Protein AF-A0A7M5UTU7-F1 (afdb_monomer)

pLDDT: mean 77.47, std 24.58, range [28.0, 98.56]

Organism: NCBI:txid252671

Sequence (375 aa):
MSNNKKKNNASLMHKEQEFKDLNAALEEKTASLINDVESVLRGQELFFNDLHSTEKDLSDMSLGTQSIDGTEANTTEDSLRKPPAKKKLSVKKRPLSGPVTGAKKREMKQNGRPKTSINTIHGKETSPLNLVSDRAAFADRINTLEMEAADDLYTPSHLNEGVLPEAANELSSDATIRFLKAKLRVMQEELENVANECRQKASKVTELQSEMKESNMQQTNLLKKNEQLQKTIEKQKKLQTDLQTKNSDLESDVTSLKKELDGTKRSNKQSSANRNTLEVRLNRALEEVEKYKQALKKSKESTKAVNDTDRKCLDQLQNENKRLESQKNDLMIAFKKQLKLIDILKRQKMHIEAAKMLEFTEEEFIRALDWNNTT

Structure (mmCIF, N/CA/C/O backbone):
data_AF-A0A7M5UTU7-F1
#
_entry.id   AF-A0A7M5UTU7-F1
#
loop_
_atom_site.group_PDB
_atom_site.id
_atom_site.type_symbol
_atom_site.label_atom_id
_atom_site.label_alt_id
_atom_site.label_comp_id
_atom_site.label_asym_id
_atom_site.label_entity_id
_atom_site.label_seq_id
_atom_site.pdbx_PDB_ins_code
_atom_site.Cartn_x
_atom_site.Cartn_y
_atom_site.Cartn_z
_atom_site.occupancy
_atom_site.B_iso_or_equiv
_atom_site.auth_seq_id
_atom_site.auth_comp_id
_atom_site.auth_asym_id
_atom_site.auth_atom_id
_atom_site.pdbx_PDB_model_num
ATOM 1 N N . MET A 1 1 ? 11.670 21.113 -30.546 1.00 51.75 1 MET A N 1
ATOM 2 C CA . MET A 1 1 ? 11.857 20.486 -29.210 1.00 51.75 1 MET A CA 1
ATOM 3 C C . MET A 1 1 ? 11.512 21.396 -28.020 1.00 51.75 1 MET A C 1
ATOM 5 O O . MET A 1 1 ? 11.200 20.862 -26.964 1.00 51.75 1 MET A O 1
ATOM 9 N N . SER A 1 2 ? 11.493 22.730 -28.161 1.00 57.00 2 SER A N 1
ATOM 10 C CA . SER A 1 2 ? 11.210 23.659 -27.044 1.00 57.00 2 SER A CA 1
ATOM 11 C C . SER A 1 2 ? 9.762 23.595 -26.502 1.00 57.00 2 SER A C 1
ATOM 13 O O . SER A 1 2 ? 9.550 23.632 -25.292 1.00 57.00 2 SER A O 1
ATOM 15 N N . ASN A 1 3 ? 8.759 23.375 -27.364 1.00 57.94 3 ASN A N 1
ATOM 16 C CA . ASN A 1 3 ? 7.345 23.350 -26.947 1.00 57.94 3 ASN A CA 1
ATOM 17 C C . ASN A 1 3 ? 6.944 22.137 -26.088 1.00 57.94 3 ASN A C 1
ATOM 19 O O . ASN A 1 3 ? 6.090 22.275 -25.216 1.00 57.94 3 ASN A O 1
ATOM 23 N N . ASN A 1 4 ? 7.573 20.970 -26.272 1.00 61.31 4 ASN A N 1
ATOM 24 C CA . ASN A 1 4 ? 7.255 19.778 -25.469 1.00 61.31 4 ASN A CA 1
ATOM 25 C C . ASN A 1 4 ? 7.809 19.868 -24.041 1.00 61.31 4 ASN A C 1
ATOM 27 O O . ASN A 1 4 ? 7.148 19.440 -23.102 1.00 61.31 4 ASN A O 1
ATOM 31 N N . LYS A 1 5 ? 8.986 20.485 -23.854 1.00 67.00 5 LYS A N 1
ATOM 32 C CA . LYS A 1 5 ? 9.524 20.761 -22.511 1.00 67.00 5 LYS A CA 1
ATOM 33 C C . LYS A 1 5 ? 8.656 21.763 -21.748 1.00 67.00 5 LYS A C 1
ATOM 35 O O . LYS A 1 5 ? 8.398 21.551 -20.569 1.00 67.00 5 LYS A O 1
ATOM 40 N N . LYS A 1 6 ? 8.153 22.807 -22.421 1.00 68.12 6 LYS A N 1
ATOM 41 C CA . LYS A 1 6 ? 7.229 23.777 -21.806 1.00 68.12 6 LYS A CA 1
ATOM 42 C C . LYS A 1 6 ? 5.901 23.137 -21.386 1.00 68.12 6 LYS A C 1
ATOM 44 O O . LYS A 1 6 ? 5.458 23.384 -20.271 1.00 68.12 6 LYS A O 1
ATOM 49 N N . LYS A 1 7 ? 5.308 22.272 -22.221 1.00 69.81 7 LYS A N 1
ATOM 50 C CA . LYS A 1 7 ? 4.089 21.520 -21.858 1.00 69.81 7 LYS A CA 1
ATOM 51 C C . LYS A 1 7 ? 4.307 20.566 -20.680 1.00 69.81 7 LYS A C 1
ATOM 53 O O . LYS A 1 7 ? 3.471 20.525 -19.784 1.00 69.81 7 LYS A O 1
ATOM 58 N N . ASN A 1 8 ? 5.430 19.849 -20.649 1.00 72.94 8 ASN A N 1
ATOM 59 C CA . ASN A 1 8 ? 5.733 18.938 -19.542 1.00 72.94 8 ASN A CA 1
ATOM 60 C C . ASN A 1 8 ? 5.975 19.686 -18.227 1.00 72.94 8 ASN A C 1
ATOM 62 O O . ASN A 1 8 ? 5.466 19.252 -17.202 1.00 72.94 8 ASN A O 1
ATOM 66 N N . ASN A 1 9 ? 6.670 20.829 -18.253 1.00 76.69 9 ASN A N 1
ATOM 67 C CA . ASN A 1 9 ? 6.831 21.664 -17.059 1.00 76.69 9 ASN A CA 1
ATOM 68 C C . ASN A 1 9 ? 5.498 22.247 -16.579 1.00 76.69 9 ASN A C 1
ATOM 70 O O . ASN A 1 9 ? 5.234 22.215 -15.386 1.00 76.69 9 ASN A O 1
ATOM 74 N N . ALA A 1 10 ? 4.631 22.713 -17.482 1.00 80.31 10 ALA A N 1
ATOM 75 C CA . ALA A 1 10 ? 3.303 23.195 -17.100 1.00 80.31 10 ALA A CA 1
ATOM 76 C C . ALA A 1 10 ? 2.449 22.086 -16.454 1.00 80.31 10 ALA A C 1
ATOM 78 O O . ALA A 1 10 ? 1.782 22.323 -15.452 1.00 80.31 10 ALA A O 1
ATOM 79 N N . SER A 1 11 ? 2.520 20.857 -16.978 1.00 84.69 11 SER A N 1
ATOM 80 C CA . SER A 1 11 ? 1.837 19.702 -16.383 1.00 84.69 11 SER A CA 1
ATOM 81 C C . SER A 1 11 ? 2.428 19.293 -15.029 1.00 84.69 11 SER A C 1
ATOM 83 O O . SER A 1 11 ? 1.681 18.857 -14.157 1.00 84.69 11 SER A O 1
ATOM 85 N N . LEU A 1 12 ? 3.744 19.442 -14.840 1.00 88.00 12 LEU A N 1
ATOM 86 C CA . LEU A 1 12 ? 4.406 19.166 -13.565 1.00 88.00 12 LEU A CA 1
ATOM 87 C C . LEU A 1 12 ? 3.997 20.186 -12.494 1.00 88.00 12 LEU A C 1
ATOM 89 O O . LEU A 1 12 ? 3.637 19.788 -11.394 1.00 88.00 12 LEU A O 1
ATOM 93 N N . MET A 1 13 ? 3.977 21.474 -12.852 1.00 88.94 13 MET A N 1
ATOM 94 C CA . MET A 1 13 ? 3.534 22.563 -11.973 1.00 88.94 13 MET A CA 1
ATOM 95 C C . MET A 1 13 ? 2.068 22.397 -11.558 1.00 88.94 13 MET A C 1
ATOM 97 O O . MET A 1 13 ? 1.734 22.612 -10.400 1.00 88.94 13 MET A O 1
ATOM 101 N N . HIS A 1 14 ? 1.198 21.965 -12.478 1.00 91.75 14 HIS A N 1
ATOM 102 C CA . HIS A 1 14 ? -0.205 21.690 -12.158 1.00 91.75 14 HIS A CA 1
ATOM 103 C C . HIS A 1 14 ? -0.348 20.550 -11.143 1.00 91.75 14 HIS A C 1
ATOM 105 O O . HIS A 1 14 ? -1.090 20.674 -10.178 1.00 91.75 14 HIS A O 1
ATOM 111 N N . LYS A 1 15 ? 0.401 19.454 -11.324 1.00 90.94 15 LYS A N 1
ATOM 112 C CA . LYS A 1 15 ? 0.405 18.342 -10.361 1.00 90.94 15 LYS A CA 1
ATOM 113 C C . LYS A 1 15 ? 0.988 18.745 -9.012 1.00 90.94 15 LYS A C 1
ATOM 115 O O . LYS A 1 15 ? 0.496 18.300 -7.985 1.00 90.94 15 LYS A O 1
ATOM 120 N N . GLU A 1 16 ? 2.032 19.570 -9.000 1.00 91.44 16 GLU A N 1
ATOM 121 C CA . GLU A 1 16 ? 2.596 20.097 -7.756 1.00 91.44 16 GLU A CA 1
ATOM 122 C C . GLU A 1 16 ? 1.570 20.948 -6.998 1.00 91.44 16 GLU A C 1
ATOM 124 O O . GLU A 1 16 ? 1.455 20.820 -5.780 1.00 91.44 16 GLU A O 1
ATOM 129 N N . GLN A 1 17 ? 0.792 21.765 -7.714 1.00 93.50 17 GLN A N 1
ATOM 130 C CA . GLN A 1 17 ? -0.285 22.548 -7.116 1.00 93.50 17 GLN A CA 1
ATOM 131 C C . GLN A 1 17 ? -1.398 21.649 -6.560 1.00 93.50 17 GLN A C 1
ATOM 133 O O . GLN A 1 17 ? -1.771 21.806 -5.404 1.00 93.50 17 GLN A O 1
ATOM 138 N N . GLU A 1 18 ? -1.847 20.643 -7.317 1.00 93.38 18 GLU A N 1
ATOM 139 C CA . GLU A 1 18 ? -2.837 19.666 -6.836 1.00 93.38 18 GLU A CA 1
ATOM 140 C C . GLU A 1 18 ? -2.362 18.927 -5.574 1.00 93.38 18 GLU A C 1
ATOM 142 O O . GLU A 1 18 ? -3.146 18.711 -4.651 1.00 93.38 18 GLU A O 1
ATOM 147 N N . PHE A 1 19 ? -1.078 18.556 -5.495 1.00 94.31 19 PHE A N 1
ATOM 148 C CA . PHE A 1 19 ? -0.524 17.927 -4.294 1.00 94.31 19 PHE A CA 1
ATOM 149 C C . PHE A 1 19 ? -0.458 18.882 -3.101 1.00 94.31 19 PHE A C 1
ATOM 151 O O . PHE A 1 19 ? -0.683 18.447 -1.972 1.00 94.31 19 PHE A O 1
ATOM 158 N N . LYS A 1 20 ? -0.170 20.168 -3.329 1.00 95.12 20 LYS A N 1
ATOM 159 C CA . LYS A 1 20 ? -0.205 21.192 -2.275 1.00 95.12 20 LYS A CA 1
ATOM 160 C C . LYS A 1 20 ? -1.618 21.389 -1.740 1.00 95.12 20 LYS A C 1
ATOM 162 O O . LYS A 1 20 ? -1.795 21.382 -0.526 1.00 95.12 20 LYS A O 1
ATOM 167 N N . ASP A 1 21 ? -2.606 21.479 -2.622 1.00 94.50 21 ASP A N 1
ATOM 168 C CA . ASP A 1 21 ? -4.006 21.654 -2.233 1.00 94.50 21 ASP A CA 1
ATOM 169 C C . ASP A 1 21 ? -4.535 20.409 -1.494 1.00 94.50 21 ASP A C 1
ATOM 171 O O . ASP A 1 21 ? -5.223 20.522 -0.479 1.00 94.50 21 ASP A O 1
ATOM 175 N N . LEU A 1 22 ? -4.148 19.206 -1.938 1.00 94.88 22 LEU A N 1
ATOM 176 C CA . LEU A 1 22 ? -4.498 17.957 -1.257 1.00 94.88 22 LEU A CA 1
ATOM 177 C C . LEU A 1 22 ? -3.845 17.846 0.129 1.00 94.88 22 LEU A C 1
ATOM 179 O O . LEU A 1 22 ? -4.496 17.399 1.073 1.00 94.88 22 LEU A O 1
ATOM 183 N N . ASN A 1 23 ? -2.582 18.257 0.269 1.00 92.38 23 ASN A N 1
ATOM 184 C CA . ASN A 1 23 ? -1.909 18.300 1.568 1.00 92.38 23 ASN A CA 1
ATOM 185 C C . ASN A 1 23 ? -2.560 19.318 2.508 1.00 92.38 23 ASN A C 1
ATOM 187 O O . ASN A 1 23 ? -2.799 18.984 3.663 1.00 92.38 23 ASN A O 1
ATOM 191 N N . ALA A 1 24 ? -2.918 20.505 2.014 1.00 95.81 24 ALA A N 1
ATOM 192 C CA . ALA A 1 24 ? -3.636 21.505 2.802 1.00 95.81 24 ALA A CA 1
ATOM 193 C C . ALA A 1 24 ? -4.990 20.969 3.304 1.00 95.81 24 ALA A C 1
ATOM 195 O O . ALA A 1 24 ? -5.310 21.102 4.483 1.00 95.81 24 ALA A O 1
ATOM 196 N N . ALA A 1 25 ? -5.747 20.269 2.452 1.00 93.69 25 ALA A N 1
ATOM 197 C CA . ALA A 1 25 ? -7.003 19.633 2.855 1.00 93.69 25 ALA A CA 1
ATOM 198 C C . ALA A 1 25 ? -6.799 18.494 3.878 1.00 93.69 25 ALA A C 1
ATOM 200 O O . ALA A 1 25 ? -7.634 18.280 4.760 1.00 93.69 25 ALA A O 1
ATOM 201 N N . LEU A 1 26 ? -5.693 17.747 3.780 1.00 93.62 26 LEU A N 1
ATOM 202 C CA . LEU A 1 26 ? -5.329 16.728 4.770 1.00 93.62 26 LEU A CA 1
ATOM 203 C C . LEU A 1 26 ? -4.947 17.350 6.116 1.00 93.62 26 LEU A C 1
ATOM 205 O O . LEU A 1 26 ? -5.345 16.824 7.157 1.00 93.62 26 LEU A O 1
ATOM 209 N N . GLU A 1 27 ? -4.211 18.458 6.106 1.00 93.31 27 GLU A N 1
ATOM 210 C CA . GLU A 1 27 ? -3.860 19.216 7.309 1.00 93.31 27 GLU A CA 1
ATOM 211 C C . GLU A 1 27 ? -5.110 19.791 7.982 1.00 93.31 27 GLU A C 1
ATOM 213 O O . GLU A 1 27 ? -5.290 19.600 9.183 1.00 93.31 27 GLU A O 1
ATOM 218 N N . GLU A 1 28 ? -6.032 20.380 7.215 1.00 95.19 28 GLU A N 1
ATOM 219 C CA . GLU A 1 28 ? -7.314 20.885 7.726 1.00 95.19 28 GLU A CA 1
ATOM 220 C C . GLU A 1 28 ? -8.158 19.766 8.350 1.00 95.19 28 GLU A C 1
ATOM 222 O O . GLU A 1 28 ? -8.670 19.901 9.463 1.00 95.19 28 GLU A O 1
ATOM 227 N N . LYS A 1 29 ? -8.247 18.608 7.684 1.00 94.25 29 LYS A N 1
ATOM 228 C CA . LYS A 1 29 ? -8.978 17.451 8.216 1.00 94.25 29 LYS A CA 1
ATOM 229 C C . LYS A 1 29 ? -8.326 16.883 9.478 1.00 94.25 29 LYS A C 1
ATOM 231 O O . LYS A 1 29 ? -9.030 16.432 10.380 1.00 94.25 29 LYS A O 1
ATOM 236 N N . THR A 1 30 ? -6.996 16.916 9.554 1.00 93.62 30 THR A N 1
ATOM 237 C CA . THR A 1 30 ? -6.245 16.504 10.747 1.00 93.62 30 THR A CA 1
ATOM 238 C C . THR A 1 30 ? -6.485 17.481 11.897 1.00 93.62 30 THR A C 1
ATOM 240 O O . THR A 1 30 ? -6.751 17.041 13.011 1.00 93.62 30 THR A O 1
ATOM 243 N N . ALA A 1 31 ? -6.481 18.788 11.628 1.00 94.44 31 ALA A N 1
ATOM 244 C CA . ALA A 1 31 ? -6.791 19.817 12.617 1.00 94.44 31 ALA A CA 1
ATOM 245 C C . ALA A 1 31 ? -8.235 19.706 13.133 1.00 94.44 31 ALA A C 1
ATOM 247 O O . ALA A 1 31 ? -8.459 19.772 14.339 1.00 94.44 31 ALA A O 1
ATOM 248 N N . SER A 1 32 ? -9.209 19.456 12.250 1.00 95.56 32 SER A N 1
ATOM 249 C CA . SER A 1 32 ? -10.602 19.210 12.647 1.00 95.56 32 SER A CA 1
ATOM 250 C C . SER A 1 32 ? -10.727 17.978 13.541 1.00 95.56 32 SER A C 1
ATOM 252 O O . SER A 1 32 ? -11.394 18.037 14.566 1.00 95.56 32 SER A O 1
ATOM 254 N N . LEU A 1 33 ? -10.059 16.874 13.188 1.00 95.50 33 LEU A N 1
ATOM 255 C CA . LEU A 1 33 ? -10.097 15.653 13.991 1.00 95.50 33 LEU A CA 1
ATOM 256 C C . LEU A 1 33 ? -9.450 15.854 15.369 1.00 95.50 33 LEU A C 1
ATOM 258 O O . LEU A 1 33 ? -9.954 15.332 16.358 1.00 95.50 33 LEU A O 1
ATOM 262 N N . ILE A 1 34 ? -8.353 16.613 15.444 1.00 93.12 34 ILE A N 1
ATOM 263 C CA . ILE A 1 34 ? -7.711 16.969 16.716 1.00 93.12 34 ILE A CA 1
ATOM 264 C C . ILE A 1 34 ? -8.658 17.821 17.565 1.00 93.12 34 ILE A C 1
ATOM 266 O O . ILE A 1 34 ? -8.868 17.488 18.726 1.00 93.12 34 ILE A O 1
ATOM 270 N N . ASN A 1 35 ? -9.296 18.841 16.988 1.00 94.00 35 ASN A N 1
ATOM 271 C CA . ASN A 1 35 ? -10.273 19.671 17.698 1.00 94.00 35 ASN A CA 1
ATOM 272 C C . ASN A 1 35 ? -11.475 18.859 18.208 1.00 94.00 35 ASN A C 1
ATOM 274 O O . ASN A 1 35 ? -11.934 19.082 19.328 1.00 94.00 35 ASN A O 1
ATOM 278 N N . ASP A 1 36 ? -11.970 17.898 17.425 1.00 93.12 36 ASP A N 1
ATOM 279 C CA . ASP A 1 36 ? -13.053 17.004 17.848 1.00 93.12 36 ASP A CA 1
ATOM 280 C C . ASP A 1 36 ? -12.612 16.115 19.021 1.00 93.12 36 ASP A C 1
ATOM 282 O O . ASP A 1 36 ? -13.341 15.964 20.004 1.00 93.12 36 ASP A O 1
ATOM 286 N N . VAL A 1 37 ? -11.394 15.564 18.959 1.00 91.69 37 VAL A N 1
ATOM 287 C CA . VAL A 1 37 ? -10.805 14.780 20.056 1.00 91.69 37 VAL A CA 1
ATOM 288 C C . VAL A 1 37 ? -10.619 15.642 21.304 1.00 91.69 37 VAL A C 1
ATOM 290 O O . VAL A 1 37 ? -10.985 15.210 22.395 1.00 91.69 37 VAL A O 1
ATOM 293 N N . GLU A 1 38 ? -10.114 16.866 21.167 1.00 90.56 38 GLU A N 1
ATOM 294 C CA . GLU A 1 38 ? -9.971 17.816 22.273 1.00 90.56 38 GLU A CA 1
ATOM 295 C C . GLU A 1 38 ? -11.325 18.208 22.873 1.00 90.56 38 GLU A C 1
ATOM 297 O O . GLU A 1 38 ? -11.450 18.302 24.092 1.00 90.56 38 GLU A O 1
ATOM 302 N N . SER A 1 39 ? -12.364 18.377 22.051 1.00 90.81 39 SER A N 1
ATOM 303 C CA . SER A 1 39 ? -13.727 18.644 22.522 1.00 90.81 39 SER A CA 1
ATOM 304 C C . SER A 1 39 ? -14.281 17.477 23.343 1.00 90.81 39 SER A C 1
ATOM 306 O O . SER A 1 39 ? -14.841 17.691 24.421 1.00 90.81 39 SER A O 1
ATOM 308 N N . VAL A 1 40 ? -14.070 16.239 22.886 1.00 92.06 40 VAL A N 1
ATOM 309 C CA . VAL A 1 40 ? -14.475 15.028 23.617 1.00 92.06 40 VAL A CA 1
ATOM 310 C C . VAL A 1 40 ? -13.688 14.880 24.917 1.00 92.06 40 VAL A C 1
ATOM 312 O O . VAL A 1 40 ? -14.289 14.593 25.952 1.00 92.06 40 VAL A O 1
ATOM 315 N N . LEU A 1 41 ? -12.373 15.106 24.892 1.00 87.50 41 LEU A N 1
ATOM 316 C CA . LEU A 1 41 ? -11.527 15.053 26.085 1.00 87.50 41 LEU A CA 1
ATOM 317 C C . LEU A 1 41 ? -11.923 16.125 27.096 1.00 87.50 41 LEU A C 1
ATOM 319 O O . LEU A 1 41 ? -12.088 15.811 28.269 1.00 87.50 41 LEU A O 1
ATOM 323 N N . ARG A 1 42 ? -12.177 17.357 26.648 1.00 90.12 42 ARG A N 1
ATOM 324 C CA . ARG A 1 42 ? -12.664 18.440 27.509 1.00 90.12 42 ARG A CA 1
ATOM 325 C C . ARG A 1 42 ? -14.051 18.121 28.075 1.00 90.12 42 ARG A C 1
ATOM 327 O O . ARG A 1 42 ? -14.310 18.400 29.239 1.00 90.12 42 ARG A O 1
ATOM 334 N N . GLY A 1 43 ? -14.936 17.505 27.291 1.00 86.88 43 GLY A N 1
ATOM 335 C CA . GLY A 1 43 ? -16.237 17.030 27.770 1.00 86.88 43 GLY A CA 1
ATOM 336 C C . GLY A 1 43 ? -16.114 15.936 28.836 1.00 86.88 43 GLY A C 1
ATOM 337 O O . GLY A 1 43 ? -16.825 15.969 29.838 1.00 86.88 43 GLY A O 1
ATOM 338 N N . GLN A 1 44 ? -15.180 14.998 28.656 1.00 83.19 44 GLN A N 1
ATOM 339 C CA . GLN A 1 44 ? -14.869 13.974 29.655 1.00 83.19 44 GLN A CA 1
ATOM 340 C C . GLN A 1 44 ? -14.235 14.583 30.909 1.00 83.19 44 GLN A C 1
ATOM 342 O O . GLN A 1 44 ? -14.630 14.224 32.010 1.00 83.19 44 GLN A O 1
ATOM 347 N N . GLU A 1 45 ? -13.310 15.529 30.767 1.00 80.81 45 GLU A N 1
ATOM 348 C CA . GLU A 1 45 ? -12.659 16.221 31.883 1.00 80.81 45 GLU A CA 1
ATOM 349 C C . GLU A 1 45 ? -13.664 17.036 32.706 1.00 80.81 45 GLU A C 1
ATOM 351 O O . GLU A 1 45 ? -13.642 16.980 33.932 1.00 80.81 45 GLU A O 1
ATOM 356 N N . LEU A 1 46 ? -14.612 17.716 32.054 1.00 78.56 46 LEU A N 1
ATOM 357 C CA . LEU A 1 46 ? -15.725 18.377 32.739 1.00 78.56 46 LEU A CA 1
ATOM 358 C C . LEU A 1 46 ? -16.619 17.371 33.473 1.00 78.56 46 LEU A C 1
ATOM 360 O O . LEU A 1 46 ? -17.001 17.628 34.609 1.00 78.56 46 LEU A O 1
ATOM 364 N N . PHE A 1 47 ? -16.902 16.211 32.873 1.00 77.88 47 PHE A N 1
ATOM 365 C CA . PHE A 1 47 ? -17.684 15.150 33.513 1.00 77.88 47 PHE A CA 1
ATOM 366 C C . PHE A 1 47 ? -16.964 14.532 34.725 1.00 77.88 47 PHE A C 1
ATOM 368 O O . PHE A 1 47 ? -17.592 14.276 35.750 1.00 77.88 47 PHE A O 1
ATOM 375 N N . PHE A 1 48 ? -15.646 14.326 34.641 1.00 74.19 48 PHE A N 1
ATOM 376 C CA . PHE A 1 48 ? -14.828 13.842 35.758 1.00 74.19 48 PHE A CA 1
ATOM 377 C C . PHE A 1 48 ? -14.674 14.890 36.865 1.00 74.19 48 PHE A C 1
ATOM 379 O O . PHE A 1 48 ? -14.732 14.539 38.041 1.00 74.19 48 PHE A O 1
ATOM 386 N N . ASN A 1 49 ? -14.538 16.170 36.514 1.00 74.19 49 ASN A N 1
ATOM 387 C CA . ASN A 1 49 ? -14.475 17.255 37.492 1.00 74.19 49 ASN A CA 1
ATOM 388 C C . ASN A 1 49 ? -15.813 17.455 38.220 1.00 74.19 49 ASN A C 1
ATOM 390 O O . ASN A 1 49 ? -15.807 17.713 39.420 1.00 74.19 49 ASN A O 1
ATOM 394 N N . ASP A 1 50 ? -16.951 17.275 37.545 1.00 71.00 50 ASP A N 1
ATOM 395 C CA . ASP A 1 50 ? -18.283 17.332 38.170 1.00 71.00 50 ASP A CA 1
ATOM 396 C C . ASP A 1 50 ? -18.520 16.138 39.121 1.00 71.00 50 ASP A C 1
ATOM 398 O O . ASP A 1 50 ? -19.090 16.284 40.208 1.00 71.00 50 ASP A O 1
ATOM 402 N N . LEU A 1 51 ? -17.974 14.963 38.772 1.00 61.69 51 LEU A N 1
ATOM 403 C CA . LEU A 1 51 ? -17.929 13.787 39.649 1.00 61.69 51 LEU A CA 1
ATOM 404 C C . LEU A 1 51 ? -17.046 14.015 40.886 1.00 61.69 51 LEU A C 1
ATOM 406 O O . LEU A 1 51 ? -17.433 13.657 41.996 1.00 61.69 51 LEU A O 1
ATOM 410 N N . HIS A 1 52 ? -15.880 14.644 40.725 1.00 57.62 52 HIS A N 1
ATOM 411 C CA . HIS A 1 52 ? -15.010 14.968 41.857 1.00 57.62 52 HIS A CA 1
ATOM 412 C C . HIS A 1 52 ? -15.545 16.121 42.717 1.00 57.62 52 HIS A C 1
ATOM 414 O O . HIS A 1 52 ? -15.311 16.125 43.925 1.00 57.62 52 HIS A O 1
ATOM 420 N N . SER A 1 53 ? -16.312 17.059 42.155 1.00 56.59 53 SER A N 1
ATOM 421 C CA . SER A 1 53 ? -17.028 18.071 42.944 1.00 56.59 53 SER A CA 1
ATOM 422 C C . SER A 1 53 ? -18.145 17.461 43.796 1.00 56.59 53 SER A C 1
ATOM 424 O O . SER A 1 53 ? -18.333 17.888 44.931 1.00 56.59 53 SER A O 1
ATOM 426 N N . THR A 1 54 ? -18.828 16.419 43.310 1.00 54.28 54 THR A N 1
ATOM 427 C CA . THR A 1 54 ? -19.825 15.672 44.103 1.00 54.28 54 THR A CA 1
ATOM 428 C C . THR A 1 54 ? -19.200 14.706 45.116 1.00 54.28 54 THR A C 1
ATOM 430 O O . THR A 1 54 ? -19.816 14.402 46.136 1.00 54.28 54 THR A O 1
ATOM 433 N N . GLU A 1 55 ? -17.967 14.252 44.888 1.00 50.31 55 GLU A N 1
ATOM 434 C CA . GLU A 1 55 ? -17.214 13.417 45.833 1.00 50.31 55 GLU A CA 1
ATOM 435 C C . GLU A 1 55 ? -16.596 14.240 46.979 1.00 50.31 55 GLU A C 1
ATOM 437 O O . GLU A 1 55 ? -16.500 13.764 48.115 1.00 50.31 55 GLU A O 1
ATOM 442 N N . LYS A 1 56 ? -16.250 15.510 46.723 1.00 50.06 56 LYS A N 1
ATOM 443 C CA . LYS A 1 56 ? -15.692 16.417 47.738 1.00 50.06 56 LYS A CA 1
ATOM 444 C C . LYS A 1 56 ? -16.689 16.729 48.862 1.00 50.06 56 LYS A C 1
ATOM 446 O O . LYS A 1 56 ? -16.270 16.777 50.016 1.00 50.06 56 LYS A O 1
ATOM 451 N N . ASP A 1 57 ? -17.988 16.790 48.561 1.00 47.38 57 ASP A N 1
ATOM 452 C CA . ASP A 1 57 ? -19.064 16.976 49.554 1.00 47.38 57 ASP A CA 1
ATOM 453 C C . ASP A 1 57 ? -19.353 15.724 50.415 1.00 47.38 57 ASP A C 1
ATOM 455 O O . ASP A 1 57 ? -20.066 15.805 51.414 1.00 47.38 57 ASP A O 1
ATOM 459 N N . LEU A 1 58 ? -18.786 14.557 50.073 1.00 48.34 58 LEU A N 1
ATOM 460 C CA . LEU A 1 58 ? -18.962 13.296 50.816 1.00 48.34 58 LEU A CA 1
ATOM 461 C C . LEU A 1 58 ? -17.738 12.893 51.657 1.00 48.34 58 LEU A C 1
ATOM 463 O O . LEU A 1 58 ? -17.819 11.955 52.451 1.00 48.34 58 LEU A O 1
ATOM 467 N N . SER A 1 59 ? -16.615 13.597 51.508 1.00 45.31 59 SER A N 1
ATOM 468 C CA . SER A 1 59 ? -15.336 13.256 52.149 1.00 45.31 59 SER A CA 1
ATOM 469 C C . SER A 1 59 ? -15.114 13.839 53.557 1.00 45.31 59 SER A C 1
ATOM 471 O O . SER A 1 59 ? -14.086 13.548 54.164 1.00 45.31 59 SER A O 1
ATOM 473 N N . ASP A 1 60 ? -16.078 14.572 54.131 1.00 42.56 60 ASP A N 1
ATOM 474 C CA . ASP A 1 60 ? -15.958 15.173 55.480 1.00 42.56 60 ASP A CA 1
ATOM 475 C C . ASP A 1 60 ? -16.482 14.274 56.628 1.00 42.56 60 ASP A C 1
ATOM 477 O O . ASP A 1 60 ? -16.699 14.725 57.749 1.00 42.56 60 ASP A O 1
ATOM 481 N N . MET A 1 61 ? -16.715 12.976 56.377 1.00 47.12 61 MET A N 1
ATOM 482 C CA . MET A 1 61 ? -17.314 12.057 57.365 1.00 47.12 61 MET A CA 1
ATOM 483 C C . MET A 1 61 ? -16.679 10.656 57.434 1.00 47.12 61 MET A C 1
ATOM 485 O O . MET A 1 61 ? -17.386 9.677 57.662 1.00 47.12 61 MET A O 1
ATOM 489 N N . SER A 1 62 ? -15.353 10.514 57.309 1.00 39.50 62 SER A N 1
ATOM 490 C CA . SER A 1 62 ? -14.665 9.382 57.963 1.00 39.50 62 SER A CA 1
ATOM 491 C C . SER A 1 62 ? -13.149 9.550 58.041 1.00 39.50 62 SER A C 1
ATOM 493 O O . SER A 1 62 ? -12.456 9.652 57.033 1.00 39.50 62 SER A O 1
ATOM 495 N N . LEU A 1 63 ? -12.638 9.472 59.270 1.00 44.09 63 LEU A N 1
ATOM 496 C CA . LEU A 1 63 ? -11.225 9.353 59.609 1.00 44.09 63 LEU A CA 1
ATOM 497 C C . LEU A 1 63 ? -10.574 8.094 59.015 1.00 44.09 63 LEU A C 1
ATOM 499 O O . LEU A 1 63 ? -11.141 7.004 59.070 1.00 44.09 63 LEU A O 1
ATOM 503 N N . GLY A 1 64 ? -9.298 8.261 58.659 1.00 41.16 64 GLY A N 1
ATOM 504 C CA . GLY A 1 64 ? -8.251 7.261 58.841 1.00 41.16 64 GLY A CA 1
ATOM 505 C C . GLY A 1 64 ? -7.960 6.390 57.624 1.00 41.16 64 GLY A C 1
ATOM 506 O O . GLY A 1 64 ? -8.708 5.467 57.338 1.00 41.16 64 GLY A O 1
ATOM 507 N N . THR A 1 65 ? -6.814 6.611 56.972 1.00 36.75 65 THR A N 1
ATOM 508 C CA . THR A 1 65 ? -5.681 5.659 56.955 1.00 36.75 65 THR A CA 1
ATOM 509 C C . THR A 1 65 ? -4.485 6.276 56.209 1.00 36.75 65 THR A C 1
ATOM 511 O O . THR A 1 65 ? -4.523 6.485 55.007 1.00 36.75 65 THR A O 1
ATOM 514 N N . GLN A 1 66 ? -3.445 6.581 56.989 1.00 38.03 66 GLN A N 1
ATOM 515 C CA . GLN A 1 66 ? -2.000 6.560 56.704 1.00 38.03 66 GLN A CA 1
ATOM 516 C C . GLN A 1 66 ? -1.447 7.087 55.361 1.00 38.03 66 GLN A C 1
ATOM 518 O O . GLN A 1 66 ? -1.413 6.412 54.339 1.00 38.03 66 GLN A O 1
ATOM 523 N N . SER A 1 67 ? -0.841 8.270 55.492 1.00 37.09 67 SER A N 1
ATOM 524 C CA . SER A 1 67 ? 0.412 8.731 54.876 1.00 37.09 67 SER A CA 1
ATOM 525 C C . SER A 1 67 ? 1.423 7.628 54.539 1.00 37.09 67 SER A C 1
ATOM 527 O O . SER A 1 67 ? 1.861 6.953 55.469 1.00 37.09 67 SER A O 1
ATOM 529 N N . ILE A 1 68 ? 1.914 7.602 53.289 1.00 37.84 68 ILE A N 1
ATOM 530 C CA . ILE A 1 68 ? 3.346 7.467 52.945 1.00 37.84 68 ILE A CA 1
ATOM 531 C C . ILE A 1 68 ? 3.633 8.291 51.666 1.00 37.84 68 ILE A C 1
ATOM 533 O O . ILE A 1 68 ? 3.112 7.980 50.599 1.00 37.84 68 ILE A O 1
ATOM 537 N N . ASP A 1 69 ? 4.401 9.373 51.843 1.00 32.09 69 ASP A N 1
ATOM 538 C CA . ASP A 1 69 ? 5.549 9.861 51.042 1.00 32.09 69 ASP A CA 1
ATOM 539 C C . ASP A 1 69 ? 5.739 9.233 49.635 1.00 32.09 69 ASP A C 1
ATOM 541 O O . ASP A 1 69 ? 5.799 8.018 49.492 1.00 32.09 69 ASP A O 1
ATOM 545 N N . GLY A 1 70 ? 5.865 9.952 48.516 1.00 36.50 70 GLY A N 1
ATOM 546 C CA . GLY A 1 70 ? 6.682 11.144 48.303 1.00 36.50 70 GLY A CA 1
ATOM 547 C C . GLY A 1 70 ? 8.061 10.753 47.755 1.00 36.50 70 GLY A C 1
ATOM 548 O O . GLY A 1 70 ? 8.984 10.564 48.535 1.00 36.50 70 GLY A O 1
ATOM 549 N N . THR A 1 71 ? 8.232 10.615 46.429 1.00 36.91 71 THR A N 1
ATOM 550 C CA . THR A 1 71 ? 9.485 11.009 45.739 1.00 36.91 71 THR A CA 1
ATOM 551 C C . THR A 1 71 ? 9.377 11.013 44.213 1.00 36.91 71 THR A C 1
ATOM 553 O O . THR A 1 71 ? 8.787 10.135 43.586 1.00 36.91 71 THR A O 1
ATOM 556 N N . GLU A 1 72 ? 9.976 12.058 43.652 1.00 34.44 72 GLU A N 1
ATOM 557 C CA . GLU A 1 72 ? 10.016 12.456 42.253 1.00 34.44 72 GLU A CA 1
ATOM 558 C C . GLU A 1 72 ? 11.047 11.685 41.406 1.00 34.44 72 GLU A C 1
ATOM 560 O O . GLU A 1 72 ? 11.905 10.950 41.891 1.00 34.44 72 GLU A O 1
ATOM 565 N N . ALA A 1 73 ? 10.915 11.921 40.102 1.00 34.97 73 ALA A N 1
ATOM 566 C CA . ALA A 1 73 ? 11.705 11.505 38.953 1.00 34.97 73 ALA A CA 1
ATOM 567 C C . ALA A 1 73 ? 13.232 11.352 39.124 1.00 34.97 73 ALA A C 1
ATOM 569 O O . ALA A 1 73 ? 13.896 12.185 39.734 1.00 34.97 73 ALA A O 1
ATOM 570 N N . ASN A 1 74 ? 13.810 10.404 38.370 1.00 30.78 74 ASN A N 1
ATOM 571 C CA . ASN A 1 74 ? 14.880 10.749 37.426 1.00 30.78 74 ASN A CA 1
ATOM 572 C C . ASN A 1 74 ? 15.140 9.679 36.352 1.00 30.78 74 ASN A C 1
ATOM 574 O O . ASN A 1 74 ? 15.208 8.480 36.606 1.00 30.78 74 ASN A O 1
ATOM 578 N N . THR A 1 75 ? 15.315 10.180 35.133 1.00 33.69 75 THR A N 1
ATOM 579 C CA . THR A 1 75 ? 15.839 9.535 33.925 1.00 33.69 75 THR A CA 1
ATOM 580 C C . THR A 1 75 ? 17.342 9.260 34.024 1.00 33.69 75 THR A C 1
ATOM 582 O O . THR A 1 75 ? 18.065 10.122 34.515 1.00 33.69 75 THR A O 1
ATOM 585 N N . THR A 1 76 ? 17.837 8.143 33.471 1.00 33.00 76 THR A N 1
ATOM 586 C CA . THR A 1 76 ? 19.072 8.062 32.646 1.00 33.00 76 THR A CA 1
ATOM 587 C C . THR A 1 76 ? 19.316 6.646 32.108 1.00 33.00 76 THR A C 1
ATOM 589 O O . THR A 1 76 ? 18.827 5.656 32.646 1.00 33.00 76 THR A O 1
ATOM 592 N N . GLU A 1 77 ? 20.016 6.597 30.977 1.00 34.22 77 GLU A N 1
ATOM 593 C CA . GLU A 1 77 ? 20.190 5.477 30.055 1.00 34.22 77 GLU A CA 1
ATOM 594 C C . GLU A 1 77 ? 21.300 4.462 30.423 1.00 34.22 77 GLU A C 1
ATOM 596 O O . GLU A 1 77 ? 22.243 4.763 31.144 1.00 34.22 77 GLU A O 1
ATOM 601 N N . ASP A 1 78 ? 21.201 3.306 29.751 1.00 28.16 78 ASP A N 1
ATOM 602 C CA . ASP A 1 78 ? 22.266 2.622 28.989 1.00 28.16 78 ASP A CA 1
ATOM 603 C C . ASP A 1 78 ? 22.921 1.312 29.517 1.00 28.16 78 ASP A C 1
ATOM 605 O O . ASP A 1 78 ? 23.660 1.257 30.493 1.00 28.16 78 ASP A O 1
ATOM 609 N N . SER A 1 79 ? 22.686 0.258 28.716 1.00 34.88 79 SER A N 1
ATOM 610 C CA . SER A 1 79 ? 23.641 -0.744 28.200 1.00 34.88 79 SER A CA 1
ATOM 611 C C . SER A 1 79 ? 24.365 -1.799 29.071 1.00 34.88 79 SER A C 1
ATOM 613 O O . SER A 1 79 ? 25.398 -1.543 29.672 1.00 34.88 79 SER A O 1
ATOM 615 N N . LEU A 1 80 ? 23.951 -3.078 28.900 1.00 31.78 80 LEU A N 1
ATOM 616 C CA . LEU A 1 80 ? 24.654 -4.174 28.159 1.00 31.78 80 LEU A CA 1
ATOM 617 C C . LEU A 1 80 ? 24.608 -5.597 28.801 1.00 31.78 80 LEU A C 1
ATOM 619 O O . LEU A 1 80 ? 25.194 -5.863 29.839 1.00 31.78 80 LEU A O 1
ATOM 623 N N . ARG A 1 81 ? 24.068 -6.540 27.995 1.00 32.41 81 ARG A N 1
ATOM 624 C CA . ARG A 1 81 ? 24.480 -7.957 27.728 1.00 32.41 81 ARG A CA 1
ATOM 625 C C . ARG A 1 81 ? 24.180 -9.128 28.716 1.00 32.41 81 ARG A C 1
ATOM 627 O O . ARG A 1 81 ? 24.963 -9.402 29.607 1.00 32.41 81 ARG A O 1
ATOM 634 N N . LYS A 1 82 ? 23.119 -9.911 28.385 1.00 31.58 82 LYS A N 1
ATOM 635 C CA . LYS A 1 82 ? 23.026 -11.343 27.893 1.00 31.58 82 LYS A CA 1
ATOM 636 C C . LYS A 1 82 ? 23.921 -12.466 28.520 1.00 31.58 82 LYS A C 1
ATOM 638 O O . LYS A 1 82 ? 25.051 -12.142 28.845 1.00 31.58 82 LYS A O 1
ATOM 643 N N . PRO A 1 83 ? 23.575 -13.801 28.499 1.00 39.75 83 PRO A N 1
ATOM 644 C CA . PRO A 1 83 ? 22.592 -14.532 27.657 1.00 39.75 83 PRO A CA 1
ATOM 645 C C . PRO A 1 83 ? 21.824 -15.706 28.401 1.00 39.75 83 PRO A C 1
ATOM 647 O O . PRO A 1 83 ? 21.533 -15.533 29.578 1.00 39.75 83 PRO A O 1
ATOM 650 N N . PRO A 1 84 ? 21.355 -16.837 27.790 1.00 37.62 84 PRO A N 1
ATOM 651 C CA . PRO A 1 84 ? 19.918 -17.173 27.756 1.00 37.62 84 PRO A CA 1
ATOM 652 C C . PRO A 1 84 ? 19.515 -18.560 28.332 1.00 37.62 84 PRO A C 1
ATOM 654 O O . PRO A 1 84 ? 20.246 -19.544 28.228 1.00 37.62 84 PRO A O 1
ATOM 657 N N . ALA A 1 85 ? 18.273 -18.703 28.811 1.00 33.50 85 ALA A N 1
ATOM 658 C CA . ALA A 1 85 ? 17.709 -19.996 29.215 1.00 33.50 85 ALA A CA 1
ATOM 659 C C . ALA A 1 85 ? 16.588 -20.482 28.270 1.00 33.50 85 ALA A C 1
ATOM 661 O O . ALA A 1 85 ? 15.479 -19.966 28.248 1.00 33.50 85 ALA A O 1
ATOM 662 N N . LYS A 1 86 ? 16.952 -21.504 27.488 1.00 34.53 86 LYS A N 1
ATOM 663 C CA . LYS A 1 86 ? 16.202 -22.707 27.070 1.00 34.53 86 LYS A CA 1
ATOM 664 C C . LYS A 1 86 ? 14.730 -22.588 26.615 1.00 34.53 86 LYS A C 1
ATOM 666 O O . LYS A 1 86 ? 13.790 -22.463 27.387 1.00 34.53 86 LYS A O 1
ATOM 671 N N . LYS A 1 87 ? 14.586 -22.869 25.315 1.00 33.22 87 LYS A N 1
ATOM 672 C CA . LYS A 1 87 ? 13.412 -23.363 24.577 1.00 33.22 87 LYS A CA 1
ATOM 673 C C . LYS A 1 87 ? 12.590 -24.407 25.356 1.00 33.22 87 LYS A C 1
ATOM 675 O O . LYS A 1 87 ? 13.143 -25.422 25.776 1.00 33.22 87 LYS A O 1
ATOM 680 N N . LYS A 1 88 ? 11.260 -24.271 25.343 1.00 31.19 88 LYS A N 1
ATOM 681 C CA . LYS A 1 88 ? 10.343 -25.417 25.220 1.00 31.19 88 LYS A CA 1
ATOM 682 C C . LYS A 1 88 ? 9.284 -25.126 24.165 1.00 31.19 88 LYS A C 1
ATOM 684 O O . LYS A 1 88 ? 8.624 -24.094 24.177 1.00 31.19 88 LYS A O 1
ATOM 689 N N . LEU A 1 89 ? 9.207 -26.062 23.230 1.00 29.89 89 LEU A N 1
ATOM 690 C CA . LEU A 1 89 ? 8.233 -26.145 22.161 1.00 29.89 89 LEU A CA 1
ATOM 691 C C . LEU A 1 89 ? 6.898 -26.681 22.695 1.00 29.89 89 LEU A C 1
ATOM 693 O O . LEU A 1 89 ? 6.845 -27.550 23.562 1.00 29.89 89 LEU A O 1
ATOM 697 N N . SER A 1 90 ? 5.856 -26.129 22.091 1.00 28.00 90 SER A N 1
ATOM 698 C CA . SER A 1 90 ? 4.483 -26.592 21.883 1.00 28.00 90 SER A CA 1
ATOM 699 C C . SER A 1 90 ? 4.254 -28.111 21.751 1.00 28.00 90 SER A C 1
ATOM 701 O O . SER A 1 90 ? 5.103 -28.815 21.211 1.00 28.00 90 SER A O 1
ATOM 703 N N . VAL A 1 91 ? 3.054 -28.601 22.100 1.00 29.23 91 VAL A N 1
ATOM 704 C CA . VAL A 1 91 ? 1.914 -28.920 21.189 1.00 29.23 91 VAL A CA 1
ATOM 705 C C . VAL A 1 91 ? 0.875 -29.795 21.937 1.00 29.23 91 VAL A C 1
ATOM 707 O O . VAL A 1 91 ? 1.247 -30.677 22.706 1.00 29.23 91 VAL A O 1
ATOM 710 N N . LYS A 1 92 ? -0.409 -29.598 21.576 1.00 31.22 92 LYS A N 1
ATOM 711 C CA . LYS A 1 92 ? -1.645 -30.416 21.743 1.00 31.22 92 LYS A CA 1
ATOM 712 C C . LYS A 1 92 ? -2.641 -29.731 22.699 1.00 31.22 92 LYS A C 1
ATOM 714 O O . LYS A 1 92 ? -2.312 -29.499 23.847 1.00 31.22 92 LYS A O 1
ATOM 719 N N . LYS A 1 93 ? -3.874 -29.379 22.307 1.00 30.80 93 LYS A N 1
ATOM 720 C CA . LYS A 1 93 ? -4.829 -30.092 21.436 1.00 30.80 93 LYS A CA 1
ATOM 721 C C . LYS A 1 93 ? -5.763 -29.125 20.678 1.00 30.80 93 LYS A C 1
ATOM 723 O O . LYS A 1 93 ? -6.180 -28.111 21.222 1.00 30.80 93 LYS A O 1
ATOM 728 N N . ARG A 1 94 ? -6.117 -29.495 19.441 1.00 33.53 94 ARG A N 1
ATOM 729 C CA . ARG A 1 94 ? -7.310 -29.025 18.709 1.00 33.53 94 ARG A CA 1
ATOM 730 C C . ARG A 1 94 ? -8.567 -29.740 19.244 1.00 33.53 94 ARG A C 1
ATOM 732 O O . ARG A 1 94 ? -8.429 -30.898 19.646 1.00 33.53 94 ARG A O 1
ATOM 739 N N . PRO A 1 95 ? -9.767 -29.137 19.172 1.00 35.41 95 PRO A N 1
ATOM 740 C CA . PRO A 1 95 ? -11.029 -29.859 19.285 1.00 35.41 95 PRO A CA 1
ATOM 741 C C . PRO A 1 95 ? -11.439 -30.444 17.923 1.00 35.41 95 PRO A C 1
ATOM 743 O O . PRO A 1 95 ? -11.228 -29.830 16.876 1.00 35.41 95 PRO A O 1
ATOM 746 N N . LEU A 1 96 ? -12.003 -31.652 17.953 1.00 35.72 96 LEU A N 1
ATOM 747 C CA . LEU A 1 96 ? -12.661 -32.302 16.824 1.00 35.72 96 LEU A CA 1
ATOM 748 C C . LEU A 1 96 ? -14.170 -32.073 16.930 1.00 35.72 96 LEU A C 1
ATOM 750 O O . LEU A 1 96 ? -14.769 -32.207 17.993 1.00 35.72 96 LEU A O 1
ATOM 754 N N . SER A 1 97 ? -14.730 -31.716 15.785 1.00 33.16 97 SER A N 1
ATOM 755 C CA . SER A 1 97 ? -16.138 -31.627 15.422 1.00 33.16 97 SER A CA 1
ATOM 756 C C . SER A 1 97 ? -16.850 -32.983 15.417 1.00 33.16 97 SER A C 1
ATOM 758 O O . SER A 1 97 ? -16.264 -33.969 14.974 1.00 33.16 97 SER A O 1
ATOM 760 N N . GLY A 1 98 ? -18.152 -32.982 15.712 1.00 30.50 98 GLY A N 1
ATOM 761 C CA . GLY A 1 98 ? -19.113 -33.869 15.041 1.00 30.50 98 GLY A CA 1
ATOM 762 C C . GLY A 1 98 ? -20.243 -34.421 15.924 1.00 30.50 98 GLY A C 1
ATOM 763 O O . GLY A 1 98 ? -19.998 -34.670 17.099 1.00 30.50 98 GLY A O 1
ATOM 764 N N . PRO A 1 99 ? -21.473 -34.589 15.393 1.00 44.78 99 PRO A N 1
ATOM 765 C CA . PRO A 1 99 ? -22.728 -34.558 16.152 1.00 44.78 99 PRO A CA 1
ATOM 766 C C . PRO A 1 99 ? -23.408 -35.939 16.269 1.00 44.78 99 PRO A C 1
ATOM 768 O O . PRO A 1 99 ? -22.899 -36.917 15.735 1.00 44.78 99 PRO A O 1
ATOM 771 N N . VAL A 1 100 ? -24.609 -35.955 16.881 1.00 31.47 100 VAL A N 1
ATOM 772 C CA . VAL A 1 100 ? -25.803 -36.783 16.547 1.00 31.47 100 VAL A CA 1
ATOM 773 C C . VAL A 1 100 ? -26.443 -37.522 17.748 1.00 31.47 100 VAL A C 1
ATOM 775 O O . VAL A 1 100 ? -25.969 -38.539 18.230 1.00 31.47 100 VAL A O 1
ATOM 778 N N . THR A 1 101 ? -27.583 -36.946 18.162 1.00 31.03 101 THR A N 1
ATOM 779 C CA . THR A 1 101 ? -28.888 -37.527 18.561 1.00 31.03 101 THR A CA 1
ATOM 780 C C . THR A 1 101 ? -29.027 -38.563 19.679 1.00 31.03 101 THR A C 1
ATOM 782 O O . THR A 1 101 ? -28.469 -39.652 19.638 1.00 31.03 101 THR A O 1
ATOM 785 N N . GLY A 1 102 ? -29.999 -38.296 20.557 1.00 30.92 102 GLY A N 1
ATOM 786 C CA . GLY A 1 102 ? -30.630 -39.300 21.413 1.00 30.92 102 GLY A CA 1
ATOM 787 C C . GLY A 1 102 ? -31.719 -38.693 22.292 1.00 30.92 102 GLY A C 1
ATOM 788 O O . GLY A 1 102 ? -31.495 -38.415 23.463 1.00 30.92 102 GLY A O 1
ATOM 789 N N . ALA A 1 103 ? -32.890 -38.442 21.709 1.00 32.75 103 ALA A N 1
ATOM 790 C CA . ALA A 1 103 ? -34.069 -37.934 22.398 1.00 32.75 103 ALA A CA 1
ATOM 791 C C . ALA A 1 103 ? -34.544 -38.871 23.522 1.00 32.75 103 ALA A C 1
ATOM 793 O O . ALA A 1 103 ? -34.629 -40.079 23.315 1.00 32.75 103 ALA A O 1
ATOM 794 N N . LYS A 1 104 ? -34.989 -38.300 24.650 1.00 35.06 104 LYS A N 1
ATOM 795 C CA . LYS A 1 104 ? -36.145 -38.797 25.415 1.00 35.06 104 LYS A CA 1
ATOM 796 C C . LYS A 1 104 ? -36.737 -37.681 26.282 1.00 35.06 104 LYS A C 1
ATOM 798 O O . LYS A 1 104 ? -36.078 -37.108 27.140 1.00 35.06 104 LYS A O 1
ATOM 803 N N . LYS A 1 105 ? -38.006 -37.386 25.989 1.00 33.22 105 LYS A N 1
ATOM 804 C CA . LYS A 1 105 ? -38.930 -36.518 26.728 1.00 33.22 105 LYS A CA 1
ATOM 805 C C . LYS A 1 105 ? -39.040 -36.952 28.192 1.00 33.22 105 LYS A C 1
ATOM 807 O O . LYS A 1 105 ? -39.148 -38.152 28.438 1.00 33.22 105 LYS A O 1
ATOM 812 N N . ARG A 1 106 ? -39.175 -35.986 29.110 1.00 34.72 106 ARG A N 1
ATOM 813 C CA . ARG A 1 106 ? -40.110 -36.059 30.249 1.00 34.72 106 ARG A CA 1
ATOM 814 C C . ARG A 1 106 ? -40.267 -34.697 30.940 1.00 34.72 106 ARG A C 1
ATOM 816 O O . ARG A 1 106 ? -39.361 -34.208 31.594 1.00 34.72 106 ARG A O 1
ATOM 823 N N . GLU A 1 107 ? -41.428 -34.108 30.670 1.00 34.50 107 GLU A N 1
ATOM 824 C CA . GLU A 1 107 ? -42.318 -33.338 31.550 1.00 34.50 107 GLU A CA 1
ATOM 825 C C . GLU A 1 107 ? -41.717 -32.468 32.669 1.00 34.50 107 GLU A C 1
ATOM 827 O O . GLU A 1 107 ? -41.245 -32.945 33.699 1.00 34.50 107 GLU A O 1
ATOM 832 N N . MET A 1 108 ? -41.895 -31.154 32.493 1.00 32.53 108 MET A N 1
ATOM 833 C CA . MET A 1 108 ? -41.893 -30.152 33.556 1.00 32.53 108 MET A CA 1
ATOM 834 C C . MET A 1 108 ? -43.019 -30.443 34.557 1.00 32.53 108 MET A C 1
ATOM 836 O O . MET A 1 108 ? -44.196 -30.379 34.208 1.00 32.53 108 MET A O 1
ATOM 840 N N . LYS A 1 109 ? -42.660 -30.654 35.825 1.00 33.81 109 LYS A N 1
ATOM 841 C CA . LYS A 1 109 ? -43.532 -30.339 36.961 1.00 33.81 109 LYS A CA 1
ATOM 842 C C . LYS A 1 109 ? -42.906 -29.194 37.745 1.00 33.81 109 LYS A C 1
ATOM 844 O O . LYS A 1 109 ? -41.868 -29.349 38.382 1.00 33.81 109 LYS A O 1
ATOM 849 N N . GLN A 1 110 ? -43.552 -28.036 37.658 1.00 36.75 110 GLN A N 1
ATOM 850 C CA . GLN A 1 110 ? -43.373 -26.934 38.589 1.00 36.75 110 GLN A CA 1
ATOM 851 C C . GLN A 1 110 ? -44.021 -27.332 39.921 1.00 36.75 110 GLN A C 1
ATOM 853 O O . GLN A 1 110 ? -45.240 -27.389 40.017 1.00 36.75 110 GLN A O 1
ATOM 858 N N . ASN A 1 111 ? -43.207 -27.582 40.944 1.00 32.31 111 ASN A N 1
ATOM 859 C CA . ASN A 1 111 ? -43.616 -27.473 42.343 1.00 32.31 111 ASN A CA 1
ATOM 860 C C . ASN A 1 111 ? -42.831 -26.260 42.873 1.00 32.31 111 ASN A C 1
ATOM 862 O O . ASN A 1 111 ? -41.607 -26.286 42.920 1.00 32.31 111 ASN A O 1
ATOM 866 N N . GLY A 1 112 ? -43.441 -25.103 43.122 1.00 31.12 112 GLY A N 1
ATOM 867 C CA . GLY A 1 112 ? -44.560 -24.950 44.045 1.00 31.12 112 GLY A CA 1
ATOM 868 C C . GLY A 1 112 ? -44.015 -24.886 45.472 1.00 31.12 112 GLY A C 1
ATOM 869 O O . GLY A 1 112 ? -44.309 -25.753 46.285 1.00 31.12 112 GLY A O 1
ATOM 870 N N . ARG A 1 113 ? -43.138 -23.911 45.753 1.00 33.53 113 ARG A N 1
ATOM 871 C CA . ARG A 1 113 ? -42.612 -23.651 47.099 1.00 33.53 113 ARG A CA 1
ATOM 872 C C . ARG A 1 113 ? -43.761 -23.073 47.942 1.00 33.53 113 ARG A C 1
ATOM 874 O O . ARG A 1 113 ? -44.326 -22.057 47.528 1.00 33.53 113 ARG A O 1
ATOM 881 N N . PRO A 1 114 ? -44.143 -23.689 49.073 1.00 38.44 114 PRO A N 1
ATOM 882 C CA . PRO A 1 114 ? -45.280 -23.223 49.848 1.00 38.44 114 PRO A CA 1
ATOM 883 C C . PRO A 1 114 ? -44.930 -21.892 50.516 1.00 38.44 114 PRO A C 1
ATOM 885 O O . PRO A 1 114 ? -43.969 -21.788 51.277 1.00 38.44 114 PRO A O 1
ATOM 888 N N . LYS A 1 115 ? -45.721 -20.863 50.202 1.00 33.81 115 LYS A N 1
ATOM 889 C CA . LYS A 1 115 ? -45.803 -19.638 50.99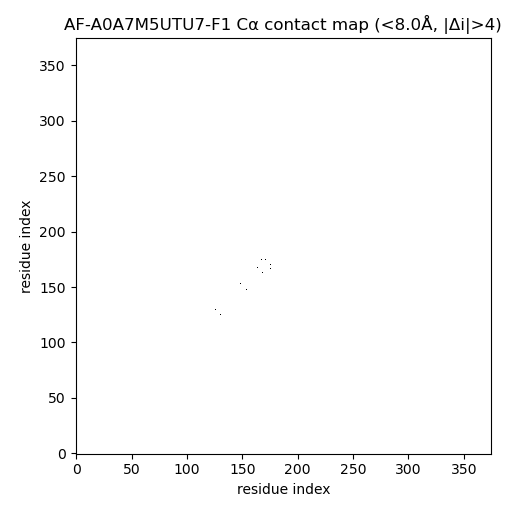3 1.00 33.81 115 LYS A CA 1
ATOM 890 C C . LYS A 1 115 ? -46.456 -20.018 52.320 1.00 33.81 115 LYS A C 1
ATOM 892 O O . LYS A 1 115 ? -47.645 -20.318 52.350 1.00 33.81 115 LYS A O 1
ATOM 897 N N . THR A 1 116 ? -45.691 -20.023 53.404 1.00 32.38 116 THR A N 1
ATOM 898 C CA . THR A 1 116 ? -46.247 -20.014 54.757 1.00 32.38 116 THR A CA 1
ATOM 899 C C . THR A 1 116 ? -46.932 -18.668 54.959 1.00 32.38 116 THR A C 1
ATOM 901 O O . THR A 1 116 ? -46.272 -17.640 55.117 1.00 32.38 116 THR A O 1
ATOM 904 N N . SER A 1 117 ? -48.261 -18.674 54.866 1.00 32.22 117 SER A N 1
ATOM 905 C CA . SER A 1 117 ? -49.109 -17.554 55.243 1.00 32.22 117 SER A CA 1
ATOM 906 C C . SER A 1 117 ? -48.943 -17.303 56.735 1.00 32.22 117 SER A C 1
ATOM 908 O O . SER A 1 117 ? -49.247 -18.158 57.567 1.00 32.22 117 SER A O 1
ATOM 910 N N . ILE A 1 118 ? -48.447 -16.118 57.057 1.00 34.97 118 ILE A N 1
ATOM 911 C CA . ILE A 1 118 ? -48.523 -15.537 58.387 1.00 34.97 118 ILE A CA 1
ATOM 912 C C . ILE A 1 118 ? -50.013 -15.456 58.739 1.00 34.97 118 ILE A C 1
ATOM 914 O O . ILE A 1 118 ? -50.759 -14.698 58.122 1.00 34.97 118 ILE A O 1
ATOM 918 N N . ASN A 1 119 ? -50.450 -16.264 59.708 1.00 32.94 119 ASN A N 1
ATOM 919 C CA . ASN A 1 119 ? -51.730 -16.081 60.383 1.00 32.94 119 ASN A CA 1
ATOM 920 C C . ASN A 1 119 ? -51.625 -14.816 61.241 1.00 32.94 119 ASN A C 1
ATOM 922 O O . ASN A 1 119 ? -51.383 -14.867 62.444 1.00 32.94 119 ASN A O 1
ATOM 926 N N . THR A 1 120 ? -51.802 -13.660 60.609 1.00 33.84 120 THR A N 1
ATOM 927 C CA . THR A 1 120 ? -52.271 -12.469 61.303 1.00 33.84 120 THR A CA 1
ATOM 928 C C . THR A 1 120 ? -53.746 -12.712 61.581 1.00 33.84 120 THR A C 1
ATOM 930 O O . THR A 1 120 ? -54.590 -12.485 60.715 1.00 33.84 120 THR A O 1
ATOM 933 N N . ILE A 1 121 ? -54.060 -13.214 62.777 1.00 34.72 121 ILE A N 1
ATOM 934 C CA . ILE A 1 121 ? -55.416 -13.129 63.317 1.00 34.72 121 ILE A CA 1
ATOM 935 C C . ILE A 1 121 ? -55.685 -11.634 63.477 1.00 34.72 121 ILE A C 1
ATOM 937 O O . ILE A 1 121 ? -55.263 -10.999 64.441 1.00 34.72 121 ILE A O 1
ATOM 941 N N . HIS A 1 122 ? -56.303 -11.064 62.445 1.00 34.66 122 HIS A N 1
ATOM 942 C CA . HIS A 1 122 ? -56.974 -9.785 62.529 1.00 34.66 122 HIS A CA 1
ATOM 943 C C . HIS A 1 122 ? -57.969 -9.882 63.676 1.00 34.66 122 HIS A C 1
ATOM 945 O O . HIS A 1 122 ? -58.754 -10.832 63.759 1.00 34.66 122 HIS A O 1
ATOM 951 N N . GLY A 1 123 ? -57.890 -8.895 64.568 1.00 37.88 123 GLY A N 1
ATOM 952 C CA . GLY A 1 123 ? -58.939 -8.619 65.526 1.00 37.88 123 GLY A CA 1
ATOM 953 C C . GLY A 1 123 ? -60.269 -8.673 64.795 1.00 37.88 123 GLY A C 1
ATOM 954 O O . GLY A 1 123 ? -60.425 -8.090 63.723 1.00 37.88 123 GLY A O 1
ATOM 955 N N . LYS A 1 124 ? -61.188 -9.454 65.354 1.00 37.31 124 LYS A N 1
ATOM 956 C CA . LYS A 1 124 ? -62.582 -9.480 64.944 1.00 37.31 124 LYS A CA 1
ATOM 957 C C . LYS A 1 124 ? -63.074 -8.038 65.056 1.00 37.31 124 LYS A C 1
ATOM 959 O O . LYS A 1 124 ? -63.373 -7.574 66.152 1.00 37.31 124 LYS A O 1
ATOM 964 N N . GLU A 1 125 ? -63.093 -7.324 63.936 1.00 38.16 125 GLU A N 1
ATOM 965 C CA . GLU A 1 125 ? -63.953 -6.168 63.767 1.00 38.16 125 GLU A CA 1
ATOM 966 C C . GLU A 1 125 ? -65.364 -6.699 63.984 1.00 38.16 125 GLU A C 1
ATOM 968 O O . GLU A 1 125 ? -65.942 -7.410 63.159 1.00 38.16 125 GLU A O 1
ATOM 973 N N . THR A 1 126 ? -65.871 -6.461 65.185 1.00 44.97 126 THR A N 1
ATOM 974 C CA . THR A 1 126 ? -67.263 -6.668 65.515 1.00 44.97 126 THR A CA 1
ATOM 975 C C . THR A 1 126 ? -68.043 -5.723 64.618 1.00 44.97 126 THR A C 1
ATOM 977 O O . THR A 1 126 ? -68.048 -4.508 64.802 1.00 44.97 126 THR A O 1
ATOM 980 N N . SER A 1 127 ? -68.658 -6.280 63.575 1.00 42.62 127 SER A N 1
ATOM 981 C CA . SER A 1 127 ? -69.597 -5.543 62.742 1.00 42.62 127 SER A CA 1
ATOM 982 C C . SER A 1 127 ? -70.592 -4.825 63.667 1.00 42.62 127 SER A C 1
ATOM 984 O O . SER A 1 127 ? -71.099 -5.462 64.596 1.00 42.62 127 SER A O 1
ATOM 986 N N . PRO A 1 128 ? -70.905 -3.536 63.449 1.00 50.75 128 PRO A N 1
ATOM 987 C CA . PRO A 1 128 ? -71.764 -2.761 64.350 1.00 50.75 128 PRO A CA 1
ATOM 988 C C . PRO A 1 128 ? -73.177 -3.353 64.516 1.00 50.75 128 PRO A C 1
ATOM 990 O O . PRO A 1 128 ? -73.875 -2.999 65.460 1.00 50.75 128 PRO A O 1
ATOM 993 N N . LEU A 1 129 ? -73.579 -4.305 63.660 1.00 51.62 129 LEU A N 1
ATOM 994 C CA . LEU A 1 129 ? -74.808 -5.088 63.820 1.00 51.62 129 LEU A CA 1
ATOM 995 C C . LEU A 1 129 ? -74.777 -6.115 64.971 1.00 51.62 129 LEU A C 1
ATOM 997 O O . LEU A 1 129 ? -75.835 -6.402 65.521 1.00 51.62 129 LEU A O 1
ATOM 1001 N N . ASN A 1 130 ? -73.616 -6.652 65.371 1.00 58.66 130 ASN A N 1
ATOM 1002 C CA . ASN A 1 130 ? -73.549 -7.645 66.459 1.00 58.66 130 ASN A CA 1
ATOM 1003 C C . ASN A 1 130 ? -73.547 -7.008 67.854 1.00 58.66 130 ASN A C 1
ATOM 1005 O O . ASN A 1 130 ? -74.083 -7.599 68.781 1.00 58.66 130 ASN A O 1
ATOM 1009 N N . LEU A 1 131 ? -73.052 -5.773 68.008 1.00 59.53 131 LEU A N 1
ATOM 1010 C CA . LEU A 1 131 ? -73.137 -5.076 69.299 1.00 59.53 131 LEU A CA 1
ATOM 1011 C C . LEU A 1 131 ? -74.580 -4.756 69.699 1.00 59.53 131 LEU A C 1
ATOM 1013 O O . LEU A 1 131 ? -74.883 -4.715 70.885 1.00 59.53 131 LEU A O 1
ATOM 1017 N N . VAL A 1 132 ? -75.469 -4.520 68.730 1.00 70.88 132 VAL A N 1
ATOM 1018 C CA . VAL A 1 132 ? -76.889 -4.255 69.005 1.00 70.88 132 VAL A CA 1
ATOM 1019 C C . VAL A 1 132 ? -77.590 -5.529 69.469 1.00 70.88 132 VAL A C 1
ATOM 1021 O O . VAL A 1 132 ? -78.343 -5.476 70.435 1.00 70.88 132 VAL A O 1
ATOM 1024 N N . SER A 1 133 ? -77.298 -6.670 68.838 1.00 72.81 133 SER A N 1
ATOM 1025 C CA . SER A 1 133 ? -77.865 -7.965 69.229 1.00 72.81 133 SER A CA 1
ATOM 1026 C C . SER A 1 133 ? -77.329 -8.442 70.583 1.00 72.81 133 SER A C 1
ATOM 1028 O O . SER A 1 133 ? -78.108 -8.899 71.415 1.00 72.81 133 SER A O 1
ATOM 1030 N N . ASP A 1 134 ? -76.031 -8.263 70.846 1.00 72.44 134 ASP A N 1
ATOM 1031 C CA . ASP A 1 134 ? -75.417 -8.603 72.136 1.00 72.44 134 ASP A CA 1
ATOM 1032 C C . ASP A 1 134 ? -75.900 -7.667 73.258 1.00 72.44 134 ASP A C 1
ATOM 1034 O O . ASP A 1 134 ? -76.123 -8.103 74.387 1.00 72.44 134 ASP A O 1
ATOM 1038 N N . ARG A 1 135 ? -76.133 -6.381 72.954 1.00 76.25 135 ARG A N 1
ATOM 1039 C CA . ARG A 1 135 ? -76.704 -5.415 73.905 1.00 76.25 135 ARG A CA 1
ATOM 1040 C C . ARG A 1 135 ? -78.191 -5.654 74.163 1.00 76.25 135 ARG A C 1
ATOM 1042 O O . ARG A 1 135 ? -78.622 -5.454 75.292 1.00 76.25 135 ARG A O 1
ATOM 1049 N N . ALA A 1 136 ? -78.951 -6.092 73.160 1.00 79.12 136 ALA A N 1
ATOM 1050 C CA . ALA A 1 136 ? -80.345 -6.499 73.325 1.00 79.12 136 ALA A CA 1
ATOM 1051 C C . ALA A 1 136 ? -80.449 -7.765 74.187 1.00 79.12 136 ALA A C 1
ATOM 1053 O O . ALA A 1 136 ? -81.173 -7.764 75.174 1.00 79.12 136 ALA A O 1
ATOM 1054 N N . ALA A 1 137 ? -79.629 -8.785 73.913 1.00 81.94 137 ALA A N 1
ATOM 1055 C CA . ALA A 1 137 ? -79.571 -9.995 74.733 1.00 81.94 137 ALA A CA 1
ATOM 1056 C C . ALA A 1 137 ? -79.125 -9.708 76.179 1.00 81.94 137 ALA A C 1
ATOM 1058 O O . ALA A 1 137 ? -79.592 -10.344 77.121 1.00 81.94 137 ALA A O 1
ATOM 1059 N N . PH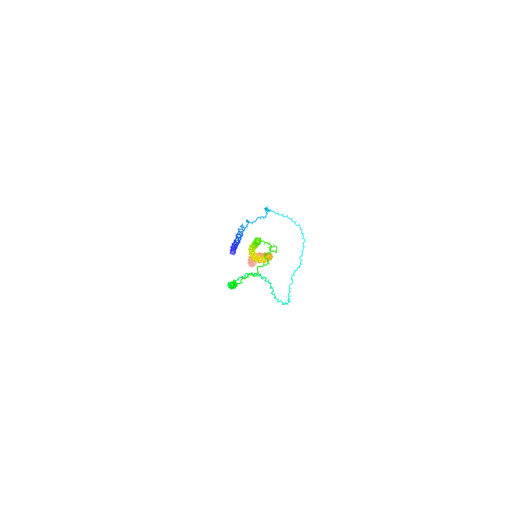E A 1 138 ? -78.229 -8.737 76.374 1.00 80.31 138 PHE A N 1
ATOM 1060 C CA . PHE A 1 138 ? -77.829 -8.289 77.705 1.00 80.31 138 PHE A CA 1
ATOM 1061 C C . PHE A 1 138 ? -78.943 -7.513 78.423 1.00 80.31 138 PHE A C 1
ATOM 1063 O O . PHE A 1 138 ? -79.152 -7.726 79.614 1.00 80.31 138 PHE A O 1
ATOM 1070 N N . ALA A 1 139 ? -79.682 -6.659 77.708 1.00 83.06 139 ALA A N 1
ATOM 1071 C CA . ALA A 1 139 ? -80.831 -5.940 78.253 1.00 83.06 139 ALA A CA 1
ATOM 1072 C C . ALA A 1 139 ? -81.964 -6.897 78.653 1.00 83.06 139 ALA A C 1
ATOM 1074 O O . ALA A 1 139 ? -82.499 -6.759 79.748 1.00 83.06 139 ALA A O 1
ATOM 1075 N N . ASP A 1 140 ? -82.257 -7.910 77.833 1.00 83.94 140 ASP A N 1
ATOM 1076 C CA . ASP A 1 140 ? -83.226 -8.961 78.167 1.00 83.94 140 ASP A CA 1
ATOM 1077 C C . ASP A 1 140 ? -82.797 -9.724 79.422 1.00 83.94 140 ASP A C 1
ATOM 1079 O O . ASP A 1 140 ? -83.617 -9.988 80.300 1.00 83.94 140 ASP A O 1
ATOM 1083 N N . ARG A 1 141 ? -81.493 -10.006 79.554 1.00 81.94 141 ARG A N 1
ATOM 1084 C CA . ARG A 1 141 ? -80.940 -10.689 80.726 1.00 81.94 141 ARG A CA 1
ATOM 1085 C C . ARG A 1 141 ? -81.025 -9.845 81.999 1.00 81.94 141 ARG A C 1
ATOM 1087 O O . ARG A 1 141 ? -81.319 -10.397 83.057 1.00 81.94 141 ARG A O 1
ATOM 1094 N N . ILE A 1 142 ? -80.804 -8.531 81.900 1.00 79.44 142 ILE A N 1
ATOM 1095 C CA . ILE A 1 142 ? -81.031 -7.588 83.007 1.00 79.44 142 ILE A CA 1
ATOM 1096 C C . ILE A 1 142 ? -82.509 -7.575 83.390 1.00 79.44 142 ILE A C 1
ATOM 1098 O O . ILE A 1 142 ? -82.811 -7.706 84.567 1.00 79.44 142 ILE A O 1
ATOM 1102 N N . ASN A 1 143 ? -83.420 -7.510 82.420 1.00 81.06 143 ASN A N 1
ATOM 1103 C CA . ASN A 1 143 ? -84.858 -7.475 82.687 1.00 81.06 143 ASN A CA 1
ATOM 1104 C C . ASN A 1 143 ? -85.347 -8.763 83.380 1.00 81.06 143 ASN A C 1
ATOM 1106 O O . ASN A 1 143 ? -86.156 -8.701 84.300 1.00 81.06 143 ASN A O 1
ATOM 1110 N N . THR A 1 144 ? -84.813 -9.935 83.004 1.00 80.31 144 THR A N 1
ATOM 1111 C CA . THR A 1 144 ? -85.077 -11.189 83.736 1.00 80.31 144 THR A CA 1
ATOM 1112 C C . THR A 1 144 ? -84.518 -11.184 85.154 1.00 80.31 144 THR A C 1
ATOM 1114 O O . THR A 1 144 ? -85.186 -11.683 86.050 1.00 80.31 144 THR A O 1
ATOM 1117 N N . LEU A 1 145 ? -83.331 -10.613 85.375 1.00 71.75 145 LEU A N 1
ATOM 1118 C CA . LEU A 1 145 ? -82.741 -10.515 86.714 1.00 71.75 145 LEU A CA 1
ATOM 1119 C C . LEU A 1 145 ? -83.486 -9.500 87.592 1.00 71.75 145 LEU A C 1
ATOM 1121 O O . LEU A 1 145 ? -83.632 -9.721 88.787 1.00 71.75 145 LEU A O 1
ATOM 1125 N N . GLU A 1 146 ? -83.982 -8.407 87.011 1.00 73.38 146 GLU A N 1
ATOM 1126 C CA . GLU A 1 146 ? -84.831 -7.431 87.699 1.00 73.38 146 GLU A CA 1
ATOM 1127 C C . GLU A 1 146 ? -86.217 -8.016 88.010 1.00 73.38 146 GLU A C 1
ATOM 1129 O O . GLU A 1 146 ? -86.742 -7.763 89.090 1.00 73.38 146 GLU A O 1
ATOM 1134 N N . MET A 1 147 ? -86.779 -8.862 87.135 1.00 67.81 147 MET A N 1
ATOM 1135 C CA . MET A 1 147 ? -87.991 -9.640 87.433 1.00 67.81 147 MET A CA 1
ATOM 1136 C C . MET A 1 147 ? -87.767 -10.707 88.516 1.00 67.81 147 MET A C 1
ATOM 1138 O O . MET A 1 147 ? -88.628 -10.860 89.375 1.00 67.81 147 MET A O 1
ATOM 1142 N N . GLU A 1 148 ? -86.631 -11.416 88.512 1.00 65.62 148 GLU A N 1
ATOM 1143 C CA . GLU A 1 148 ? -86.259 -12.363 89.580 1.00 65.62 148 GLU A CA 1
ATOM 1144 C C . GLU A 1 148 ? -85.992 -11.659 90.919 1.00 65.62 148 GLU A C 1
ATOM 1146 O O . GLU A 1 148 ? -86.244 -12.237 91.971 1.00 65.62 148 GLU A O 1
ATOM 1151 N N . ALA A 1 149 ? -85.500 -10.416 90.900 1.00 62.91 149 ALA A N 1
ATOM 1152 C CA . ALA A 1 149 ? -85.266 -9.620 92.105 1.00 62.91 149 ALA A CA 1
ATOM 1153 C C . ALA A 1 149 ? -86.527 -8.903 92.627 1.00 62.91 149 ALA A C 1
ATOM 1155 O O . ALA A 1 149 ? -86.573 -8.550 93.804 1.00 62.91 149 ALA A O 1
ATOM 1156 N N . ALA A 1 150 ? -87.523 -8.659 91.767 1.00 61.88 150 ALA A N 1
ATOM 1157 C CA . ALA A 1 150 ? -88.809 -8.056 92.127 1.00 61.88 150 ALA A CA 1
ATOM 1158 C C . ALA A 1 150 ? -89.826 -9.072 92.678 1.00 61.88 150 ALA A C 1
ATOM 1160 O O . ALA A 1 150 ? -90.838 -8.664 93.253 1.00 61.88 150 ALA A O 1
ATOM 1161 N N . ASP A 1 151 ? -89.569 -10.374 92.515 1.00 52.25 151 ASP A N 1
ATOM 1162 C CA . ASP A 1 151 ? -90.294 -11.422 93.226 1.00 52.25 151 ASP A CA 1
ATOM 1163 C C . ASP A 1 151 ? -89.774 -11.443 94.674 1.00 52.25 151 ASP A C 1
ATOM 1165 O O . ASP A 1 151 ? -88.672 -11.901 94.972 1.00 52.25 151 ASP A O 1
ATOM 1169 N N . ASP A 1 152 ? -90.555 -10.835 95.566 1.00 53.12 152 ASP A N 1
ATOM 1170 C CA . ASP A 1 152 ? -90.229 -10.425 96.941 1.00 53.12 152 ASP A CA 1
ATOM 1171 C C . ASP A 1 152 ? -90.083 -11.617 97.924 1.00 53.12 152 ASP A C 1
ATOM 1173 O O . ASP A 1 152 ? -90.515 -11.581 99.079 1.00 53.12 152 ASP A O 1
ATOM 1177 N N . LEU A 1 153 ? -89.477 -12.717 97.465 1.00 55.50 153 LEU A N 1
ATOM 1178 C CA . LEU A 1 153 ? -89.168 -13.916 98.243 1.00 55.50 153 LEU A CA 1
ATOM 1179 C C . LEU A 1 153 ? -87.670 -14.249 98.201 1.00 55.50 153 LEU A C 1
ATOM 1181 O O . LEU A 1 153 ? -87.263 -15.401 98.053 1.00 55.50 153 LEU A O 1
ATOM 1185 N N . TYR A 1 154 ? -86.824 -13.239 98.409 1.00 49.50 154 TYR A N 1
ATOM 1186 C CA . TYR A 1 154 ? -85.444 -13.463 98.834 1.00 49.50 154 TYR A CA 1
ATOM 1187 C C . TYR A 1 154 ? -85.406 -13.680 100.352 1.00 49.50 154 TYR A C 1
ATOM 1189 O O . TYR A 1 154 ? -85.073 -12.793 101.138 1.00 49.50 154 TYR A O 1
ATOM 1197 N N . THR A 1 155 ? -85.751 -14.889 100.789 1.00 49.22 155 THR A N 1
ATOM 1198 C CA . THR A 1 155 ? -85.290 -15.393 102.087 1.00 49.22 155 THR A CA 1
ATOM 1199 C C . THR A 1 155 ? -83.814 -15.768 101.953 1.00 49.22 155 THR A C 1
ATOM 1201 O O . THR A 1 155 ? -83.509 -16.680 101.180 1.00 49.22 155 THR A O 1
ATOM 1204 N N . PRO A 1 156 ? -82.877 -15.153 102.703 1.00 45.22 156 PRO A N 1
ATOM 1205 C CA . PRO A 1 156 ? -81.507 -15.638 102.781 1.00 45.22 156 PRO A CA 1
ATOM 1206 C C . PRO A 1 156 ? -81.490 -16.920 103.628 1.00 45.22 156 PRO A C 1
ATOM 1208 O O . PRO A 1 156 ? -81.073 -16.933 104.784 1.00 45.22 156 PRO A O 1
ATOM 1211 N N . SER A 1 157 ? -81.967 -18.027 103.063 1.00 46.84 157 SER A N 1
ATOM 1212 C CA . SER A 1 157 ? -81.871 -19.363 103.654 1.00 46.84 157 SER A CA 1
ATOM 1213 C C . SER A 1 157 ? -80.489 -19.953 103.399 1.00 46.84 157 SER A C 1
ATOM 1215 O O . SER A 1 157 ? -80.363 -20.962 102.723 1.00 46.84 157 SER A O 1
ATOM 1217 N N . HIS A 1 158 ? -79.459 -19.271 103.896 1.00 50.12 158 HIS A N 1
ATOM 1218 C CA . HIS A 1 158 ? -78.168 -19.811 104.331 1.00 50.12 158 HIS A CA 1
ATOM 1219 C C . HIS A 1 158 ? -77.236 -18.616 104.551 1.00 50.12 158 HIS A C 1
ATOM 1221 O O . HIS A 1 158 ? -76.538 -18.164 103.641 1.00 50.12 158 HIS A O 1
ATOM 1227 N N . LEU A 1 159 ? -77.173 -18.107 105.783 1.00 50.16 159 LEU A N 1
ATOM 1228 C CA . LEU A 1 159 ? -75.902 -17.560 106.246 1.00 50.16 159 LEU A CA 1
ATOM 1229 C C . LEU A 1 159 ? -74.942 -18.744 106.228 1.00 50.16 159 LEU A C 1
ATOM 1231 O O . LEU A 1 159 ? -75.037 -19.643 107.054 1.00 50.16 159 LEU A O 1
ATOM 1235 N N . ASN A 1 160 ? -74.129 -18.808 105.179 1.00 48.66 160 ASN A N 1
ATOM 1236 C CA . ASN A 1 160 ? -73.223 -19.911 104.940 1.00 48.66 160 ASN A CA 1
ATOM 1237 C C . ASN A 1 160 ? -72.266 -20.028 106.139 1.00 48.66 160 ASN A C 1
ATOM 1239 O O . ASN A 1 160 ? -71.401 -19.173 106.352 1.00 48.66 160 ASN A O 1
ATOM 1243 N N . GLU A 1 161 ? -72.490 -21.073 106.930 1.00 49.84 161 GLU A N 1
ATOM 1244 C CA . GLU A 1 161 ? -71.673 -21.601 108.020 1.00 49.84 161 GLU A CA 1
ATOM 1245 C C . GLU A 1 161 ? -70.269 -21.932 107.481 1.00 49.84 161 GLU A C 1
ATOM 1247 O O . GLU A 1 161 ? -69.961 -23.055 107.095 1.00 49.84 161 GLU A O 1
ATOM 1252 N N . GLY A 1 162 ? -69.436 -20.908 107.317 1.00 56.88 162 GLY A N 1
ATOM 1253 C CA . GLY A 1 162 ? -68.118 -21.050 106.689 1.00 56.88 162 GLY A CA 1
ATOM 1254 C C . GLY A 1 162 ? -67.375 -19.740 106.436 1.00 56.88 162 GLY A C 1
ATOM 1255 O O . GLY A 1 162 ? -66.249 -19.745 105.940 1.00 56.88 162 GLY A O 1
ATOM 1256 N N . VAL A 1 163 ? -67.967 -18.590 106.773 1.00 57.75 163 VAL A N 1
ATOM 1257 C CA . VAL A 1 163 ? -67.281 -17.290 106.662 1.00 57.75 163 VAL A CA 1
ATOM 1258 C C . VAL A 1 163 ? -66.227 -17.109 107.767 1.00 57.75 163 VAL A C 1
ATOM 1260 O O . VAL A 1 163 ? -65.220 -16.415 107.555 1.00 57.75 163 VAL A O 1
ATOM 1263 N N . LEU A 1 164 ? -66.435 -17.760 108.916 1.00 53.56 164 LEU A N 1
ATOM 1264 C CA . LEU A 1 164 ? -65.627 -17.665 110.128 1.00 53.56 164 LEU A CA 1
ATOM 1265 C C . LEU A 1 164 ? -64.899 -18.997 110.404 1.00 53.56 164 LEU A C 1
ATOM 1267 O O . LEU A 1 164 ? -65.512 -20.052 110.259 1.00 53.56 164 LEU A O 1
ATOM 1271 N N . PRO A 1 165 ? -63.609 -18.978 110.791 1.00 59.41 165 PRO A N 1
ATOM 1272 C CA . PRO A 1 165 ? -62.932 -20.167 111.306 1.00 59.41 165 PRO A CA 1
ATOM 1273 C C . PRO A 1 165 ? -63.650 -20.674 112.560 1.00 59.41 165 PRO A C 1
ATOM 1275 O O . PRO A 1 165 ? -64.144 -19.864 113.337 1.00 59.41 165 PRO A O 1
ATOM 1278 N N . GLU A 1 166 ? -63.649 -21.981 112.804 1.00 58.81 166 GLU A N 1
ATOM 1279 C CA . GLU A 1 166 ? -64.350 -22.627 113.931 1.00 58.81 166 GLU A CA 1
ATOM 1280 C C . GLU A 1 166 ? -64.000 -22.011 115.308 1.00 58.81 166 GLU A C 1
ATOM 1282 O O . GLU A 1 166 ? -64.845 -21.918 116.192 1.00 58.81 166 GLU A O 1
ATOM 1287 N N . ALA A 1 167 ? -62.793 -21.446 115.450 1.00 59.16 167 ALA A N 1
ATOM 1288 C CA . ALA A 1 167 ? -62.334 -20.703 116.630 1.00 59.16 167 ALA A CA 1
ATOM 1289 C C . ALA A 1 167 ? -63.011 -19.328 116.857 1.00 59.16 167 ALA A C 1
ATOM 1291 O O . ALA A 1 167 ? -62.823 -18.716 117.905 1.00 59.16 167 ALA A O 1
ATOM 1292 N N . ALA A 1 168 ? -63.765 -18.803 115.889 1.00 54.16 168 ALA A N 1
ATOM 1293 C CA . ALA A 1 168 ? -64.449 -17.509 115.970 1.00 54.16 168 ALA A CA 1
ATOM 1294 C C . ALA A 1 168 ? -65.936 -17.630 116.360 1.00 54.16 168 ALA A C 1
ATOM 1296 O O . ALA A 1 168 ? -66.589 -16.606 116.558 1.00 54.16 168 ALA A O 1
ATOM 1297 N N . ASN A 1 169 ? -66.450 -18.854 116.529 1.00 59.12 169 ASN A N 1
ATOM 1298 C CA . ASN A 1 169 ? -67.811 -19.108 117.012 1.00 59.12 169 ASN A CA 1
ATOM 1299 C C . ASN A 1 169 ? -67.973 -18.851 118.530 1.00 59.12 169 ASN A C 1
ATOM 1301 O O . ASN A 1 169 ? -69.096 -18.674 118.993 1.00 59.12 169 ASN A O 1
ATOM 1305 N N . GLU A 1 170 ? -66.874 -18.761 119.295 1.00 57.66 170 GLU A N 1
ATOM 1306 C CA . GLU A 1 170 ? -66.855 -18.441 120.741 1.00 57.66 170 GLU A CA 1
ATOM 1307 C C . GLU A 1 170 ? -66.509 -16.966 121.052 1.00 57.66 170 GLU A C 1
ATOM 1309 O O . GLU A 1 170 ? -66.386 -16.566 122.212 1.00 57.66 170 GLU A O 1
ATOM 1314 N N . LEU A 1 171 ? -66.336 -16.127 120.025 1.00 59.00 171 LEU A N 1
ATOM 1315 C CA . LEU A 1 171 ? -65.997 -14.708 120.175 1.00 59.00 171 LEU A CA 1
ATOM 1316 C C . LEU A 1 171 ? -67.256 -13.842 120.389 1.00 59.00 171 LEU A C 1
ATOM 1318 O O . LEU A 1 171 ? -68.299 -14.066 119.778 1.00 59.00 171 LEU A O 1
ATOM 1322 N N . SER A 1 172 ? -67.163 -12.802 121.232 1.00 67.56 172 SER A N 1
ATOM 1323 C CA . SER A 1 172 ? -68.251 -11.824 121.407 1.00 67.56 172 SER A CA 1
ATOM 1324 C C . SER A 1 172 ? -68.536 -11.067 120.102 1.00 67.56 172 SER A C 1
ATOM 1326 O O . SER A 1 172 ? -67.655 -10.920 119.253 1.00 67.56 172 SER A O 1
ATOM 1328 N N . SER A 1 173 ? -69.752 -10.536 119.932 1.00 71.75 173 SER A N 1
ATOM 1329 C CA . SER A 1 173 ? -70.169 -9.854 118.693 1.00 71.75 173 SER A CA 1
ATOM 1330 C C . SER A 1 173 ? -69.216 -8.728 118.253 1.00 71.75 173 SER A C 1
ATOM 1332 O O . SER A 1 173 ? -68.970 -8.577 117.056 1.00 71.75 173 SER A O 1
ATOM 1334 N N . ASP A 1 174 ? -68.604 -7.993 119.193 1.00 75.38 174 ASP A N 1
ATOM 1335 C CA . ASP A 1 174 ? -67.580 -6.974 118.894 1.00 75.38 174 ASP A CA 1
ATOM 1336 C C . ASP A 1 174 ? -66.282 -7.584 118.327 1.00 75.38 174 ASP A C 1
ATOM 1338 O O . ASP A 1 174 ? -65.678 -7.037 117.401 1.00 75.38 174 ASP A O 1
ATOM 1342 N N . ALA A 1 175 ? -65.861 -8.749 118.827 1.00 77.31 175 ALA A N 1
ATOM 1343 C CA . ALA A 1 175 ? -64.656 -9.436 118.368 1.00 77.31 175 ALA A CA 1
ATOM 1344 C C . ALA A 1 175 ? -64.841 -10.049 116.964 1.00 77.31 175 ALA A C 1
ATOM 1346 O O . ALA A 1 175 ? -63.946 -9.942 116.119 1.00 77.31 175 ALA A O 1
ATOM 1347 N N . THR A 1 176 ? -66.030 -10.577 116.663 1.00 76.44 176 THR A N 1
ATOM 1348 C CA . THR A 1 176 ? -66.391 -11.081 115.325 1.00 76.44 176 THR A CA 1
ATOM 1349 C C . THR A 1 176 ? -66.459 -9.955 114.287 1.00 76.44 176 THR A C 1
ATOM 1351 O O . THR A 1 176 ? -65.940 -10.099 113.177 1.00 76.44 176 THR A O 1
ATOM 1354 N N . ILE A 1 177 ? -67.002 -8.783 114.648 1.00 81.31 177 ILE A N 1
ATOM 1355 C CA . ILE A 1 177 ? -67.011 -7.589 113.780 1.00 81.31 177 ILE A CA 1
ATOM 1356 C C . ILE A 1 177 ? -65.582 -7.099 113.491 1.00 81.31 177 ILE A C 1
ATOM 1358 O O . ILE A 1 177 ? -65.281 -6.721 112.354 1.00 81.31 177 ILE A O 1
ATOM 1362 N N . ARG A 1 178 ? -64.678 -7.115 114.483 1.00 85.12 178 ARG A N 1
ATOM 1363 C CA . ARG A 1 178 ? -63.258 -6.762 114.282 1.00 85.12 178 ARG A CA 1
ATOM 1364 C C . ARG A 1 178 ? -62.551 -7.733 113.334 1.00 85.12 178 ARG A C 1
ATOM 1366 O O . ARG A 1 178 ? -61.839 -7.270 112.443 1.00 85.12 178 ARG A O 1
ATOM 1373 N N . PHE A 1 179 ? -62.777 -9.040 113.477 1.00 84.19 179 PHE A N 1
ATOM 1374 C CA . PHE A 1 179 ? -62.221 -10.058 112.578 1.00 84.19 179 PHE A CA 1
ATOM 1375 C C . PHE A 1 179 ? -62.720 -9.892 111.135 1.00 84.19 179 PHE A C 1
ATOM 1377 O O . PHE A 1 179 ? -61.915 -9.862 110.206 1.00 84.19 179 PHE A O 1
ATOM 1384 N N . LEU A 1 180 ? -64.029 -9.706 110.935 1.00 84.06 180 LEU A N 1
ATOM 1385 C CA . LEU A 1 180 ? -64.604 -9.495 109.601 1.00 84.06 180 LEU A CA 1
ATOM 1386 C C . LEU A 1 180 ? -64.089 -8.207 108.946 1.00 84.06 180 LEU A C 1
ATOM 1388 O O . LEU A 1 180 ? -63.766 -8.219 107.762 1.00 84.06 180 LEU A O 1
ATOM 1392 N N . LYS A 1 181 ? -63.930 -7.114 109.706 1.00 88.19 181 LYS A N 1
ATOM 1393 C CA . LYS A 1 181 ? -63.293 -5.880 109.206 1.00 88.19 181 LYS A CA 1
ATOM 1394 C C . LYS A 1 181 ? -61.828 -6.093 108.823 1.00 88.19 181 LYS A C 1
ATOM 1396 O O . LYS A 1 181 ? -61.387 -5.532 107.823 1.00 88.19 181 LYS A O 1
ATOM 1401 N N . ALA A 1 182 ? -61.082 -6.890 109.590 1.00 87.75 182 ALA A N 1
ATOM 1402 C CA . ALA A 1 182 ? -59.703 -7.241 109.257 1.00 87.75 182 ALA A CA 1
ATOM 1403 C C . ALA A 1 182 ? -59.634 -8.087 107.976 1.00 87.75 182 ALA A C 1
ATOM 1405 O O . ALA A 1 182 ? -58.872 -7.752 107.076 1.00 87.75 182 ALA A O 1
ATOM 1406 N N . LYS A 1 183 ? -60.488 -9.110 107.839 1.00 90.00 183 LYS A N 1
ATOM 1407 C CA . LYS A 1 183 ? -60.589 -9.939 106.626 1.00 90.00 183 LYS A CA 1
ATOM 1408 C C . LYS A 1 183 ? -61.012 -9.123 105.403 1.00 90.00 183 LYS A C 1
ATOM 1410 O O . LYS A 1 183 ? -60.451 -9.309 104.332 1.00 90.00 183 LYS A O 1
ATOM 1415 N N . LEU A 1 184 ? -61.944 -8.186 105.567 1.00 89.25 184 LEU A N 1
ATOM 1416 C CA . LEU A 1 184 ? -62.375 -7.278 104.504 1.00 89.25 184 LEU A CA 1
ATOM 1417 C C . LEU A 1 184 ? -61.243 -6.336 104.078 1.00 89.25 184 LEU A C 1
ATOM 1419 O O . LEU A 1 184 ? -61.057 -6.147 102.882 1.00 89.25 184 LEU A O 1
ATOM 1423 N N . ARG A 1 185 ? -60.447 -5.804 105.021 1.00 92.12 185 ARG A N 1
ATOM 1424 C CA . ARG A 1 185 ? -59.236 -5.034 104.685 1.00 92.12 185 ARG A CA 1
ATOM 1425 C C . ARG A 1 185 ? -58.203 -5.874 103.940 1.00 92.12 185 ARG A C 1
ATOM 1427 O O . ARG A 1 185 ? -57.707 -5.405 102.929 1.00 92.12 185 ARG A O 1
ATOM 1434 N N . VAL A 1 186 ? -57.915 -7.093 104.404 1.00 92.25 186 VAL A N 1
ATOM 1435 C CA . VAL A 1 186 ? -56.976 -8.002 103.721 1.00 92.25 186 VAL A CA 1
ATOM 1436 C C . VAL A 1 186 ? -57.471 -8.313 102.309 1.00 92.25 186 VAL A C 1
ATOM 1438 O O . VAL A 1 186 ? -56.712 -8.182 101.360 1.00 92.25 186 VAL A O 1
ATOM 1441 N N . MET A 1 187 ? -58.759 -8.623 102.136 1.00 91.62 187 MET A N 1
ATOM 1442 C CA . MET A 1 187 ? -59.336 -8.841 100.807 1.00 91.62 187 MET A CA 1
ATOM 1443 C C . MET A 1 187 ? -59.311 -7.581 99.932 1.00 91.62 187 MET A C 1
ATOM 1445 O O . MET A 1 187 ? -59.104 -7.701 98.730 1.00 91.62 187 MET A O 1
ATOM 1449 N N . GLN A 1 188 ? -59.525 -6.385 100.494 1.00 93.31 188 GLN A N 1
ATOM 1450 C CA . GLN A 1 188 ? -59.398 -5.116 99.764 1.00 93.31 188 GLN A CA 1
ATOM 1451 C C . GLN A 1 188 ? -57.956 -4.867 99.316 1.00 93.31 188 GLN A C 1
ATOM 1453 O O . GLN A 1 188 ? -57.745 -4.482 98.171 1.00 93.31 188 GLN A O 1
ATOM 1458 N N . GLU A 1 189 ? -56.980 -5.128 100.185 1.00 94.06 189 GLU A N 1
ATOM 1459 C CA . GLU A 1 189 ? -55.552 -5.015 99.886 1.00 94.06 189 GLU A CA 1
ATOM 1460 C C . GLU A 1 189 ? -55.115 -6.041 98.829 1.00 94.06 189 GLU A C 1
ATOM 1462 O O . GLU A 1 189 ? -54.384 -5.698 97.904 1.00 94.06 189 GLU A O 1
ATOM 1467 N N . GLU A 1 190 ? -55.620 -7.278 98.887 1.00 92.69 190 GLU A N 1
ATOM 1468 C CA . GLU A 1 190 ? -55.406 -8.290 97.846 1.00 92.69 190 GLU A CA 1
ATOM 1469 C C . GLU A 1 190 ? -56.044 -7.883 96.509 1.00 92.69 190 GLU A C 1
ATOM 1471 O O . GLU A 1 190 ? -55.404 -8.005 95.465 1.00 92.69 190 GLU A O 1
ATOM 1476 N N . LEU A 1 191 ? -57.267 -7.341 96.521 1.00 93.62 191 LEU A N 1
ATOM 1477 C CA . LEU A 1 191 ? -57.927 -6.807 95.323 1.00 93.62 191 LEU A CA 1
ATOM 1478 C C . LEU A 1 191 ? -57.143 -5.642 94.718 1.00 93.62 191 LEU A C 1
ATOM 1480 O O . LEU A 1 191 ? -56.990 -5.574 93.499 1.00 93.62 191 LEU A O 1
ATOM 1484 N N . GLU A 1 192 ? -56.644 -4.734 95.554 1.00 94.81 192 GLU A N 1
ATOM 1485 C CA . GLU A 1 192 ? -55.842 -3.594 95.120 1.00 94.81 192 GLU A CA 1
ATOM 1486 C C . GLU A 1 192 ? -54.474 -4.041 94.590 1.00 94.81 192 GLU A C 1
ATOM 1488 O O . GLU A 1 192 ? -54.049 -3.564 93.537 1.00 94.81 192 GLU A O 1
ATOM 1493 N N . ASN A 1 193 ? -53.834 -5.029 95.222 1.00 95.25 193 ASN A N 1
ATOM 1494 C CA . ASN A 1 193 ? -52.609 -5.654 94.721 1.00 95.25 193 ASN A CA 1
ATOM 1495 C C . ASN A 1 193 ? -52.822 -6.323 93.360 1.00 95.25 193 ASN A C 1
ATOM 1497 O O . ASN A 1 193 ? -52.064 -6.052 92.428 1.00 95.25 193 ASN A O 1
ATOM 1501 N N . VAL A 1 194 ? -53.877 -7.128 93.201 1.00 94.62 194 VAL A N 1
ATOM 1502 C CA . VAL A 1 194 ? -54.218 -7.752 91.912 1.00 94.62 194 VAL A CA 1
ATOM 1503 C C . VAL A 1 194 ? -54.557 -6.688 90.867 1.00 94.62 194 VAL A C 1
ATOM 1505 O O . VAL A 1 194 ? -54.101 -6.777 89.729 1.00 94.62 194 VAL A O 1
ATOM 1508 N N . ALA A 1 195 ? -55.299 -5.639 91.231 1.00 94.62 195 ALA A N 1
ATOM 1509 C CA . ALA A 1 195 ? -55.607 -4.535 90.325 1.00 94.62 195 ALA A CA 1
ATOM 1510 C C . ALA A 1 195 ? -54.343 -3.773 89.890 1.00 94.62 195 ALA A C 1
ATOM 1512 O O . ALA A 1 195 ? -54.230 -3.386 88.724 1.00 94.62 195 ALA A O 1
ATOM 1513 N N . ASN A 1 196 ? -53.385 -3.567 90.796 1.00 94.38 196 ASN A N 1
ATOM 1514 C CA . ASN A 1 196 ? -52.094 -2.949 90.498 1.00 94.38 196 ASN A CA 1
ATOM 1515 C C . ASN A 1 196 ? -51.234 -3.846 89.601 1.00 94.38 196 ASN A C 1
ATOM 1517 O O . ASN A 1 196 ? -50.657 -3.359 88.628 1.00 94.38 196 ASN A O 1
ATOM 1521 N N . GLU A 1 197 ? -51.210 -5.155 89.851 1.00 96.06 197 GLU A N 1
ATOM 1522 C CA . GLU A 1 197 ? -50.533 -6.128 88.992 1.00 96.06 197 GLU A CA 1
ATOM 1523 C C . GLU A 1 197 ? -51.171 -6.177 87.592 1.00 96.06 197 GLU A C 1
ATOM 1525 O O . GLU A 1 197 ? -50.463 -6.172 86.583 1.00 96.06 197 GLU A O 1
ATOM 1530 N N . CYS A 1 198 ? -52.504 -6.136 87.500 1.00 94.44 198 CYS A N 1
ATOM 1531 C CA . CYS A 1 198 ? -53.227 -6.017 86.233 1.00 94.44 198 CYS A CA 1
ATOM 1532 C C . CYS A 1 198 ? -52.873 -4.723 85.492 1.00 94.44 198 CYS A C 1
ATOM 1534 O O . CYS A 1 198 ? -52.633 -4.768 84.284 1.00 94.44 198 CYS A O 1
ATOM 1536 N N . ARG A 1 199 ? -52.787 -3.581 86.190 1.00 95.31 199 ARG A N 1
ATOM 1537 C CA . ARG A 1 199 ? -52.358 -2.304 85.593 1.00 95.31 199 ARG A CA 1
ATOM 1538 C C . ARG A 1 199 ? -50.911 -2.360 85.097 1.00 95.31 199 ARG A C 1
ATOM 1540 O O . ARG A 1 199 ? -50.649 -1.923 83.979 1.00 95.31 199 ARG A O 1
ATOM 1547 N N . GLN A 1 200 ? -49.988 -2.938 85.869 1.00 96.44 200 GLN A N 1
ATOM 1548 C CA . GLN A 1 200 ? -48.596 -3.117 85.440 1.00 96.44 200 GLN A CA 1
ATOM 1549 C C . GLN A 1 200 ? -48.491 -4.032 84.219 1.00 96.44 200 GLN A C 1
ATOM 1551 O O . GLN A 1 200 ? -47.824 -3.681 83.244 1.00 96.44 200 GLN A O 1
ATOM 1556 N N . LYS A 1 201 ? -49.185 -5.176 84.229 1.00 95.75 201 LYS A N 1
ATOM 1557 C CA . LYS A 1 201 ? -49.231 -6.090 83.079 1.00 95.75 201 LYS A CA 1
ATOM 1558 C C . LYS A 1 201 ? -49.821 -5.404 81.850 1.00 95.75 201 LYS A C 1
ATOM 1560 O O . LYS A 1 201 ? -49.260 -5.548 80.769 1.00 95.75 201 LYS A O 1
ATOM 1565 N N . ALA A 1 202 ? -50.888 -4.619 82.003 1.00 95.56 202 ALA A N 1
ATOM 1566 C CA . ALA A 1 202 ? -51.464 -3.841 80.908 1.00 95.56 202 ALA A CA 1
ATOM 1567 C C . ALA A 1 202 ? -50.457 -2.827 80.337 1.00 95.56 202 ALA A C 1
ATOM 1569 O O . ALA A 1 202 ? -50.264 -2.794 79.122 1.00 95.56 202 ALA A O 1
ATOM 1570 N N . SER A 1 203 ? -49.747 -2.083 81.195 1.00 96.12 203 SER A N 1
ATOM 1571 C CA . SER A 1 203 ? -48.673 -1.170 80.773 1.00 96.12 203 SER A CA 1
ATOM 1572 C C . SER A 1 203 ? -47.580 -1.911 80.000 1.00 96.12 203 SER A C 1
ATOM 1574 O O . SER A 1 203 ? -47.224 -1.518 78.887 1.00 96.12 203 SER A O 1
ATOM 1576 N N . LYS A 1 204 ? -47.105 -3.052 80.517 1.00 96.62 204 LYS A N 1
ATOM 1577 C CA . LYS A 1 204 ? -46.067 -3.847 79.849 1.00 96.62 204 LYS A CA 1
ATOM 1578 C C . LYS A 1 204 ? -46.532 -4.412 78.506 1.00 96.62 204 LYS A C 1
ATOM 1580 O O . LYS A 1 204 ? -45.754 -4.435 77.556 1.00 96.62 204 LYS A O 1
ATOM 1585 N N . VAL A 1 205 ? -47.794 -4.828 78.394 1.00 95.81 205 VAL A N 1
ATOM 1586 C CA . VAL A 1 205 ? -48.383 -5.260 77.117 1.00 95.81 205 VAL A CA 1
ATOM 1587 C C . VAL A 1 205 ? -48.398 -4.110 76.114 1.00 95.81 205 VAL A C 1
ATOM 1589 O O . VAL A 1 205 ? -48.031 -4.325 74.960 1.00 95.81 205 VAL A O 1
ATOM 1592 N N . THR A 1 206 ? -48.765 -2.894 76.532 1.00 96.12 206 THR A N 1
ATOM 1593 C CA . THR A 1 206 ? -48.744 -1.731 75.629 1.00 96.12 206 THR A CA 1
ATOM 1594 C C . THR A 1 206 ? -47.330 -1.367 75.171 1.00 96.12 206 THR A C 1
ATOM 1596 O O . THR A 1 206 ? -47.135 -1.104 73.984 1.00 96.12 206 THR A O 1
ATOM 1599 N N . GLU A 1 207 ? -46.333 -1.438 76.059 1.00 96.88 207 GLU A N 1
ATOM 1600 C CA . GLU A 1 207 ? -44.919 -1.237 75.709 1.00 96.88 207 GLU A CA 1
ATOM 1601 C C . GLU A 1 207 ? -44.437 -2.276 74.691 1.00 96.88 207 GLU A C 1
ATOM 1603 O O . GLU A 1 207 ? -43.961 -1.914 73.616 1.00 96.88 207 GLU A O 1
ATOM 1608 N N . LEU A 1 208 ? -44.640 -3.568 74.977 1.00 95.69 208 LEU A N 1
ATOM 1609 C CA . LEU A 1 208 ? -44.233 -4.656 74.082 1.00 95.69 208 LEU A CA 1
ATOM 1610 C C . LEU A 1 208 ? -44.946 -4.579 72.725 1.00 95.69 208 LEU A C 1
ATOM 1612 O O . LEU A 1 208 ? -44.355 -4.892 71.694 1.00 95.69 208 LEU A O 1
ATOM 1616 N N . GLN A 1 209 ? -46.207 -4.140 72.689 1.00 96.31 209 GLN A N 1
ATOM 1617 C CA . GLN A 1 209 ? -46.919 -3.898 71.432 1.00 96.31 209 GLN A CA 1
ATOM 1618 C C . GLN A 1 209 ? -46.312 -2.742 70.628 1.00 96.31 209 GLN A C 1
ATOM 1620 O O . GLN A 1 209 ? -46.281 -2.820 69.397 1.00 96.31 209 GLN A O 1
ATOM 1625 N N . SER A 1 210 ? -45.842 -1.681 71.291 1.00 96.25 210 SER A N 1
ATOM 1626 C CA . SER A 1 210 ? -45.147 -0.569 70.634 1.00 96.25 210 SER A CA 1
ATOM 1627 C C . SER A 1 210 ? -43.808 -1.024 70.053 1.00 96.25 210 SER A C 1
ATOM 1629 O O . SER A 1 210 ? -43.561 -0.821 68.864 1.00 96.25 210 SER A O 1
ATOM 1631 N N . GLU A 1 211 ? -42.998 -1.731 70.844 1.00 97.12 211 GLU A N 1
ATOM 1632 C CA . GLU A 1 211 ? -41.717 -2.300 70.400 1.00 97.12 211 GLU A CA 1
ATOM 1633 C C . GLU A 1 211 ? -41.905 -3.283 69.234 1.00 97.12 211 GLU A C 1
ATOM 1635 O O . GLU A 1 211 ? -41.180 -3.228 68.240 1.00 97.12 211 GLU A O 1
ATOM 1640 N N . MET A 1 212 ? -42.931 -4.140 69.293 1.00 95.56 212 MET A N 1
ATOM 1641 C CA . MET A 1 212 ? -43.263 -5.070 68.209 1.00 95.56 212 MET A CA 1
ATOM 1642 C C . MET A 1 212 ? -43.635 -4.332 66.914 1.00 95.56 212 MET A C 1
ATOM 1644 O O . MET A 1 212 ? -43.254 -4.757 65.822 1.00 95.56 212 MET A O 1
ATOM 1648 N N . LYS A 1 213 ? -44.380 -3.222 67.004 1.00 97.19 213 LYS A N 1
ATOM 1649 C CA . LYS A 1 213 ? -44.728 -2.394 65.836 1.00 97.19 213 LYS A CA 1
ATOM 1650 C C . LYS A 1 213 ? -43.500 -1.706 65.250 1.00 97.19 213 LYS A C 1
ATOM 1652 O O . LYS A 1 213 ? -43.330 -1.726 64.031 1.00 97.19 213 LYS A O 1
ATOM 1657 N N . GLU A 1 214 ? -42.649 -1.134 66.095 1.00 96.56 214 GLU A N 1
ATOM 1658 C CA . GLU A 1 214 ? -41.417 -0.479 65.660 1.00 96.56 214 GLU A CA 1
ATOM 1659 C C . GLU A 1 214 ? -40.463 -1.478 64.993 1.00 96.56 214 GLU A C 1
ATOM 1661 O O . GLU A 1 214 ? -40.000 -1.238 63.876 1.00 96.56 214 GLU A O 1
ATOM 1666 N N . SER A 1 215 ? -40.265 -2.649 65.604 1.00 94.94 215 SER A N 1
ATOM 1667 C CA . SER A 1 215 ? -39.457 -3.733 65.039 1.00 94.94 215 SER A CA 1
ATOM 1668 C C . SER A 1 215 ? -40.015 -4.234 63.699 1.00 94.94 215 SER A C 1
ATOM 1670 O O . SER A 1 215 ? -39.268 -4.363 62.726 1.00 94.94 215 SER A O 1
ATOM 1672 N N . ASN A 1 216 ? -41.336 -4.421 63.584 1.00 95.25 216 ASN A N 1
ATOM 1673 C CA . ASN A 1 216 ? -41.978 -4.799 62.318 1.00 95.25 216 ASN A CA 1
ATOM 1674 C C . ASN A 1 216 ? -41.772 -3.743 61.219 1.00 95.25 216 ASN A C 1
ATOM 1676 O O . ASN A 1 216 ? -41.521 -4.094 60.061 1.00 95.25 216 ASN A O 1
ATOM 1680 N N . MET A 1 217 ? -41.855 -2.453 61.562 1.00 96.38 217 MET A N 1
ATOM 1681 C CA . MET A 1 217 ? -41.616 -1.354 60.622 1.00 96.38 217 MET A CA 1
ATOM 1682 C C . MET A 1 217 ? -40.150 -1.316 60.167 1.00 96.38 217 MET A C 1
ATOM 1684 O O . MET A 1 217 ? -39.866 -1.173 58.974 1.00 96.38 217 MET A O 1
ATOM 1688 N N . GLN A 1 218 ? -39.207 -1.519 61.091 1.00 96.69 218 GLN A N 1
ATOM 1689 C CA . GLN A 1 218 ? -37.786 -1.642 60.763 1.00 96.69 218 GLN A CA 1
ATOM 1690 C C . GLN A 1 218 ? -37.527 -2.845 59.844 1.00 96.69 218 GLN A C 1
ATOM 1692 O O . GLN A 1 218 ? -36.848 -2.702 58.825 1.00 96.69 218 GLN A O 1
ATOM 1697 N N . GLN A 1 219 ? -38.130 -4.004 60.128 1.00 96.56 219 GLN A N 1
ATOM 1698 C CA . GLN A 1 219 ? -38.024 -5.194 59.284 1.00 96.56 219 GLN A CA 1
ATOM 1699 C C . GLN A 1 219 ? -38.547 -4.933 57.865 1.00 96.56 219 GLN A C 1
ATOM 1701 O O . GLN A 1 219 ? -37.891 -5.300 56.889 1.00 96.56 219 GLN A O 1
ATOM 1706 N N . THR A 1 220 ? -39.691 -4.257 57.721 1.00 96.94 220 THR A N 1
ATOM 1707 C CA . THR A 1 220 ? -40.235 -3.918 56.392 1.00 96.94 220 THR A CA 1
ATOM 1708 C C . THR A 1 220 ? -39.338 -2.945 55.631 1.00 96.94 220 THR A C 1
ATOM 1710 O O . THR A 1 220 ? -39.142 -3.113 54.425 1.00 96.94 220 THR A O 1
ATOM 1713 N N . ASN A 1 221 ? -38.749 -1.960 56.310 1.00 97.31 221 ASN A N 1
ATOM 1714 C CA . ASN A 1 221 ? -37.804 -1.024 55.697 1.00 97.31 221 ASN A CA 1
ATOM 1715 C C . ASN A 1 221 ? -36.512 -1.720 55.243 1.00 97.31 221 ASN A C 1
ATOM 1717 O O . ASN A 1 221 ? -36.046 -1.485 54.125 1.00 97.31 221 ASN A O 1
ATOM 1721 N N . LEU A 1 222 ? -35.964 -2.623 56.061 1.00 97.31 222 LEU A N 1
ATOM 1722 C CA . LEU A 1 222 ? -34.795 -3.426 55.698 1.00 97.31 222 LEU A CA 1
ATOM 1723 C C . LEU A 1 222 ? -35.081 -4.350 54.512 1.00 97.31 222 LEU A C 1
ATOM 1725 O O . LEU A 1 222 ? -34.245 -4.453 53.615 1.00 97.31 222 LEU A O 1
ATOM 1729 N N . LEU A 1 223 ? -36.262 -4.972 54.458 1.00 97.44 223 LEU A N 1
ATOM 1730 C CA . LEU A 1 223 ? -36.670 -5.801 53.321 1.00 97.44 223 LEU A CA 1
ATOM 1731 C C . LEU A 1 223 ? -36.728 -4.991 52.020 1.00 97.44 223 LEU A C 1
ATOM 1733 O O . LEU A 1 223 ? -36.153 -5.418 51.019 1.00 97.44 223 LEU A O 1
ATOM 1737 N N . LYS A 1 224 ? -37.331 -3.793 52.042 1.00 97.69 224 LYS A N 1
ATOM 1738 C CA . LYS A 1 224 ? -37.358 -2.885 50.878 1.00 97.69 224 LYS A CA 1
ATOM 1739 C C . LYS A 1 224 ? -35.950 -2.475 50.438 1.00 97.69 224 LYS A C 1
ATOM 1741 O O . LYS A 1 224 ? -35.644 -2.506 49.247 1.00 97.69 224 LYS A O 1
ATOM 1746 N N . LYS A 1 225 ? -35.074 -2.131 51.391 1.00 97.44 225 LYS A N 1
ATOM 1747 C CA . LYS A 1 225 ? -33.679 -1.762 51.101 1.00 97.44 225 LYS A CA 1
ATOM 1748 C C . LYS A 1 225 ? -32.900 -2.934 50.502 1.00 97.44 225 LYS A C 1
ATOM 1750 O O . LYS A 1 225 ? -32.153 -2.738 49.549 1.00 97.44 225 LYS A O 1
ATOM 1755 N N . ASN A 1 226 ? -33.102 -4.148 51.012 1.00 96.06 226 ASN A N 1
ATOM 1756 C CA . ASN A 1 226 ? -32.476 -5.357 50.479 1.00 96.06 226 ASN A CA 1
ATOM 1757 C C . ASN A 1 226 ? -32.949 -5.641 49.043 1.00 96.06 226 ASN A C 1
ATOM 1759 O O . ASN A 1 226 ? -32.124 -5.868 48.165 1.00 96.06 226 ASN A O 1
ATOM 1763 N N . GLU A 1 227 ? -34.251 -5.521 48.766 1.00 98.00 227 GLU A N 1
ATOM 1764 C CA . GLU A 1 227 ? -34.789 -5.671 47.407 1.00 98.00 227 GLU A CA 1
ATOM 1765 C C . GLU A 1 227 ? -34.203 -4.626 46.438 1.00 98.00 227 GLU A C 1
ATOM 1767 O O . GLU A 1 227 ? -33.842 -4.943 45.303 1.00 98.00 227 GLU A O 1
ATOM 1772 N N . GLN A 1 228 ? -34.052 -3.376 46.884 1.00 97.50 228 GLN A N 1
ATOM 1773 C CA . GLN A 1 228 ? -33.434 -2.323 46.079 1.00 97.50 228 GLN A CA 1
ATOM 1774 C C . GLN A 1 228 ? -31.947 -2.596 45.810 1.00 97.50 228 GLN A C 1
ATOM 1776 O O . GLN A 1 228 ? -31.500 -2.455 44.671 1.00 97.50 228 GLN A O 1
ATOM 1781 N N . LEU A 1 229 ? -31.191 -3.027 46.823 1.00 97.69 229 LEU A N 1
ATOM 1782 C CA . LEU A 1 229 ? -29.785 -3.407 46.666 1.00 97.69 229 LEU A CA 1
ATOM 1783 C C . LEU A 1 229 ? -29.626 -4.606 45.722 1.00 97.69 229 LEU A C 1
ATOM 1785 O O . LEU A 1 229 ? -28.748 -4.580 44.863 1.00 97.69 229 LEU A O 1
ATOM 1789 N N . GLN A 1 230 ? -30.504 -5.609 45.810 1.00 97.94 230 GLN A N 1
ATOM 1790 C CA . GLN A 1 230 ? -30.516 -6.747 44.883 1.00 97.94 230 GLN A CA 1
ATOM 1791 C C . GLN A 1 230 ? -30.719 -6.295 43.432 1.00 97.94 230 GLN A C 1
ATOM 1793 O O . GLN A 1 230 ? -29.932 -6.674 42.565 1.00 97.94 230 GLN A O 1
ATOM 1798 N N . LYS A 1 231 ? -31.688 -5.405 43.171 1.00 98.19 231 LYS A N 1
ATOM 1799 C CA . LYS A 1 231 ? -31.908 -4.830 41.828 1.00 98.19 231 LYS A CA 1
ATOM 1800 C C . LYS A 1 231 ? -30.679 -4.075 41.312 1.00 98.19 231 LYS A C 1
ATOM 1802 O O . LYS A 1 231 ? -30.362 -4.158 40.126 1.00 98.19 231 LYS A O 1
ATOM 1807 N N . THR A 1 232 ? -29.979 -3.340 42.174 1.00 97.62 232 THR A N 1
ATOM 1808 C CA . THR A 1 232 ? -28.746 -2.632 41.793 1.00 97.62 232 THR A CA 1
ATOM 1809 C C . THR A 1 232 ? -27.612 -3.605 41.473 1.00 97.62 232 THR A C 1
ATOM 1811 O O . THR A 1 232 ? -26.947 -3.434 40.453 1.00 97.62 232 THR A O 1
ATOM 1814 N N . ILE A 1 233 ? -27.434 -4.659 42.274 1.00 98.25 233 ILE A N 1
ATOM 1815 C CA . ILE A 1 233 ? -26.426 -5.702 42.032 1.00 98.25 233 ILE A CA 1
ATOM 1816 C C . ILE A 1 233 ? -26.683 -6.406 40.696 1.00 98.25 233 ILE A C 1
ATOM 1818 O O . ILE A 1 233 ? -25.750 -6.621 39.926 1.00 98.25 233 ILE A O 1
ATOM 1822 N N . GLU A 1 234 ? -27.932 -6.752 40.387 1.00 98.06 234 GLU A N 1
ATOM 1823 C CA . GLU A 1 234 ? -28.288 -7.382 39.108 1.00 98.06 234 GLU A CA 1
ATOM 1824 C C . GLU A 1 234 ? -27.990 -6.468 37.914 1.00 98.06 234 GLU A C 1
ATOM 1826 O O . GLU A 1 234 ? -27.401 -6.916 36.926 1.00 98.06 234 GLU A O 1
ATOM 1831 N N . LYS A 1 235 ? -28.321 -5.173 38.018 1.00 98.38 235 LYS A N 1
ATOM 1832 C CA . LYS A 1 235 ? -27.981 -4.175 36.992 1.00 98.38 235 LYS A CA 1
ATOM 1833 C C . LYS A 1 235 ? -26.470 -4.052 36.792 1.00 98.38 235 LYS A C 1
ATOM 1835 O O . LYS A 1 235 ? -26.010 -4.063 35.654 1.00 98.38 235 LYS A O 1
ATOM 1840 N N . GLN A 1 236 ? -25.705 -3.964 37.879 1.00 97.31 236 GLN A N 1
ATOM 1841 C CA . GLN A 1 236 ? -24.244 -3.864 37.823 1.00 97.31 236 GLN A CA 1
ATOM 1842 C C . GLN A 1 236 ? -23.608 -5.127 37.237 1.00 97.31 236 GLN A C 1
ATOM 1844 O O . GLN A 1 236 ? -22.720 -5.018 36.398 1.00 97.31 236 GLN A O 1
ATOM 1849 N N . LYS A 1 237 ? -24.101 -6.318 37.598 1.00 98.38 237 LYS A N 1
ATOM 1850 C CA . LYS A 1 237 ? -23.644 -7.586 37.008 1.00 98.38 237 LYS A CA 1
ATOM 1851 C C . LYS A 1 237 ? -23.883 -7.632 35.503 1.00 98.38 237 LYS A C 1
ATOM 1853 O O . LYS A 1 237 ? -22.986 -8.033 34.773 1.00 98.38 237 LYS A O 1
ATOM 1858 N N . LYS A 1 238 ? -25.057 -7.191 35.039 1.00 98.12 238 LYS A N 1
ATOM 1859 C CA . LYS A 1 238 ? -25.352 -7.115 33.603 1.00 98.12 238 LYS A CA 1
ATOM 1860 C C . LYS A 1 238 ? -24.406 -6.148 32.882 1.00 98.12 238 LYS A C 1
ATOM 1862 O O . LYS A 1 238 ? -23.831 -6.501 31.860 1.00 98.12 238 LYS A O 1
ATOM 1867 N N . LEU A 1 239 ? -24.187 -4.957 33.442 1.00 98.06 239 LEU A N 1
ATOM 1868 C CA . LEU A 1 239 ? -23.244 -3.993 32.871 1.00 98.06 239 LEU A CA 1
ATOM 1869 C C . LEU A 1 239 ? -21.813 -4.555 32.830 1.00 98.06 239 LEU A C 1
ATOM 1871 O O . LEU A 1 239 ? -21.114 -4.385 31.836 1.00 98.06 239 LEU A O 1
ATOM 1875 N N . GLN A 1 240 ? -21.390 -5.257 33.882 1.00 97.94 240 GLN A N 1
ATOM 1876 C CA . GLN A 1 240 ? -20.083 -5.903 33.939 1.00 97.94 240 GLN A CA 1
ATOM 1877 C C . GLN A 1 240 ? -19.928 -6.960 32.841 1.00 97.94 240 GLN A C 1
ATOM 1879 O O . GLN A 1 240 ? -18.892 -6.983 32.179 1.00 97.94 240 GLN A O 1
ATOM 1884 N N . THR A 1 241 ? -20.939 -7.807 32.616 1.00 98.25 241 THR A N 1
ATOM 1885 C CA . THR A 1 241 ? -20.884 -8.806 31.541 1.00 98.25 241 THR A CA 1
ATOM 1886 C C . THR A 1 241 ? -20.838 -8.153 30.164 1.00 98.25 241 THR A C 1
ATOM 1888 O O . THR A 1 241 ? -20.034 -8.577 29.341 1.00 98.25 241 THR A O 1
ATOM 1891 N N . ASP A 1 242 ? -21.621 -7.094 29.935 1.00 98.06 242 ASP A N 1
ATOM 1892 C CA . ASP A 1 242 ? -21.660 -6.379 28.651 1.00 98.06 242 ASP A CA 1
ATOM 1893 C C . ASP A 1 242 ? -20.318 -5.676 28.351 1.00 98.06 242 ASP A C 1
ATOM 1895 O O . ASP A 1 242 ? -19.819 -5.693 27.221 1.00 98.06 242 ASP A O 1
ATOM 1899 N N . LEU A 1 243 ? -19.687 -5.083 29.372 1.00 97.81 243 LEU A N 1
ATOM 1900 C CA . LEU A 1 243 ? -18.347 -4.501 29.251 1.00 97.81 243 LEU A CA 1
ATOM 1901 C C . LEU A 1 243 ? -17.279 -5.576 29.036 1.00 97.81 243 LEU A C 1
ATOM 1903 O O . LEU A 1 243 ? -16.368 -5.377 28.234 1.00 97.81 243 LEU A O 1
ATOM 1907 N N . GLN A 1 244 ? -17.396 -6.721 29.707 1.00 98.38 244 GLN A N 1
ATOM 1908 C CA . GLN A 1 244 ? -16.463 -7.832 29.544 1.00 98.38 244 GLN A CA 1
ATOM 1909 C C . GLN A 1 244 ? -16.531 -8.433 28.134 1.00 98.38 244 GLN A C 1
ATOM 1911 O O . GLN A 1 244 ? -15.483 -8.698 27.544 1.00 98.38 244 GLN A O 1
ATOM 1916 N N . THR A 1 245 ? -17.730 -8.603 27.564 1.00 98.12 245 THR A N 1
ATOM 1917 C CA . THR A 1 245 ? -17.884 -9.049 26.170 1.00 98.12 245 THR A CA 1
ATOM 1918 C C . THR A 1 245 ? -17.308 -8.024 25.204 1.00 98.12 245 THR A C 1
ATOM 1920 O O . THR A 1 245 ? -16.503 -8.384 24.352 1.00 98.12 245 THR A O 1
ATOM 1923 N N . LYS A 1 246 ? -17.607 -6.734 25.404 1.00 98.38 246 LYS A N 1
ATOM 1924 C CA . LYS A 1 246 ? -17.066 -5.663 24.558 1.00 98.38 246 LYS A CA 1
ATOM 1925 C C . LYS A 1 246 ? -15.538 -5.599 24.612 1.00 98.38 246 LYS A C 1
ATOM 1927 O O . LYS A 1 246 ? -14.903 -5.382 23.586 1.00 98.38 246 LYS A O 1
ATOM 1932 N N . ASN A 1 247 ? -14.940 -5.807 25.784 1.00 97.69 247 ASN A N 1
ATOM 1933 C CA . ASN A 1 247 ? -13.487 -5.854 25.919 1.00 97.69 247 ASN A CA 1
ATOM 1934 C C . ASN A 1 247 ? -12.888 -7.068 25.190 1.00 97.69 247 ASN A C 1
ATOM 1936 O O . ASN A 1 247 ? -11.901 -6.919 24.478 1.00 97.69 247 ASN A O 1
ATOM 1940 N N . SER A 1 248 ? -13.514 -8.245 25.298 1.00 98.25 248 SER A N 1
ATOM 1941 C CA . SER A 1 248 ? -13.097 -9.439 24.548 1.00 98.25 248 SER A CA 1
ATOM 1942 C C . SER A 1 248 ? -13.168 -9.230 23.028 1.00 98.25 248 SER A C 1
ATOM 1944 O O . SER A 1 248 ? -12.276 -9.676 22.305 1.00 98.25 248 SER A O 1
ATOM 1946 N N . ASP A 1 249 ? -14.208 -8.555 22.537 1.00 98.25 249 ASP A N 1
ATOM 1947 C CA . ASP A 1 249 ? -14.367 -8.247 21.111 1.00 98.25 249 ASP A CA 1
ATOM 1948 C C . ASP A 1 249 ? -13.288 -7.263 20.637 1.00 98.25 249 ASP A C 1
ATOM 1950 O O . ASP A 1 249 ? -12.612 -7.514 19.640 1.00 98.25 249 ASP A O 1
ATOM 1954 N N . LEU A 1 250 ? -13.039 -6.195 21.406 1.00 98.19 250 LEU A N 1
ATOM 1955 C CA . LEU A 1 250 ? -11.969 -5.235 21.118 1.00 98.19 250 LEU A CA 1
ATOM 1956 C C . LEU A 1 250 ? -10.582 -5.890 21.133 1.00 98.19 250 LEU A C 1
ATOM 1958 O O . LEU A 1 250 ? -9.749 -5.595 20.277 1.00 98.19 250 LEU A O 1
ATOM 1962 N N . GLU A 1 251 ? -10.317 -6.800 22.070 1.00 98.31 251 GLU A N 1
ATOM 1963 C CA . GLU A 1 251 ? -9.074 -7.576 22.091 1.00 98.31 251 GLU A CA 1
ATOM 1964 C C . GLU A 1 251 ? -8.932 -8.437 20.827 1.00 98.31 251 GLU A C 1
ATOM 1966 O O . GLU A 1 251 ? -7.858 -8.464 20.214 1.00 98.31 251 GLU A O 1
ATOM 1971 N N . SER A 1 252 ? -10.014 -9.090 20.388 1.00 98.31 252 SER A N 1
ATOM 1972 C CA . SER A 1 252 ? -10.044 -9.838 19.128 1.00 98.31 252 SER A CA 1
ATOM 1973 C C . SER A 1 252 ? -9.733 -8.932 17.931 1.00 98.31 252 SER A C 1
ATOM 1975 O O . SER A 1 252 ? -8.822 -9.245 17.154 1.00 98.31 252 SER A O 1
ATOM 1977 N N . ASP A 1 253 ? -10.385 -7.775 17.825 1.00 98.06 253 ASP A N 1
ATOM 1978 C CA . ASP A 1 253 ? -10.166 -6.809 16.743 1.00 98.06 253 ASP A CA 1
ATOM 1979 C C . ASP A 1 253 ? -8.728 -6.286 16.725 1.00 98.06 253 ASP A C 1
ATOM 1981 O O . ASP A 1 253 ? -8.079 -6.284 15.677 1.00 98.06 253 ASP A O 1
ATOM 1985 N N . VAL A 1 254 ? -8.167 -5.940 17.888 1.00 98.31 254 VAL A N 1
ATOM 1986 C CA . VAL A 1 254 ? -6.760 -5.528 18.011 1.00 98.31 254 VAL A CA 1
ATOM 1987 C C . VAL A 1 254 ? -5.826 -6.628 17.511 1.00 98.31 254 VAL A C 1
ATOM 1989 O O . VAL A 1 254 ? -4.843 -6.341 16.820 1.00 98.31 254 VAL A O 1
ATOM 1992 N N . THR A 1 255 ? -6.101 -7.897 17.828 1.00 98.38 255 THR A N 1
ATOM 1993 C CA . THR A 1 255 ? -5.277 -9.000 17.311 1.00 98.38 255 THR A CA 1
ATOM 1994 C C . THR A 1 255 ? -5.442 -9.206 15.806 1.00 98.38 255 THR A C 1
ATOM 1996 O O . THR A 1 255 ? -4.455 -9.539 15.143 1.00 98.38 255 THR A O 1
ATOM 1999 N N . SER A 1 256 ? -6.639 -8.989 15.252 1.00 98.38 256 SER A N 1
ATOM 2000 C CA . SER A 1 256 ? -6.894 -9.069 13.809 1.00 98.38 256 SER A CA 1
ATOM 2001 C C . SER A 1 256 ? -6.177 -7.949 13.057 1.00 98.38 256 SER A C 1
ATOM 2003 O O . SER A 1 256 ? -5.364 -8.220 12.171 1.00 98.38 256 SER A O 1
ATOM 2005 N N . LEU A 1 257 ? -6.358 -6.702 13.495 1.00 98.25 257 LEU A N 1
ATOM 2006 C CA . LEU A 1 257 ? -5.720 -5.521 12.912 1.00 98.25 257 LEU A CA 1
ATOM 2007 C C . LEU A 1 257 ? -4.192 -5.612 12.964 1.00 98.25 257 LEU A C 1
ATOM 2009 O O . LEU A 1 257 ? -3.517 -5.278 11.992 1.00 98.25 257 LEU A O 1
ATOM 2013 N N . LYS A 1 258 ? -3.615 -6.137 14.055 1.00 98.31 258 LYS A N 1
ATOM 2014 C CA . LYS A 1 258 ? -2.166 -6.399 14.131 1.00 98.31 258 LYS A CA 1
ATOM 2015 C C . LYS A 1 258 ? -1.699 -7.396 13.063 1.00 98.31 258 LYS A C 1
ATOM 2017 O O . LYS A 1 258 ? -0.653 -7.181 12.451 1.00 98.31 258 LYS A O 1
ATOM 2022 N N . LYS A 1 259 ? -2.464 -8.464 12.804 1.00 98.44 259 LYS A N 1
ATOM 2023 C CA . LYS A 1 259 ? -2.138 -9.443 11.750 1.00 98.44 259 LYS A CA 1
ATOM 2024 C C . LYS A 1 259 ? -2.245 -8.833 10.353 1.00 98.44 259 LYS A C 1
ATOM 2026 O O . LYS A 1 259 ? -1.377 -9.095 9.521 1.00 98.44 259 LYS A O 1
ATOM 2031 N N . GLU A 1 260 ? -3.266 -8.021 10.097 1.00 98.12 260 GLU A N 1
ATOM 2032 C CA . GLU A 1 260 ? -3.445 -7.318 8.819 1.00 98.12 260 GLU A CA 1
ATOM 2033 C C . GLU A 1 260 ? -2.347 -6.277 8.574 1.00 98.12 260 GLU A C 1
ATOM 2035 O O . GLU A 1 260 ? -1.808 -6.197 7.466 1.00 98.12 260 GLU A O 1
ATOM 2040 N N . LEU A 1 261 ? -1.943 -5.543 9.614 1.00 98.00 261 LEU A N 1
ATOM 2041 C CA . LEU A 1 261 ? -0.823 -4.603 9.563 1.00 98.00 261 LEU A CA 1
ATOM 2042 C C . LEU A 1 261 ? 0.484 -5.320 9.204 1.00 98.00 261 LEU A C 1
ATOM 2044 O O . LEU A 1 261 ? 1.207 -4.888 8.303 1.00 98.00 261 LEU A O 1
ATOM 2048 N N . ASP A 1 262 ? 0.773 -6.445 9.860 1.00 98.12 262 ASP A N 1
ATOM 2049 C CA . ASP A 1 262 ? 1.949 -7.261 9.554 1.00 98.12 262 ASP A CA 1
ATOM 2050 C C . ASP A 1 262 ? 1.891 -7.854 8.139 1.00 98.12 262 ASP A C 1
ATOM 2052 O O . ASP A 1 262 ? 2.907 -7.880 7.434 1.00 98.12 262 ASP A O 1
ATOM 2056 N N . GLY A 1 263 ? 0.712 -8.303 7.700 1.00 98.44 263 GLY A N 1
ATOM 2057 C CA . GLY A 1 263 ? 0.474 -8.784 6.338 1.00 98.44 263 GLY A CA 1
ATOM 2058 C C . GLY A 1 263 ? 0.759 -7.704 5.295 1.00 98.44 263 GLY A C 1
ATOM 2059 O O . GLY A 1 263 ? 1.551 -7.915 4.371 1.00 98.44 263 GLY A O 1
ATOM 2060 N N . THR A 1 264 ? 0.203 -6.512 5.499 1.00 97.75 264 THR A N 1
ATOM 2061 C CA . THR A 1 264 ? 0.395 -5.345 4.628 1.00 97.75 264 THR A CA 1
ATOM 2062 C C . THR A 1 264 ? 1.856 -4.907 4.604 1.00 97.75 264 THR A C 1
ATOM 2064 O O . THR A 1 264 ? 2.420 -4.673 3.535 1.00 97.75 264 THR A O 1
ATOM 2067 N N . LYS A 1 265 ? 2.531 -4.878 5.759 1.00 98.44 265 LYS A N 1
ATOM 2068 C CA . LYS A 1 265 ? 3.954 -4.523 5.860 1.00 98.44 265 LYS A CA 1
ATOM 2069 C C . LYS A 1 265 ? 4.851 -5.503 5.101 1.00 98.44 265 LYS A C 1
ATOM 2071 O O . LYS A 1 265 ? 5.818 -5.076 4.465 1.00 98.44 265 LYS A O 1
ATOM 2076 N N . ARG A 1 266 ? 4.549 -6.806 5.140 1.00 98.06 266 ARG A N 1
ATOM 2077 C CA . ARG A 1 266 ? 5.268 -7.826 4.352 1.00 98.06 266 ARG A CA 1
ATOM 2078 C C . ARG A 1 266 ? 5.025 -7.649 2.855 1.00 98.06 266 ARG A C 1
ATOM 2080 O O . ARG A 1 266 ? 5.996 -7.616 2.101 1.00 98.06 266 ARG A O 1
ATOM 2087 N N . SER A 1 267 ? 3.769 -7.467 2.448 1.00 98.00 267 SER A N 1
ATOM 2088 C CA . SER A 1 267 ? 3.402 -7.218 1.048 1.00 98.00 267 SER A CA 1
ATOM 2089 C C . SER A 1 267 ? 4.086 -5.960 0.498 1.00 98.00 267 SER A C 1
ATOM 2091 O O . SER A 1 267 ? 4.698 -5.998 -0.566 1.00 98.00 267 SER A O 1
ATOM 2093 N N . ASN A 1 268 ? 4.112 -4.870 1.272 1.00 97.69 268 ASN A N 1
ATOM 2094 C CA . ASN A 1 268 ? 4.784 -3.630 0.884 1.00 97.69 268 ASN A CA 1
ATOM 2095 C C . ASN A 1 268 ? 6.302 -3.815 0.707 1.00 97.69 268 ASN A C 1
ATOM 2097 O O . ASN A 1 268 ? 6.878 -3.347 -0.273 1.00 97.69 268 ASN A O 1
ATOM 2101 N N . LYS A 1 269 ? 6.964 -4.554 1.611 1.00 98.12 269 LYS A N 1
ATOM 2102 C CA . LYS A 1 269 ? 8.391 -4.891 1.458 1.00 98.12 269 LYS A CA 1
ATOM 2103 C C . LYS A 1 269 ? 8.656 -5.699 0.188 1.00 98.12 269 LYS A C 1
ATOM 2105 O O . LYS A 1 269 ? 9.611 -5.404 -0.526 1.00 98.12 269 LYS A O 1
ATOM 2110 N N . GLN A 1 270 ? 7.813 -6.689 -0.104 1.00 97.69 270 GLN A N 1
ATOM 2111 C CA . GLN A 1 270 ? 7.926 -7.497 -1.318 1.00 97.69 270 GLN A CA 1
ATOM 2112 C C . GLN A 1 270 ? 7.696 -6.654 -2.580 1.00 97.69 270 GLN A C 1
ATOM 2114 O O . GLN A 1 270 ? 8.478 -6.735 -3.524 1.00 97.69 270 GLN A O 1
ATOM 2119 N N . SER A 1 271 ? 6.670 -5.801 -2.577 1.00 97.25 271 SER A N 1
ATOM 2120 C CA . SER A 1 271 ? 6.380 -4.871 -3.671 1.00 97.25 271 SER A CA 1
ATOM 2121 C C . SER A 1 271 ? 7.541 -3.901 -3.911 1.00 97.25 271 SER A C 1
ATOM 2123 O O . SER A 1 271 ? 7.977 -3.730 -5.046 1.00 97.25 271 SER A O 1
ATOM 2125 N N . SER A 1 272 ? 8.125 -3.344 -2.847 1.00 97.75 272 SER A N 1
ATOM 2126 C CA . SER A 1 272 ? 9.298 -2.466 -2.933 1.00 97.75 272 SER A CA 1
ATOM 2127 C C . SER A 1 272 ? 10.525 -3.181 -3.517 1.00 97.75 272 SER A C 1
ATOM 2129 O O . SER A 1 272 ? 11.177 -2.655 -4.418 1.00 97.75 272 SER A O 1
ATOM 2131 N N . ALA A 1 273 ? 10.805 -4.419 -3.093 1.00 97.38 273 ALA A N 1
ATOM 2132 C CA . ALA A 1 273 ? 11.891 -5.221 -3.665 1.00 97.38 273 ALA A CA 1
ATOM 2133 C C . ALA A 1 273 ? 11.665 -5.538 -5.157 1.00 97.38 273 ALA A C 1
ATOM 2135 O O . ALA A 1 273 ? 12.589 -5.429 -5.972 1.00 97.38 273 ALA A O 1
ATOM 2136 N N . ASN A 1 274 ? 10.426 -5.869 -5.535 1.00 97.75 274 ASN A N 1
ATOM 2137 C CA . ASN A 1 274 ? 10.043 -6.083 -6.930 1.00 97.75 274 ASN A CA 1
ATOM 2138 C C . ASN A 1 274 ? 10.197 -4.799 -7.754 1.00 97.75 274 ASN A C 1
ATOM 2140 O O . ASN A 1 274 ?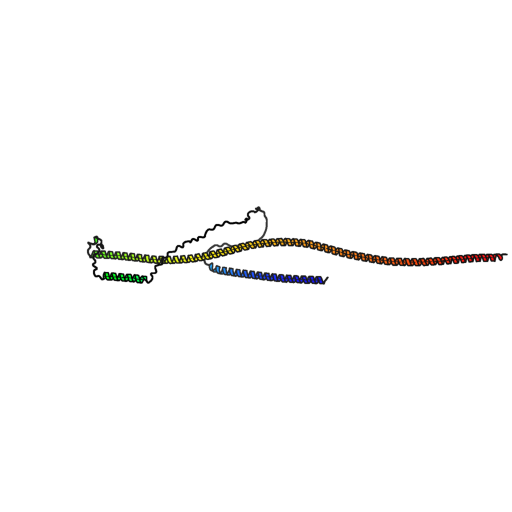 10.753 -4.842 -8.852 1.00 97.75 274 ASN A O 1
ATOM 2144 N N . ARG A 1 275 ? 9.768 -3.651 -7.214 1.00 97.88 275 ARG A N 1
ATOM 2145 C CA . ARG A 1 275 ? 9.927 -2.333 -7.838 1.00 97.88 275 ARG A CA 1
ATOM 2146 C C . ARG A 1 275 ? 11.398 -2.033 -8.108 1.00 97.88 275 ARG A C 1
ATOM 2148 O O . ARG A 1 275 ? 11.733 -1.699 -9.237 1.00 97.88 275 ARG A O 1
ATOM 2155 N N . ASN A 1 276 ? 12.275 -2.243 -7.126 1.00 98.19 276 ASN A N 1
ATOM 2156 C CA . ASN A 1 276 ? 13.717 -2.039 -7.290 1.00 98.19 276 ASN A CA 1
ATOM 2157 C C . ASN A 1 276 ? 14.301 -2.958 -8.378 1.00 98.19 276 ASN A C 1
ATOM 2159 O O . ASN A 1 276 ? 15.124 -2.535 -9.184 1.00 98.19 276 ASN A O 1
ATOM 2163 N N . THR A 1 277 ? 13.844 -4.211 -8.449 1.00 98.19 277 THR A N 1
ATOM 2164 C CA . THR A 1 277 ? 14.276 -5.156 -9.493 1.00 98.19 277 THR A CA 1
ATOM 2165 C C . THR A 1 277 ? 13.848 -4.694 -10.890 1.00 98.19 277 THR A C 1
ATOM 2167 O O . THR A 1 277 ? 14.631 -4.761 -11.842 1.00 98.19 277 THR A O 1
ATOM 2170 N N . LEU A 1 278 ? 12.610 -4.210 -11.026 1.00 98.06 278 LEU A N 1
ATOM 2171 C CA . LEU A 1 278 ? 12.104 -3.649 -12.280 1.00 98.06 278 LEU A CA 1
ATOM 2172 C C . LEU A 1 278 ? 12.833 -2.360 -12.663 1.00 98.06 278 LEU A C 1
ATOM 2174 O O . LEU A 1 278 ? 13.128 -2.172 -13.838 1.00 98.06 278 LEU A O 1
ATOM 2178 N N . GLU A 1 279 ? 13.171 -1.517 -11.691 1.00 98.31 279 GLU A N 1
ATOM 2179 C CA . GLU A 1 279 ? 13.925 -0.277 -11.889 1.00 98.31 279 GLU A CA 1
ATOM 2180 C C . GLU A 1 279 ? 15.336 -0.555 -12.431 1.00 98.31 279 GLU A C 1
ATOM 2182 O O . GLU A 1 279 ? 15.745 0.047 -13.422 1.00 98.31 279 GLU A O 1
ATOM 2187 N N . VAL A 1 280 ? 16.042 -1.554 -11.886 1.00 98.56 280 VAL A N 1
ATOM 2188 C CA . VAL A 1 280 ? 17.348 -1.988 -12.419 1.00 98.56 280 VAL A CA 1
ATOM 2189 C C . VAL A 1 280 ? 17.226 -2.508 -13.854 1.00 98.56 280 VAL A C 1
ATOM 2191 O O . VAL A 1 280 ? 18.027 -2.146 -14.718 1.00 98.56 280 VAL A O 1
ATOM 2194 N N . ARG A 1 281 ? 16.213 -3.338 -14.144 1.00 98.25 281 ARG A N 1
ATOM 2195 C CA . ARG A 1 281 ? 15.981 -3.850 -15.506 1.00 98.25 281 ARG A CA 1
ATOM 2196 C C . ARG A 1 281 ? 15.639 -2.723 -16.482 1.00 98.25 281 ARG A C 1
ATOM 2198 O O . ARG A 1 281 ? 16.114 -2.745 -17.615 1.00 98.25 281 ARG A O 1
ATOM 2205 N N . LEU A 1 282 ? 14.836 -1.756 -16.044 1.00 98.25 282 LEU A N 1
ATOM 2206 C CA . LEU A 1 282 ? 14.478 -0.580 -16.826 1.00 98.25 282 LEU A CA 1
ATOM 2207 C C . LEU A 1 282 ? 15.718 0.257 -17.149 1.00 98.25 282 LEU A C 1
ATOM 2209 O O . LEU A 1 282 ? 15.926 0.581 -18.313 1.00 98.25 282 LEU A O 1
ATOM 2213 N N . ASN A 1 283 ? 16.565 0.545 -16.160 1.00 98.44 283 ASN A N 1
ATOM 2214 C CA . ASN A 1 283 ? 17.794 1.313 -16.367 1.00 98.44 283 ASN A CA 1
ATOM 2215 C C . ASN A 1 283 ? 18.732 0.621 -17.360 1.00 98.44 283 ASN A C 1
ATOM 2217 O O . ASN A 1 283 ? 19.191 1.257 -18.304 1.00 98.44 283 ASN A O 1
ATOM 2221 N N . ARG A 1 284 ? 18.914 -0.699 -17.240 1.00 98.38 284 ARG A N 1
ATOM 2222 C CA . ARG A 1 284 ? 19.689 -1.474 -18.217 1.00 98.38 284 ARG A CA 1
ATOM 2223 C C . ARG A 1 284 ? 19.105 -1.381 -19.631 1.00 98.38 284 ARG A C 1
ATOM 2225 O O . ARG A 1 284 ? 19.846 -1.182 -20.588 1.00 98.38 284 ARG A O 1
ATOM 2232 N N . ALA A 1 285 ? 17.785 -1.497 -19.777 1.00 98.06 285 ALA A N 1
ATOM 2233 C CA . ALA A 1 285 ? 17.136 -1.353 -21.080 1.00 98.06 285 ALA A CA 1
ATOM 2234 C C . ALA A 1 285 ? 17.312 0.066 -21.654 1.00 98.06 285 ALA A C 1
ATOM 2236 O O . ALA A 1 285 ? 17.531 0.225 -22.854 1.00 98.06 285 ALA A O 1
ATOM 2237 N N . LEU A 1 286 ? 17.257 1.101 -20.809 1.00 98.19 286 LEU A N 1
ATOM 2238 C CA . LEU A 1 286 ? 17.503 2.487 -21.215 1.00 98.19 286 LEU A CA 1
ATOM 2239 C C . LEU A 1 286 ? 18.956 2.708 -21.659 1.00 98.19 286 LEU A C 1
ATOM 2241 O O . LEU A 1 286 ? 19.178 3.352 -22.685 1.00 98.19 286 LEU A O 1
ATOM 2245 N N . GLU A 1 287 ? 19.929 2.141 -20.945 1.00 98.12 287 GLU A N 1
ATOM 2246 C CA . GLU A 1 287 ? 21.346 2.165 -21.329 1.00 98.12 287 GLU A CA 1
ATOM 2247 C C . GLU A 1 287 ? 21.583 1.468 -22.676 1.00 98.12 287 GLU A C 1
ATOM 2249 O O . GLU A 1 287 ? 22.278 2.003 -23.542 1.00 98.12 287 GLU A O 1
ATOM 2254 N N . GLU A 1 288 ? 20.968 0.301 -22.896 1.00 98.12 288 GLU A N 1
ATOM 2255 C CA . GLU A 1 288 ? 21.049 -0.424 -24.169 1.00 98.12 288 GLU A CA 1
ATOM 2256 C C . GLU A 1 288 ? 20.438 0.391 -25.321 1.00 98.12 288 GLU A C 1
ATOM 2258 O O . GLU A 1 288 ? 21.052 0.522 -26.384 1.00 98.12 288 GLU A O 1
ATOM 2263 N N . VAL A 1 289 ? 19.274 1.014 -25.109 1.00 98.06 289 VAL A N 1
ATOM 2264 C CA . VAL A 1 289 ? 18.652 1.914 -26.095 1.00 98.06 289 VAL A CA 1
ATOM 2265 C C . VAL A 1 289 ? 19.564 3.095 -26.424 1.00 98.06 289 VAL A C 1
ATOM 2267 O O . VAL A 1 289 ? 19.719 3.441 -27.598 1.00 98.06 289 VAL A O 1
ATOM 2270 N N . GLU 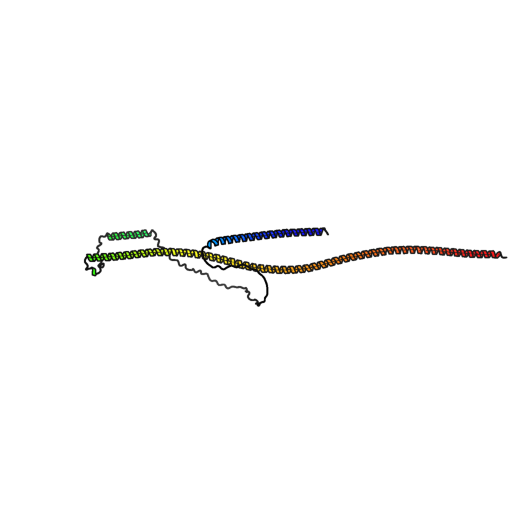A 1 290 ? 20.183 3.716 -25.420 1.00 98.25 290 GLU A N 1
ATOM 2271 C CA . GLU A 1 290 ? 21.090 4.844 -25.635 1.00 98.25 290 GLU A CA 1
ATOM 2272 C C . GLU A 1 290 ? 22.356 4.413 -26.390 1.00 98.25 290 GLU A C 1
ATOM 2274 O O . GLU A 1 290 ? 22.770 5.078 -27.344 1.00 98.25 290 GLU A O 1
ATOM 2279 N N . LYS A 1 291 ? 22.902 3.233 -26.074 1.00 98.50 291 LYS A N 1
ATOM 2280 C CA . LYS A 1 291 ? 24.013 2.627 -26.820 1.00 98.50 291 LYS A CA 1
ATOM 2281 C C . LYS A 1 291 ? 23.659 2.417 -28.294 1.00 98.50 291 LYS A C 1
ATOM 2283 O O . LYS A 1 291 ? 24.446 2.797 -29.166 1.00 98.50 291 LYS A O 1
ATOM 2288 N N . TYR A 1 292 ? 22.484 1.861 -28.599 1.00 98.25 292 TYR A N 1
ATOM 2289 C CA . TYR A 1 292 ? 22.050 1.658 -29.987 1.00 98.25 292 TYR A CA 1
ATOM 2290 C C . TYR A 1 292 ? 21.809 2.976 -30.726 1.00 98.25 292 TYR A C 1
ATOM 2292 O O . TYR A 1 292 ? 22.189 3.098 -31.892 1.00 98.25 292 TYR A O 1
ATOM 2300 N N . LYS A 1 293 ? 21.251 3.995 -30.062 1.00 98.38 293 LYS A N 1
ATOM 2301 C CA . LYS A 1 293 ? 21.112 5.339 -30.648 1.00 98.38 293 LYS A CA 1
ATOM 2302 C C . LYS A 1 293 ? 22.464 5.948 -31.000 1.00 98.38 293 LYS A C 1
ATOM 2304 O O . LYS A 1 293 ? 22.619 6.489 -32.097 1.00 98.38 293 LYS A O 1
ATOM 2309 N N . GLN A 1 294 ? 23.446 5.844 -30.106 1.00 98.19 294 GLN A N 1
ATOM 2310 C CA . GLN A 1 294 ? 24.797 6.344 -30.356 1.00 98.19 294 GLN A CA 1
ATOM 2311 C C . GLN A 1 294 ? 25.488 5.578 -31.487 1.00 98.19 294 GLN A C 1
ATOM 2313 O O . GLN A 1 294 ? 26.086 6.203 -32.363 1.00 98.19 294 GLN A O 1
ATOM 2318 N N . ALA A 1 295 ? 25.373 4.247 -31.515 1.00 97.69 295 ALA A N 1
ATOM 2319 C CA . ALA A 1 295 ? 25.905 3.423 -32.599 1.00 97.69 295 ALA A CA 1
ATOM 2320 C C . ALA A 1 295 ? 25.277 3.795 -33.953 1.00 97.69 295 ALA A C 1
ATOM 2322 O O . ALA A 1 295 ? 25.994 3.992 -34.934 1.00 97.69 295 ALA A O 1
ATOM 2323 N N . LEU A 1 296 ? 23.955 3.988 -33.993 1.00 97.88 296 LEU A N 1
ATOM 2324 C CA . LEU A 1 296 ? 23.242 4.424 -35.193 1.00 97.88 296 LEU A CA 1
ATOM 2325 C C . LEU A 1 296 ? 23.692 5.815 -35.650 1.00 97.88 296 LEU A C 1
ATOM 2327 O O . LEU A 1 296 ? 23.891 6.034 -36.845 1.00 97.88 296 LEU A O 1
ATOM 2331 N N . LYS A 1 297 ? 23.858 6.761 -34.718 1.00 98.19 297 LYS A N 1
ATOM 2332 C CA . LYS A 1 297 ? 24.349 8.110 -35.026 1.00 98.19 297 LYS A CA 1
ATOM 2333 C C . LYS A 1 297 ? 25.752 8.056 -35.636 1.00 98.19 297 LYS A C 1
ATOM 2335 O O . LYS A 1 297 ? 25.949 8.606 -36.715 1.00 98.19 297 LYS A O 1
ATOM 2340 N N . LYS A 1 298 ? 26.677 7.328 -35.001 1.00 98.06 298 LYS A N 1
ATOM 2341 C CA . LYS A 1 298 ? 28.048 7.133 -35.500 1.00 98.06 298 LYS A CA 1
ATOM 2342 C C . LYS A 1 298 ? 28.069 6.472 -36.878 1.00 98.06 298 LYS A C 1
ATOM 2344 O O . LYS A 1 298 ? 28.788 6.931 -37.756 1.00 98.06 298 LYS A O 1
ATOM 2349 N N . SER A 1 299 ? 27.257 5.435 -37.090 1.00 96.75 299 SER A N 1
ATOM 2350 C CA . SER A 1 299 ? 27.140 4.771 -38.393 1.00 96.75 299 SER A CA 1
ATOM 2351 C C . SER A 1 299 ? 26.644 5.738 -39.472 1.00 96.75 299 SER A C 1
ATOM 2353 O O . SER A 1 299 ? 27.270 5.839 -40.520 1.00 96.75 299 SER A O 1
ATOM 2355 N N . LYS A 1 300 ? 25.597 6.528 -39.199 1.00 97.94 300 LYS A N 1
ATOM 2356 C CA . LYS A 1 300 ? 25.099 7.541 -40.144 1.00 97.94 300 LYS A CA 1
ATOM 2357 C C . LYS A 1 300 ? 26.141 8.610 -40.472 1.00 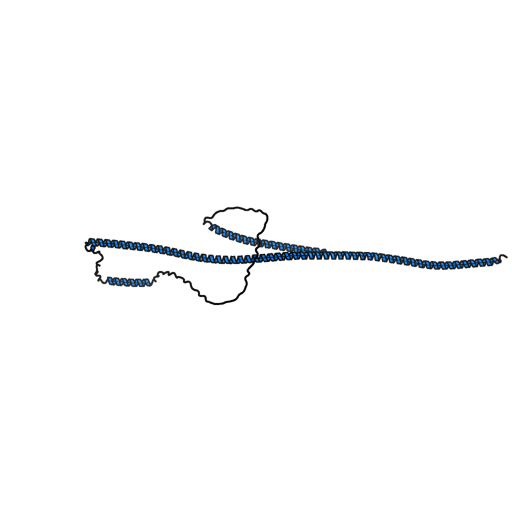97.94 300 LYS A C 1
ATOM 2359 O O . LYS A 1 300 ? 26.230 9.027 -41.622 1.00 97.94 300 LYS A O 1
ATOM 2364 N N . GLU A 1 301 ? 26.891 9.079 -39.479 1.00 97.31 301 GLU A N 1
ATOM 2365 C CA . GLU A 1 301 ? 27.970 10.056 -39.678 1.00 97.31 301 GLU A CA 1
ATOM 2366 C C . GLU A 1 301 ? 29.122 9.459 -40.496 1.00 97.31 301 GLU A C 1
ATOM 2368 O O . GLU A 1 301 ? 29.587 10.094 -41.438 1.00 97.31 301 GLU A O 1
ATOM 2373 N N . SER A 1 302 ? 29.512 8.213 -40.212 1.00 96.94 302 SER A N 1
ATOM 2374 C CA . SER A 1 302 ? 30.523 7.484 -40.981 1.00 96.94 302 SER A CA 1
ATOM 2375 C C . SER A 1 302 ? 30.095 7.266 -42.434 1.00 96.94 302 SER A C 1
ATOM 2377 O O . SER A 1 302 ? 30.862 7.588 -43.335 1.00 96.94 302 SER A O 1
ATOM 2379 N N . THR A 1 303 ? 28.863 6.811 -42.688 1.00 96.62 303 THR A N 1
ATOM 2380 C CA . THR A 1 303 ? 28.345 6.642 -44.055 1.00 96.62 303 THR A CA 1
ATOM 2381 C C . THR A 1 303 ? 28.301 7.967 -44.812 1.00 96.62 303 THR A C 1
ATOM 2383 O O . THR A 1 303 ? 28.656 8.008 -45.984 1.00 96.62 303 THR A O 1
ATOM 2386 N N . LYS A 1 304 ? 27.906 9.068 -44.156 1.00 97.75 304 LYS A N 1
ATOM 2387 C CA . LYS A 1 304 ? 27.956 10.401 -44.775 1.00 97.75 304 LYS A CA 1
ATOM 2388 C C . LYS A 1 304 ? 29.383 10.797 -45.149 1.00 97.75 304 LYS A C 1
ATOM 2390 O O . LYS A 1 304 ? 29.597 11.224 -46.274 1.00 97.75 304 LYS A O 1
ATOM 2395 N N . ALA A 1 305 ? 30.341 10.609 -44.241 1.00 96.44 305 ALA A N 1
ATOM 2396 C CA . ALA A 1 305 ? 31.742 10.928 -44.501 1.00 96.44 305 ALA A CA 1
ATOM 2397 C C . ALA A 1 305 ? 32.315 10.111 -45.670 1.00 96.44 305 ALA A C 1
ATOM 2399 O O . ALA A 1 305 ? 32.962 10.691 -46.535 1.00 96.44 305 ALA A O 1
ATOM 2400 N N . VAL A 1 306 ? 32.029 8.803 -45.730 1.00 96.50 306 VAL A N 1
ATOM 2401 C CA . VAL A 1 306 ? 32.450 7.929 -46.841 1.00 96.50 306 VAL A CA 1
ATOM 2402 C C . VAL A 1 306 ? 31.819 8.373 -48.161 1.00 96.50 306 VAL A C 1
ATOM 2404 O O . VAL A 1 306 ? 32.521 8.548 -49.151 1.00 96.50 306 VAL A O 1
ATOM 2407 N N . ASN A 1 307 ? 30.514 8.652 -48.178 1.00 96.31 307 ASN A N 1
ATOM 2408 C CA . ASN A 1 307 ? 29.847 9.137 -49.387 1.00 96.31 307 ASN A CA 1
ATOM 2409 C C . ASN A 1 307 ? 30.422 10.484 -49.864 1.00 96.31 307 ASN A C 1
ATOM 2411 O O . ASN A 1 307 ? 30.569 10.701 -51.066 1.00 96.31 307 ASN A O 1
ATOM 2415 N N . ASP A 1 308 ? 30.764 11.386 -48.939 1.00 96.75 308 ASP A N 1
ATOM 2416 C CA . ASP A 1 308 ? 31.389 12.669 -49.267 1.00 96.75 308 ASP A CA 1
ATOM 2417 C C . ASP A 1 308 ? 32.813 12.486 -49.817 1.00 96.75 308 ASP A C 1
ATOM 2419 O O . ASP A 1 308 ? 33.211 13.209 -50.737 1.00 96.75 308 ASP A O 1
ATOM 2423 N N . THR A 1 309 ? 33.592 11.532 -49.291 1.00 96.44 309 THR A N 1
ATOM 2424 C CA . THR A 1 309 ? 34.923 11.209 -49.832 1.00 96.44 309 THR A CA 1
ATOM 2425 C C . THR A 1 309 ? 34.838 10.551 -51.201 1.00 96.44 309 THR A C 1
ATOM 2427 O O . THR A 1 309 ? 35.576 10.951 -52.101 1.00 96.44 309 THR A O 1
ATOM 2430 N N . ASP A 1 310 ? 33.909 9.614 -51.389 1.00 95.88 310 ASP A N 1
ATOM 2431 C CA . ASP A 1 310 ? 33.697 8.927 -52.664 1.00 95.88 310 ASP A CA 1
ATOM 2432 C C . ASP A 1 310 ? 33.249 9.913 -53.738 1.00 95.88 310 ASP A C 1
ATOM 2434 O O . ASP A 1 310 ? 33.771 9.892 -54.851 1.00 95.88 310 ASP A O 1
ATOM 2438 N N . ARG A 1 311 ? 32.355 10.848 -53.391 1.00 97.12 311 ARG A N 1
ATOM 2439 C CA . ARG A 1 311 ? 31.937 11.923 -54.295 1.00 97.12 311 ARG A CA 1
ATOM 2440 C C . ARG A 1 311 ? 33.116 12.798 -54.718 1.00 97.12 311 ARG A C 1
ATOM 2442 O O . ARG A 1 311 ? 33.284 13.038 -55.907 1.00 97.12 311 ARG A O 1
ATOM 2449 N N . LYS A 1 312 ? 33.965 13.224 -53.775 1.00 97.19 312 LYS A N 1
ATOM 2450 C CA . LYS A 1 312 ? 35.173 14.010 -54.090 1.00 97.19 312 LYS A CA 1
ATOM 2451 C C . LYS A 1 312 ? 36.154 13.238 -54.974 1.00 97.19 312 LYS A C 1
ATOM 2453 O O . LYS A 1 312 ? 36.705 13.818 -55.903 1.00 97.19 312 LYS A O 1
ATOM 2458 N N . CYS A 1 313 ? 36.369 11.953 -54.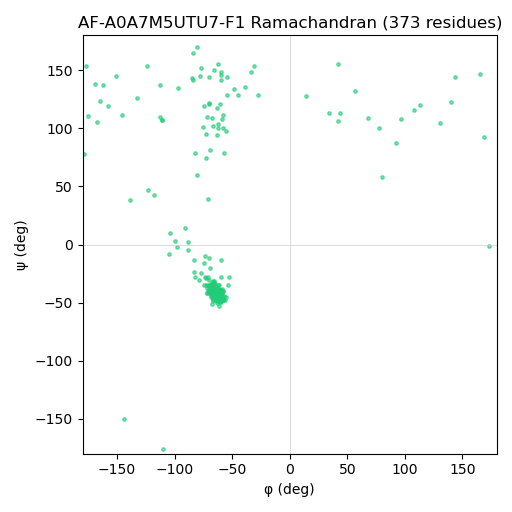696 1.00 96.62 313 CYS A N 1
ATOM 2459 C CA . CYS A 1 313 ? 37.232 11.084 -55.497 1.00 96.62 313 CYS A CA 1
ATOM 2460 C C . CYS A 1 313 ? 36.677 10.909 -56.919 1.00 96.62 313 CYS A C 1
ATOM 2462 O O . CYS A 1 313 ? 37.405 11.062 -57.896 1.00 96.62 313 CYS A O 1
ATOM 2464 N N . LEU A 1 314 ? 35.369 10.671 -57.046 1.00 96.38 314 LEU A N 1
ATOM 2465 C CA . LEU A 1 314 ? 34.683 10.553 -58.329 1.00 96.38 314 LEU A CA 1
ATOM 2466 C C . LEU A 1 314 ? 34.793 11.851 -59.136 1.00 96.38 314 LEU A C 1
ATOM 2468 O O . LEU A 1 314 ? 35.151 11.799 -60.310 1.00 96.38 314 LEU A O 1
ATOM 2472 N N . ASP A 1 315 ? 34.564 13.007 -58.507 1.00 97.00 315 ASP A N 1
ATOM 2473 C CA . ASP A 1 315 ? 34.711 14.318 -59.149 1.00 97.00 315 ASP A CA 1
ATOM 2474 C C . ASP A 1 315 ? 36.164 14.553 -59.622 1.00 97.00 315 ASP A C 1
ATOM 2476 O O . ASP A 1 315 ? 36.395 15.043 -60.731 1.00 97.00 315 ASP A O 1
ATOM 2480 N N . GLN A 1 316 ? 37.164 14.164 -58.819 1.00 97.31 316 GLN A N 1
ATOM 2481 C CA . GLN A 1 316 ? 38.584 14.233 -59.195 1.00 97.31 316 GLN A CA 1
ATOM 2482 C C . GLN A 1 316 ? 38.906 13.335 -60.394 1.00 97.31 316 GLN A C 1
ATOM 2484 O O . GLN A 1 316 ? 39.480 13.813 -61.375 1.00 97.31 316 GLN A O 1
ATOM 2489 N N . LEU A 1 317 ? 38.492 12.065 -60.349 1.00 97.12 317 LEU A N 1
ATOM 2490 C CA . LEU A 1 317 ? 38.696 11.107 -61.436 1.00 97.12 317 LEU A CA 1
ATOM 2491 C C . LEU A 1 317 ? 37.996 11.552 -62.722 1.00 97.12 317 LEU A C 1
ATOM 2493 O O . LEU A 1 317 ? 38.565 11.426 -63.803 1.00 97.12 317 LEU A O 1
ATOM 2497 N N . GLN A 1 318 ? 36.789 12.117 -62.633 1.00 97.56 318 GLN A N 1
ATOM 2498 C CA . GLN A 1 318 ? 36.091 12.671 -63.794 1.00 97.56 318 GLN A CA 1
ATOM 2499 C C . GLN A 1 318 ? 36.853 13.842 -64.422 1.00 97.56 318 GLN A C 1
ATOM 2501 O O . GLN A 1 318 ? 36.956 13.919 -65.648 1.00 97.56 318 GLN A O 1
ATOM 2506 N N . ASN A 1 319 ? 37.396 14.749 -63.607 1.00 97.25 319 ASN A N 1
ATOM 2507 C CA . ASN A 1 319 ? 38.186 15.878 -64.101 1.00 97.25 319 ASN A CA 1
ATOM 2508 C C . ASN A 1 319 ? 39.500 15.418 -64.740 1.00 97.25 319 ASN A C 1
ATOM 2510 O O . ASN A 1 319 ? 39.880 15.919 -65.800 1.00 97.25 319 ASN A O 1
ATOM 2514 N N . GLU A 1 320 ? 40.174 14.440 -64.137 1.00 96.75 320 GLU A N 1
ATOM 2515 C CA . GLU A 1 320 ? 41.376 13.851 -64.716 1.00 96.75 320 GLU A CA 1
ATOM 2516 C C . GLU A 1 320 ? 41.081 13.115 -66.024 1.00 96.75 320 GLU A C 1
ATOM 2518 O O . GLU A 1 320 ? 41.810 13.299 -66.997 1.00 96.75 320 GLU A O 1
ATOM 2523 N N . ASN A 1 321 ? 39.983 12.363 -66.097 1.00 96.75 321 ASN A N 1
ATOM 2524 C CA . ASN A 1 321 ? 39.585 11.671 -67.319 1.00 96.75 321 ASN A CA 1
ATOM 2525 C C . ASN A 1 321 ? 39.326 12.669 -68.463 1.00 96.75 321 ASN A C 1
ATOM 2527 O O . ASN A 1 321 ? 39.916 12.544 -69.533 1.00 96.75 321 ASN A O 1
ATOM 2531 N N . LYS A 1 322 ? 38.580 13.754 -68.204 1.00 97.75 322 LYS A N 1
ATOM 2532 C CA . LYS A 1 322 ? 38.383 14.847 -69.181 1.00 97.75 322 LYS A CA 1
ATOM 2533 C C . LYS A 1 322 ? 39.703 15.483 -69.633 1.00 97.75 322 LYS A C 1
ATOM 2535 O O . LYS A 1 322 ? 39.875 15.806 -70.813 1.00 97.75 322 LYS A O 1
ATOM 2540 N N . ARG A 1 323 ? 40.650 15.675 -68.706 1.00 97.94 323 ARG A N 1
ATOM 2541 C CA . ARG A 1 323 ? 41.991 16.202 -69.006 1.00 97.94 323 ARG A CA 1
ATOM 2542 C C . ARG A 1 323 ? 42.770 15.244 -69.908 1.00 97.94 323 ARG A C 1
ATOM 2544 O O . ARG A 1 323 ? 43.340 15.687 -70.902 1.00 97.94 323 ARG A O 1
ATOM 2551 N N . LEU A 1 324 ? 42.781 13.952 -69.583 1.00 97.50 324 LEU A N 1
ATOM 2552 C CA . LEU A 1 324 ? 43.460 12.916 -70.362 1.00 97.50 324 LEU A CA 1
ATOM 2553 C C . LEU A 1 324 ? 42.840 12.751 -71.755 1.00 97.50 324 LEU A C 1
ATOM 2555 O O . LEU A 1 324 ? 43.575 12.636 -72.733 1.00 97.50 324 LEU A O 1
ATOM 2559 N N . GLU A 1 325 ? 41.513 12.802 -71.876 1.00 97.19 325 GLU A N 1
ATOM 2560 C CA . GLU A 1 325 ? 40.818 12.801 -73.169 1.00 97.19 325 GLU A CA 1
ATOM 2561 C C . GLU A 1 325 ? 41.213 14.005 -74.031 1.00 97.19 325 GLU A C 1
ATOM 2563 O O . GLU A 1 325 ? 41.488 13.845 -75.221 1.00 97.19 325 GLU A O 1
ATOM 2568 N N . SER A 1 326 ? 41.310 15.196 -73.432 1.00 97.38 326 SER A N 1
ATOM 2569 C CA . SER A 1 326 ? 41.761 16.407 -74.133 1.00 97.38 326 SER A CA 1
ATOM 2570 C C . SER A 1 326 ? 43.206 16.262 -74.621 1.00 97.38 326 SER A C 1
ATOM 2572 O O . SER A 1 326 ? 43.472 16.444 -75.806 1.00 97.38 326 SER A O 1
ATOM 2574 N N . GLN A 1 327 ? 44.120 15.814 -73.751 1.00 97.75 327 GLN A N 1
ATOM 2575 C CA . GLN A 1 327 ? 45.520 15.554 -74.113 1.00 97.75 327 GLN A CA 1
ATOM 2576 C C . GLN A 1 327 ? 45.652 14.492 -75.214 1.00 97.75 327 GLN A C 1
ATOM 2578 O O . GLN A 1 327 ? 46.451 14.645 -76.139 1.00 97.75 327 GLN A O 1
ATOM 2583 N N . LYS A 1 328 ? 44.849 13.424 -75.149 1.00 97.94 328 LYS A N 1
ATOM 2584 C CA . LYS A 1 328 ? 44.784 12.393 -76.191 1.00 97.94 328 LYS A CA 1
ATOM 2585 C C . LYS A 1 328 ? 44.318 12.986 -77.520 1.00 97.94 328 LYS A C 1
ATOM 2587 O O . LYS A 1 328 ? 44.901 12.670 -78.555 1.00 97.94 328 LYS A O 1
ATOM 2592 N N . ASN A 1 329 ? 43.287 13.830 -77.510 1.00 97.50 329 ASN A N 1
ATOM 2593 C CA . ASN A 1 329 ? 42.780 14.482 -78.717 1.00 97.50 329 ASN A CA 1
ATOM 2594 C C . ASN A 1 329 ? 43.820 15.429 -79.330 1.00 97.50 329 ASN A C 1
ATOM 2596 O O . ASN A 1 329 ? 44.055 15.362 -80.538 1.00 97.50 329 ASN A O 1
ATOM 2600 N N . ASP A 1 330 ? 44.494 16.234 -78.510 1.00 97.38 330 ASP A N 1
ATOM 2601 C CA . ASP A 1 330 ? 45.574 17.121 -78.953 1.00 97.38 330 ASP A CA 1
ATOM 2602 C C . ASP A 1 330 ? 46.724 16.328 -79.583 1.00 97.38 330 ASP A C 1
ATOM 2604 O O . ASP A 1 330 ? 47.186 16.653 -80.682 1.00 97.38 330 ASP A O 1
ATOM 2608 N N . LEU A 1 331 ? 47.129 15.226 -78.944 1.00 97.94 331 LEU A N 1
ATOM 2609 C CA . LEU A 1 331 ? 48.152 14.325 -79.467 1.00 97.94 331 LEU A CA 1
ATOM 2610 C C . LEU A 1 331 ? 47.721 13.687 -80.797 1.00 97.94 331 LEU A C 1
ATOM 2612 O O . LEU A 1 331 ? 48.503 13.639 -81.747 1.00 97.94 331 LEU A O 1
ATOM 2616 N N . MET A 1 332 ? 46.463 13.254 -80.914 1.00 97.31 332 MET A N 1
ATOM 2617 C CA . MET A 1 332 ? 45.908 12.726 -82.166 1.00 97.31 332 MET A CA 1
ATOM 2618 C C . MET A 1 332 ? 45.899 13.775 -83.285 1.00 97.31 332 MET A C 1
ATOM 2620 O O . MET A 1 332 ? 46.183 13.449 -84.441 1.00 97.31 332 MET A O 1
ATOM 2624 N N . ILE A 1 333 ? 45.588 15.037 -82.973 1.00 97.94 333 ILE A N 1
ATOM 2625 C CA . ILE A 1 333 ? 45.656 16.147 -83.934 1.00 97.94 333 ILE A CA 1
ATOM 2626 C C . ILE A 1 333 ? 47.107 16.387 -84.365 1.00 97.94 333 ILE A C 1
ATOM 2628 O O . ILE A 1 333 ? 47.364 16.533 -85.564 1.00 97.94 333 ILE A O 1
ATOM 2632 N N . ALA A 1 334 ? 48.055 16.393 -83.424 1.00 97.94 334 ALA A N 1
ATOM 2633 C CA . ALA A 1 334 ? 49.479 16.537 -83.714 1.00 97.94 334 ALA A CA 1
ATOM 2634 C C . ALA A 1 334 ? 49.987 15.414 -84.636 1.00 97.94 334 ALA A C 1
ATOM 2636 O O . ALA A 1 334 ? 50.596 15.707 -85.665 1.00 97.94 334 ALA A O 1
ATOM 2637 N N . PHE A 1 335 ? 49.642 14.150 -84.359 1.00 97.75 335 PHE A N 1
ATOM 2638 C CA . PHE A 1 335 ? 49.981 13.019 -85.231 1.00 97.75 335 PHE A CA 1
ATOM 2639 C C . PHE A 1 335 ? 49.406 13.168 -86.644 1.00 97.75 335 PHE A C 1
ATOM 2641 O O . PHE A 1 335 ? 50.121 12.960 -87.624 1.00 97.75 335 PHE A O 1
ATOM 2648 N N . LYS A 1 336 ? 48.140 13.584 -86.782 1.00 98.00 336 LYS A N 1
ATOM 2649 C CA . LYS A 1 336 ? 47.527 13.833 -88.102 1.00 98.00 336 LYS A CA 1
ATOM 2650 C C . LYS A 1 336 ? 48.255 14.932 -88.880 1.00 98.00 336 LYS A C 1
ATOM 2652 O O . LYS A 1 336 ? 48.433 14.803 -90.091 1.00 98.00 336 LYS A O 1
ATOM 2657 N N . LYS A 1 337 ? 48.674 16.012 -88.209 1.00 97.94 337 LYS A N 1
ATOM 2658 C CA . LYS A 1 337 ? 49.482 17.080 -88.826 1.00 97.94 337 LYS A CA 1
ATOM 2659 C C . LYS A 1 337 ? 50.854 16.555 -89.252 1.00 97.94 337 LYS A C 1
ATOM 2661 O O . LYS A 1 337 ? 51.273 16.835 -90.372 1.00 97.94 337 LYS A O 1
ATOM 2666 N N . GLN A 1 338 ? 51.499 15.750 -88.408 1.00 97.56 338 GLN A N 1
ATOM 2667 C CA . GLN A 1 338 ? 52.797 15.153 -88.710 1.00 97.56 338 GLN A CA 1
ATOM 2668 C C . GLN A 1 338 ? 52.734 14.215 -89.921 1.00 97.56 338 GLN A C 1
ATOM 2670 O O . GLN A 1 338 ? 53.610 14.274 -90.778 1.00 97.56 338 GLN A O 1
ATOM 2675 N N . LEU A 1 339 ? 51.678 13.406 -90.051 1.00 97.19 339 LEU A N 1
ATOM 2676 C CA . LEU A 1 339 ? 51.464 12.562 -91.233 1.00 97.19 339 LEU A CA 1
ATOM 2677 C C . LEU A 1 339 ? 51.335 13.395 -92.518 1.00 97.19 339 LEU A C 1
ATOM 2679 O O . LEU A 1 339 ? 52.021 13.114 -93.497 1.00 97.19 339 LEU A O 1
ATOM 2683 N N . LYS A 1 340 ? 50.541 14.476 -92.499 1.00 97.25 340 LYS A N 1
ATOM 2684 C CA . LYS A 1 340 ? 50.427 15.392 -93.652 1.00 97.25 340 LYS A CA 1
ATOM 2685 C C . LYS A 1 340 ? 51.762 16.047 -94.010 1.00 97.25 340 LYS A C 1
ATOM 2687 O O . LYS A 1 340 ? 52.066 16.201 -95.191 1.00 97.25 340 LYS A O 1
ATOM 2692 N N . LEU A 1 341 ? 52.548 16.436 -93.005 1.00 97.69 341 LEU A N 1
ATOM 2693 C CA . LEU A 1 341 ? 53.882 16.995 -93.213 1.00 97.69 341 LEU A CA 1
ATOM 2694 C C . LEU A 1 341 ? 54.810 15.971 -93.877 1.00 97.69 341 LEU A C 1
ATOM 2696 O O . LEU A 1 341 ? 55.481 16.312 -94.847 1.00 97.69 341 LEU A O 1
ATOM 2700 N N . ILE A 1 342 ? 54.799 14.715 -93.417 1.00 97.00 342 ILE A N 1
ATOM 2701 C CA . ILE A 1 342 ? 55.554 13.619 -94.043 1.00 97.00 342 ILE A CA 1
ATOM 2702 C C . ILE A 1 342 ? 55.164 13.466 -95.519 1.00 97.00 342 ILE A C 1
ATOM 2704 O O . ILE A 1 342 ? 56.049 13.346 -96.365 1.00 97.00 342 ILE A O 1
ATOM 2708 N N . ASP A 1 343 ? 53.873 13.511 -95.853 1.00 97.38 343 ASP A N 1
ATOM 2709 C CA . ASP A 1 343 ? 53.415 13.396 -97.244 1.00 97.38 343 ASP A CA 1
ATOM 2710 C C . ASP A 1 343 ? 53.898 14.557 -98.124 1.00 97.38 343 ASP A C 1
ATOM 2712 O O . ASP A 1 343 ? 54.310 14.346 -99.268 1.00 97.38 343 ASP A O 1
ATOM 2716 N N . ILE A 1 344 ? 53.869 15.788 -97.601 1.00 97.38 344 ILE A N 1
ATOM 2717 C CA . ILE A 1 344 ? 54.392 16.971 -98.300 1.00 97.38 344 ILE A CA 1
ATOM 2718 C C . ILE A 1 344 ? 55.901 16.835 -98.514 1.00 97.38 344 ILE A C 1
ATOM 2720 O O . ILE A 1 344 ? 56.364 17.015 -99.637 1.00 97.38 344 ILE A O 1
ATOM 2724 N N . LEU A 1 345 ? 56.654 16.462 -97.476 1.00 97.06 345 LEU A N 1
ATOM 2725 C CA . LEU A 1 345 ? 58.106 16.284 -97.553 1.00 97.06 345 LEU A CA 1
ATOM 2726 C C . LEU A 1 345 ? 58.496 15.173 -98.536 1.00 97.06 345 LEU A C 1
ATOM 2728 O O . LEU A 1 345 ? 59.453 15.335 -99.287 1.00 97.06 345 LEU A O 1
ATOM 2732 N N . LYS A 1 346 ? 57.742 14.067 -98.594 1.00 97.12 346 LYS A N 1
ATOM 2733 C CA . LYS A 1 346 ? 57.951 13.004 -99.592 1.00 97.12 346 LYS A CA 1
ATOM 2734 C C . LYS A 1 346 ? 57.746 13.510 -101.022 1.00 97.12 346 LYS A C 1
ATOM 2736 O O . LYS A 1 346 ? 58.570 13.212 -101.882 1.00 97.12 346 LYS A O 1
ATOM 2741 N N . ARG A 1 347 ? 56.689 14.294 -101.276 1.00 96.50 347 ARG A N 1
ATOM 2742 C CA . ARG A 1 347 ? 56.465 14.929 -102.590 1.00 96.50 347 ARG A CA 1
ATOM 2743 C C . ARG A 1 347 ? 57.568 15.924 -102.935 1.00 96.50 347 ARG A C 1
ATOM 2745 O O . ARG A 1 347 ? 58.081 15.892 -104.045 1.00 96.50 347 ARG A O 1
ATOM 2752 N N . GLN A 1 348 ? 57.967 16.770 -101.988 1.00 96.56 348 GLN A N 1
ATOM 2753 C CA . GLN A 1 348 ? 59.073 17.712 -102.179 1.00 96.56 348 GLN A CA 1
ATOM 2754 C C . GLN A 1 348 ? 60.382 16.987 -102.494 1.00 96.56 348 GLN A C 1
ATOM 2756 O O . GLN A 1 348 ? 61.061 17.365 -103.441 1.00 96.56 348 GLN A O 1
ATOM 2761 N N . LYS A 1 349 ? 60.702 15.911 -101.763 1.00 96.50 349 LYS A N 1
ATOM 2762 C CA . LYS A 1 349 ? 61.863 15.060 -102.045 1.00 96.50 349 LYS A CA 1
ATOM 2763 C C . LYS A 1 349 ? 61.815 14.516 -103.475 1.00 96.50 349 LYS A C 1
ATOM 2765 O O . LYS A 1 349 ? 62.798 14.656 -104.188 1.00 96.50 349 LYS A O 1
ATOM 2770 N N . MET A 1 350 ? 60.672 13.979 -103.904 1.00 95.62 350 MET A N 1
ATOM 2771 C CA . MET A 1 350 ? 60.480 13.485 -105.273 1.00 95.62 350 MET A CA 1
ATOM 2772 C C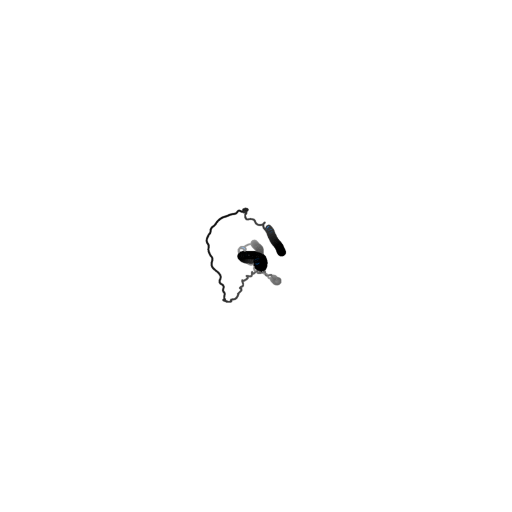 . MET A 1 350 ? 60.676 14.590 -106.323 1.00 95.62 350 MET A C 1
ATOM 2774 O O . MET A 1 350 ? 61.362 14.365 -107.314 1.00 95.62 350 MET A O 1
ATOM 2778 N N . HIS A 1 351 ? 60.115 15.788 -106.113 1.00 95.75 351 HIS A N 1
ATOM 2779 C CA . HIS A 1 351 ? 60.307 16.920 -107.027 1.00 95.75 351 HIS A CA 1
ATOM 2780 C C . HIS A 1 351 ? 61.770 17.366 -107.104 1.00 95.75 351 HIS A C 1
ATOM 2782 O O . HIS A 1 351 ? 62.258 17.641 -108.194 1.00 95.75 351 HIS A O 1
ATOM 2788 N N . ILE A 1 352 ? 62.474 17.408 -105.970 1.00 95.56 352 ILE A N 1
ATOM 2789 C CA . ILE A 1 352 ? 63.901 17.751 -105.923 1.00 95.56 352 ILE A CA 1
ATOM 2790 C C . ILE A 1 352 ? 64.739 16.678 -106.623 1.00 95.56 352 ILE A C 1
ATOM 2792 O O . ILE A 1 352 ? 65.639 17.017 -107.380 1.00 95.56 352 ILE A O 1
ATOM 2796 N N . GLU A 1 353 ? 64.462 15.394 -106.392 1.00 93.81 353 GLU A N 1
ATOM 2797 C CA . GLU A 1 353 ? 65.152 14.294 -107.077 1.00 93.81 353 GLU A CA 1
ATOM 2798 C C . GLU A 1 353 ? 64.921 14.353 -108.591 1.00 93.81 353 GLU A C 1
ATOM 2800 O O . GLU A 1 353 ? 65.880 14.247 -109.348 1.00 93.81 353 GLU A O 1
ATOM 2805 N N . ALA A 1 354 ? 63.689 14.608 -109.038 1.00 92.44 354 ALA A N 1
ATOM 2806 C CA . ALA A 1 35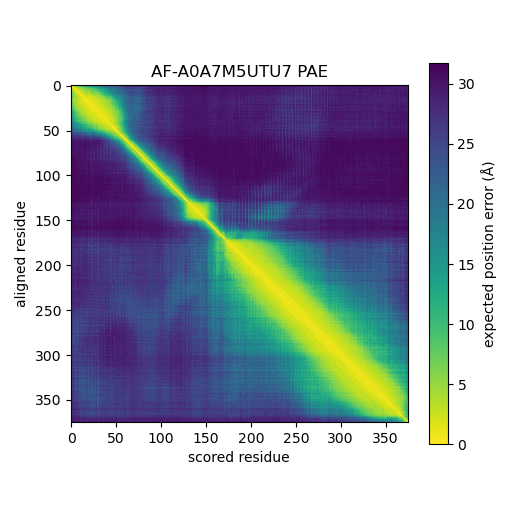4 ? 63.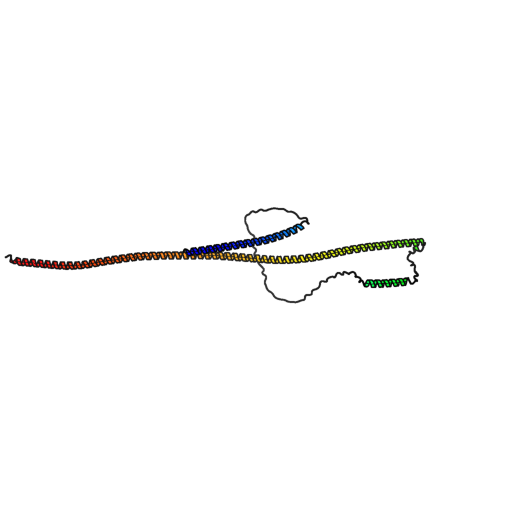388 14.807 -110.454 1.00 92.44 354 ALA A CA 1
ATOM 2807 C C . ALA A 1 354 ? 64.120 16.028 -111.038 1.00 92.44 354 ALA A C 1
ATOM 2809 O O . ALA A 1 354 ? 64.693 15.924 -112.117 1.00 92.44 354 ALA A O 1
ATOM 2810 N N . ALA A 1 355 ? 64.150 17.157 -110.321 1.00 92.06 355 ALA A N 1
ATOM 2811 C CA . ALA A 1 355 ? 64.881 18.352 -110.740 1.00 92.06 355 ALA A CA 1
ATOM 2812 C C . ALA A 1 355 ? 66.393 18.097 -110.849 1.00 92.06 355 ALA A C 1
ATOM 2814 O O . ALA A 1 355 ? 66.991 18.486 -111.840 1.00 92.06 355 ALA A O 1
ATOM 2815 N N . LYS A 1 356 ? 66.993 17.376 -109.892 1.00 92.00 356 LYS A N 1
ATOM 2816 C CA . LYS A 1 356 ? 68.409 16.973 -109.951 1.00 92.00 356 LYS A CA 1
ATOM 2817 C C . LYS A 1 356 ? 68.708 16.023 -111.107 1.00 92.00 356 LYS A C 1
ATOM 2819 O O . LYS A 1 356 ? 69.755 16.130 -111.728 1.00 92.00 356 LYS A O 1
ATOM 2824 N N . MET A 1 357 ? 67.808 15.079 -111.390 1.00 89.56 357 MET A N 1
ATOM 2825 C CA . MET A 1 357 ? 67.952 14.200 -112.554 1.00 89.56 357 MET A CA 1
ATOM 2826 C C . MET A 1 357 ? 67.856 14.995 -113.861 1.00 89.56 357 MET A C 1
ATOM 2828 O O . MET A 1 357 ? 68.606 14.705 -114.785 1.00 89.56 357 MET A O 1
ATOM 2832 N N . LEU A 1 358 ? 66.979 16.004 -113.928 1.00 89.06 358 LEU A N 1
ATOM 2833 C CA . LEU A 1 358 ? 66.893 16.919 -115.069 1.00 89.06 358 LEU A CA 1
ATOM 2834 C C . LEU A 1 358 ? 68.162 17.765 -115.222 1.00 89.06 358 LEU A C 1
ATOM 2836 O O . LEU A 1 358 ? 68.708 17.806 -116.317 1.00 89.06 358 LEU A O 1
ATOM 2840 N N . GLU A 1 359 ? 68.661 18.361 -114.137 1.00 89.75 359 GLU A N 1
ATOM 2841 C CA . GLU A 1 359 ? 69.933 19.100 -114.097 1.00 89.75 359 GLU A CA 1
ATOM 2842 C C . GLU A 1 359 ? 71.092 18.218 -114.586 1.00 89.75 359 GLU A C 1
ATOM 2844 O O . GLU A 1 359 ? 71.842 18.618 -115.469 1.00 89.75 359 GLU A O 1
ATOM 2849 N N . PHE A 1 360 ? 71.170 16.964 -114.127 1.00 89.88 360 PHE A N 1
ATOM 2850 C CA . PHE A 1 360 ? 72.156 15.996 -114.616 1.00 89.88 360 PHE A CA 1
ATOM 2851 C C . PHE A 1 360 ? 72.009 15.710 -116.120 1.00 89.88 360 PHE A C 1
ATOM 2853 O O . PHE A 1 360 ? 73.003 15.679 -116.842 1.00 89.88 360 PHE A O 1
ATOM 2860 N N . THR A 1 361 ? 70.783 15.517 -116.624 1.00 87.81 361 THR A N 1
ATOM 2861 C CA . THR A 1 361 ? 70.571 15.326 -118.071 1.00 87.81 361 THR A CA 1
ATOM 2862 C C . THR A 1 361 ? 70.894 16.576 -118.890 1.00 87.81 361 THR A C 1
ATOM 2864 O O . THR A 1 361 ? 71.379 16.443 -120.010 1.00 87.81 361 THR A O 1
ATOM 2867 N N . GLU A 1 362 ? 70.647 17.771 -118.350 1.00 86.50 362 GLU A N 1
ATOM 2868 C CA . GLU A 1 362 ? 70.991 19.047 -118.982 1.00 86.50 362 GLU A CA 1
ATOM 2869 C C . GLU A 1 362 ? 72.512 19.227 -119.045 1.00 86.50 362 GLU A C 1
ATOM 2871 O O . GLU A 1 362 ? 73.040 19.531 -120.112 1.00 86.50 362 GLU A O 1
ATOM 2876 N N . GLU A 1 363 ? 73.234 18.945 -117.957 1.00 85.81 363 GLU A N 1
ATOM 2877 C CA . GLU A 1 363 ? 74.701 18.960 -117.932 1.00 85.81 363 GLU A CA 1
ATOM 2878 C C . GLU A 1 363 ? 75.317 17.980 -118.943 1.00 85.81 363 GLU A C 1
ATOM 2880 O O . GLU A 1 363 ? 76.244 18.344 -119.669 1.00 85.81 363 GLU A O 1
ATOM 2885 N N . GLU A 1 364 ? 74.816 16.742 -119.018 1.00 83.69 364 GLU A N 1
ATOM 2886 C CA . GLU A 1 364 ? 75.276 15.751 -120.003 1.00 83.69 364 GLU A CA 1
ATOM 2887 C C . GLU A 1 364 ? 74.966 16.193 -121.443 1.00 83.69 364 GLU A C 1
ATOM 2889 O O . GLU A 1 364 ? 75.795 16.022 -122.339 1.00 83.69 364 GLU A O 1
ATOM 2894 N N . PHE A 1 365 ? 73.805 16.814 -121.676 1.00 82.00 365 PHE A N 1
ATOM 2895 C CA . PHE A 1 365 ? 73.442 17.364 -122.982 1.00 82.00 365 PHE A CA 1
ATOM 2896 C C . PHE A 1 365 ? 74.353 18.531 -123.394 1.00 82.00 365 PHE A C 1
ATOM 2898 O O . PHE A 1 365 ? 74.819 18.567 -124.533 1.00 82.00 365 PHE A O 1
ATOM 2905 N N . ILE A 1 366 ? 74.661 19.451 -122.473 1.00 83.19 366 ILE A N 1
ATOM 2906 C CA . ILE A 1 366 ? 75.606 20.554 -122.711 1.00 83.19 366 ILE A CA 1
ATOM 2907 C C . ILE A 1 366 ? 77.004 19.999 -123.007 1.00 83.19 366 ILE A C 1
ATOM 2909 O O . ILE A 1 366 ? 77.608 20.394 -124.003 1.00 83.19 366 ILE A O 1
ATOM 2913 N N . ARG A 1 367 ? 77.496 19.019 -122.233 1.00 81.12 367 ARG A N 1
ATOM 2914 C CA . ARG A 1 367 ? 78.784 18.360 -122.529 1.00 81.12 367 ARG A CA 1
ATOM 2915 C C . ARG A 1 367 ? 78.801 17.698 -123.907 1.00 81.12 367 ARG A C 1
ATOM 2917 O O . ARG A 1 367 ? 79.820 17.760 -124.588 1.00 81.12 367 ARG A O 1
ATOM 2924 N N . ALA A 1 368 ? 77.699 17.079 -124.331 1.00 77.19 368 ALA A N 1
ATOM 2925 C CA . ALA A 1 368 ? 77.589 16.491 -125.666 1.00 77.19 368 ALA A CA 1
ATOM 2926 C C . ALA A 1 368 ? 77.609 17.552 -126.786 1.00 77.19 368 ALA A C 1
ATOM 2928 O O . ALA A 1 368 ? 78.135 17.280 -127.865 1.00 77.19 368 ALA A O 1
ATOM 2929 N N . LEU A 1 369 ? 77.081 18.757 -126.541 1.00 74.12 369 LEU A N 1
ATOM 2930 C CA . LEU A 1 369 ? 77.178 19.892 -127.468 1.00 74.12 369 LEU A CA 1
ATOM 2931 C C . LEU A 1 369 ? 78.596 20.484 -127.522 1.00 74.12 369 LEU A C 1
ATOM 2933 O O . LEU A 1 369 ? 79.103 20.747 -128.613 1.00 74.12 369 LEU A O 1
ATOM 2937 N N . ASP A 1 370 ? 79.263 20.631 -126.374 1.00 70.88 370 ASP A N 1
ATOM 2938 C CA . ASP A 1 370 ? 80.641 21.139 -126.288 1.00 70.88 370 ASP A CA 1
ATOM 2939 C C . ASP A 1 370 ? 81.681 20.162 -126.869 1.00 70.88 370 ASP A C 1
ATOM 2941 O O . ASP A 1 370 ? 82.765 20.580 -127.289 1.00 70.88 370 ASP A O 1
ATOM 2945 N N . TRP A 1 371 ? 81.336 18.873 -126.992 1.00 62.41 371 TRP A N 1
ATOM 2946 C CA . TRP A 1 371 ? 82.162 17.853 -127.652 1.00 62.41 371 TRP A CA 1
ATOM 2947 C C . TRP A 1 371 ? 82.444 18.182 -129.129 1.00 62.41 371 TRP A C 1
ATOM 2949 O O . TRP A 1 371 ? 83.493 17.817 -129.654 1.00 62.41 371 TRP A O 1
ATOM 2959 N N . ASN A 1 372 ? 81.553 18.918 -129.804 1.00 54.25 372 ASN A N 1
ATOM 2960 C CA . ASN A 1 372 ? 81.739 19.317 -131.205 1.00 54.25 372 ASN A CA 1
ATOM 2961 C C . ASN A 1 372 ? 82.499 20.646 -131.388 1.00 54.25 372 ASN A C 1
ATOM 2963 O O . ASN A 1 372 ? 82.798 21.003 -132.524 1.00 54.25 372 ASN A O 1
ATOM 2967 N N . ASN A 1 373 ? 82.839 21.359 -130.305 1.00 53.50 373 ASN A N 1
ATOM 2968 C CA . ASN A 1 373 ? 83.605 22.617 -130.339 1.00 53.50 373 ASN A CA 1
ATOM 2969 C C . ASN A 1 373 ? 85.078 22.450 -129.901 1.00 53.50 373 ASN A C 1
ATOM 2971 O O . ASN A 1 373 ? 85.785 23.437 -129.704 1.00 53.50 373 ASN A O 1
ATOM 2975 N N . THR A 1 374 ? 85.554 21.207 -129.752 1.00 51.12 374 THR A N 1
ATOM 2976 C CA . THR A 1 374 ? 86.973 20.861 -129.518 1.00 51.12 374 THR A CA 1
ATOM 2977 C C . THR A 1 374 ? 87.567 19.996 -130.642 1.00 51.12 374 THR A C 1
ATOM 2979 O O . THR A 1 374 ? 88.338 19.068 -130.402 1.00 51.12 374 THR A O 1
ATOM 2982 N N . THR A 1 375 ? 87.245 20.354 -131.888 1.00 40.69 375 THR A N 1
ATOM 2983 C CA . THR A 1 375 ? 88.055 20.074 -133.094 1.00 40.69 375 THR A CA 1
ATOM 2984 C C . THR A 1 375 ? 88.217 21.376 -133.855 1.00 40.69 375 THR A C 1
ATOM 2986 O O . THR A 1 375 ? 89.319 21.601 -134.400 1.00 40.69 375 THR A O 1
#

Radius of gyration: 79.63 Å; Cα contacts (8 Å, |Δi|>4): 5; chains: 1; bounding box: 178×63×254 Å

Mean predicted aligned error: 22.36 Å

Secondary structure (DSSP, 8-state):
-HHHHHHHHHHHHHHHHHHHHHHHHHHHHHHHHHHHHHHHHHHHHHHHHHHHHHHHTTTTS--------------------------------PPPP------------------------------HHHHHHHHHHHHHHHHHHHHHHHSS--------TTSS-GGGTTS-HHHHHHHHHHHHHHHHHHHHHHHHHHHHHHHHHHHHHHHHHHHHHHHHHHHHHHHHHHHHHHHHHHHHHHHHHHHHHHHHHHHHHHHHHHHHHHHHHHHHHHHHHHHHHHHHHHHHHHHHHHHHHHHHHHHHHHHHHHHHHHHHHHHHHHHHHHHHHHHHHHHHHHHHHHHHHHHHHHHHHHHHHHHHHHHHHHHHHHGGG--

Foldseek 3Di:
DVVVVVVVVVVVVVVVVVVVVVVVVVVVVVVVVVVVVVVVVVVVVVVVVVVVVVVVVVPPPDDDDDDDDDDDDDDDDDDDDDDDDDDDDDDDDDDDDDDDDDDDDDDDDDDDDDDPDDPPPDDPPPDPVVVVVVVVVVVVVVVVVVVVVVPPPPDVPDPPPPPDDPVCVPPDPVVNVVVVVVVVVVVVVVVVVVVVVVVVVVVVVVVVVVVVVVVVVVVVVVVVVVVVVVVVVVVVVVVVVVVVVVVVVVVVVVVVVVVVVVVVVVVVVVVVVVVVVVVVVVVVVVVVVVVVVVVVVVVVVVVVVVVVVVVVVVVVVVVVVVVVVVVVVVVVVVVVVVVVVVVVVVVVVVVVVVVVVVVVVVVVVVVVVVVVVPD

Solvent-accessible surface area (backbone atoms only — not comparable to full-atom values): 22325 Å² total; per-residue (Å²): 119,68,68,61,55,52,53,53,50,54,54,48,52,51,50,52,48,53,51,51,54,51,48,51,53,50,51,51,52,50,52,51,52,50,52,51,50,51,50,52,49,51,51,48,50,53,53,50,49,54,52,48,56,61,46,58,78,64,63,86,78,70,87,87,84,81,91,78,86,88,85,81,90,83,90,84,86,87,90,88,83,90,89,88,87,80,92,80,82,86,89,87,82,83,87,83,87,84,90,84,90,80,90,80,91,78,81,92,76,90,79,81,78,82,78,82,74,79,83,73,79,68,77,80,76,73,53,77,71,53,58,52,53,54,48,48,57,48,50,53,51,49,53,52,50,52,52,62,65,66,51,89,72,82,70,80,88,64,82,66,93,70,85,60,61,82,83,53,78,82,48,56,75,70,55,45,53,52,50,53,52,50,52,50,49,52,51,48,52,51,51,49,49,51,51,50,51,50,52,51,51,51,52,51,50,53,52,54,52,50,53,52,50,53,52,51,51,50,52,52,50,52,52,53,51,49,54,51,50,51,55,50,52,54,52,50,51,51,52,50,52,56,50,50,51,52,50,54,51,51,52,51,51,53,55,49,52,53,52,52,51,52,49,50,53,51,51,50,52,53,51,51,54,51,50,53,53,50,49,54,52,49,50,52,52,52,52,51,52,50,51,51,51,50,52,50,51,52,50,54,52,49,54,49,52,49,52,53,49,52,50,53,50,50,54,48,51,52,52,49,50,55,50,52,52,48,54,51,51,53,51,52,51,52,51,56,52,50,52,53,49,50,54,51,52,52,50,49,50,50,53,50,51,51,49,51,52,48,53,51,52,49,53,53,51,50,52,60,58,53,62,73,74,76,122